Protein AF-A0A3C1EUP3-F1 (afdb_monomer_lite)

pLDDT: mean 70.16, std 22.58, range [30.39, 98.0]

Foldseek 3Di:
DDDDDDDDDDDDDDDDDDDPDPPPPPPPDQFDFDQCVVVPDDPVLVVLLVVQVFDQDPRRFTADPPPRDTQTPVCSLVVSVVSLVVLVVVLVVVLVVLQVVAPHPVGRDPVSLVVNVVSCLVNVLSDDPLVCVLCVVSDDPVSVVVSVVDDRDPSPPDDPPPPPPDDDDDDDDDDDDDDDDDDDDDDDDDDDDDDDDDDDDDDDDDDDDDDDDDDDDDDDDDDDDDDDDDDDDDDDDDDDDDDDDDDDDDDDDDDDDDDDDDDDDDPDDDDDDDDDDDDDDDDDDDDDDDDDDDDDDDDDDDDDDDDDDDDPPDPDDPDPPPPPDDPQDQQDLVNLLVLLVPAPADPLVSVLLNLLCVQWDPLLNSLLSVCCSPQVAAEEADQQVQFQPDQWDWDDDDVDGIYIYGYQWWKWDQDQDSPDGTDTDTDTPPPDDRDFAFPDWDQDLQGIWGAGPVRIITRGQDSLRRSLVVSLVSLCVSCVVNVLCPFVLLSNLLSVLRSLSSVLSVVDCSRHGPVVSVLSVCCLPPVPVSSVVSLVVVVVVPPPDPDGQPDDVVSSVVSVVSSVVSVVSVVVSSVVVVVVVVVD

Radius of gyration: 40.97 Å; chains: 1; bounding box: 112×108×130 Å

Secondary structure (DSSP, 8-state):
-----------------------------TTSBP-TTTS---HHHHHHHHHTT-EE-TTSPEEPTTT-PBPBTTHHHHHHHHHHHHHHHHHHHHHHHHHHHTT-GGG--HHHHHHHHHHHHHHGGGS-HHHHHHHGGGS-HHHHHHHHSSPPPGGG--------------------------------------------------------PPPP-PPPP-PPPPP-----PPPPPPPPPP----PPPP-----PPPPPPPPP--------------PPP-------------------------PPPPPPPPPPPP------PPP-----HHHHHHHHHHS---HHHHHHHHHHHHHS-HHHHHHHHHHHHHH--EEEE-TTTTTSS-SEEEEE-TTSPEEEEE-SEEEEEEEE-SSSSEEEEEE-GGGS-TTPPPSEEEEETTEEEEE-TTS-EEEEPPHHHHHHHHHHHHHHHHHHHTT-TT-HHHHHHHHHHHHHHHHHHHT--TTS-HHHHHHHHHHHH-HHHHHHHHHHHHHHTT-S---TT-S-HHHHHHHHHHHHHHHHHHHHHHHHHHHHHTT-

Sequence (584 aa):
MISQRIVIGAFGLIVFLAAPALRADNTPPANVPINAKIESLPDGDSLLLSQARYQVRTDGTVLDPSTGKPVSREELPFLIQRLQSNQRLKALLQLNLILNQSRGEKHLTPAERESIRKIVSENWRLFSHQTRKDFRGYFSLQELEAMNRIPLPQAAMTEPELQDHSSSSPEKADIESRPAESASRIVPAQAPAAAQLMPAVLVPAPLQQSAAPPAEISRPAAEPPPLESLNARPEKPAAPQLGVMLPWSPGRTITLPKPETPTPIESSVSTAAASAQTSPDISSAPVARASAEPAALSESTAAAVSAPPPTPPAPAAPSPAARLEPPSRNVKPEEFENFLLAAPYGREAKSMLRLISAKAPDFARARVLNDVMSSLPQISVDSGRVNGRRHSRLIWEAGGPASVILNEGLILQERRGLFLGSATQLLPISSVEPDSPPIKQERGPWGQTAFYKNGSRRAVFTLETQAGYLLADLVRLDARLRGWDESAYAVETAARAAQWLFYGALRQDDFLDPETRLSYQQWLDQPAQYADHLILSLAASRSGTLDPLRKEPSAASKARAFLAEAAAAEKKFRQERQADAWKE

Structure (mmCIF, N/CA/C/O backbone):
data_AF-A0A3C1EUP3-F1
#
_entry.id   AF-A0A3C1EUP3-F1
#
loop_
_atom_site.group_PDB
_atom_site.id
_atom_site.type_symbol
_atom_site.label_atom_id
_atom_site.label_alt_id
_atom_site.label_comp_id
_atom_site.label_asym_id
_atom_site.label_entity_id
_atom_site.label_seq_id
_atom_site.pdbx_PDB_ins_code
_atom_site.Cartn_x
_atom_site.Cartn_y
_atom_site.Cartn_z
_atom_site.occupancy
_atom_site.B_iso_or_equiv
_atom_site.auth_seq_id
_atom_site.auth_comp_id
_atom_site.auth_asym_id
_atom_site.auth_atom_id
_atom_site.pdbx_PDB_model_num
ATOM 1 N N . MET A 1 1 ? 43.183 5.345 86.208 1.00 36.62 1 MET A N 1
ATOM 2 C CA . MET A 1 1 ? 42.766 6.146 87.375 1.00 36.62 1 MET A CA 1
ATOM 3 C C . MET A 1 1 ? 41.594 7.012 86.953 1.00 36.62 1 MET A C 1
ATOM 5 O O . MET A 1 1 ? 41.785 7.785 86.032 1.00 36.62 1 MET A O 1
ATOM 9 N N . ILE A 1 2 ? 40.450 6.814 87.630 1.00 36.41 2 ILE A N 1
ATOM 10 C CA . ILE A 1 2 ? 39.438 7.819 88.031 1.00 36.41 2 ILE A CA 1
ATOM 11 C C . ILE A 1 2 ? 38.772 8.570 86.850 1.00 36.41 2 ILE A C 1
ATOM 13 O O . ILE A 1 2 ? 39.433 9.301 86.138 1.00 36.41 2 ILE A O 1
ATOM 17 N N . SER A 1 3 ? 37.473 8.473 86.556 1.00 34.06 3 SER A N 1
ATOM 18 C CA . SER A 1 3 ? 36.311 8.526 87.451 1.00 34.06 3 SER A CA 1
ATOM 19 C C . SER A 1 3 ? 35.048 8.152 86.652 1.00 34.06 3 SER A C 1
ATOM 21 O O . SER A 1 3 ? 34.897 8.585 85.519 1.00 34.06 3 SER A O 1
ATOM 23 N N . GLN A 1 4 ? 34.210 7.256 87.178 1.00 38.88 4 GLN A N 1
ATOM 24 C CA . GLN A 1 4 ? 32.873 7.557 87.734 1.00 38.88 4 GLN A CA 1
ATOM 25 C C . GLN A 1 4 ? 31.727 7.425 86.709 1.00 38.88 4 GLN A C 1
ATOM 27 O O . GLN A 1 4 ? 31.686 8.138 85.722 1.00 38.88 4 GLN A O 1
ATOM 32 N N . ARG A 1 5 ? 30.889 6.378 86.812 1.00 39.03 5 ARG A N 1
ATOM 33 C CA . ARG A 1 5 ? 29.807 6.132 87.805 1.00 39.03 5 ARG A CA 1
ATOM 34 C C . ARG A 1 5 ? 28.513 6.832 87.367 1.00 39.03 5 ARG A C 1
ATOM 36 O O . ARG A 1 5 ? 28.511 8.040 87.209 1.00 39.03 5 ARG A O 1
ATOM 43 N N . ILE A 1 6 ? 27.428 6.084 87.142 1.00 40.00 6 ILE A N 1
ATOM 44 C CA . ILE A 1 6 ? 26.257 5.891 88.046 1.00 40.00 6 ILE A CA 1
ATOM 45 C C . ILE A 1 6 ? 25.020 6.302 87.210 1.00 40.00 6 ILE A C 1
ATOM 47 O O . ILE A 1 6 ? 25.147 7.223 86.420 1.00 40.00 6 ILE A O 1
ATOM 51 N N . VAL A 1 7 ? 23.799 5.764 87.288 1.00 37.69 7 VAL A N 1
ATOM 52 C CA . VAL A 1 7 ? 23.138 4.607 87.926 1.00 37.69 7 VAL A CA 1
ATOM 53 C C . VAL A 1 7 ? 21.626 4.835 87.658 1.00 37.69 7 VAL A C 1
ATOM 55 O O . VAL A 1 7 ? 21.237 5.993 87.627 1.00 37.69 7 VAL A O 1
ATOM 58 N N . ILE A 1 8 ? 20.817 3.767 87.516 1.00 37.59 8 ILE A N 1
ATOM 59 C CA . ILE A 1 8 ? 19.370 3.637 87.888 1.00 37.59 8 ILE A CA 1
ATOM 60 C C . ILE A 1 8 ? 18.377 4.664 87.271 1.00 37.59 8 ILE A C 1
ATOM 62 O O . ILE A 1 8 ? 18.585 5.860 87.304 1.00 37.59 8 ILE A O 1
ATOM 66 N N . GLY A 1 9 ? 17.195 4.325 86.762 1.00 31.52 9 GLY A N 1
ATOM 67 C CA . GLY A 1 9 ? 16.413 3.101 86.782 1.00 31.52 9 GLY A CA 1
ATOM 68 C C . GLY A 1 9 ? 14.974 3.385 86.323 1.00 31.52 9 GLY A C 1
ATOM 69 O O . GLY A 1 9 ? 14.631 4.505 85.960 1.00 31.52 9 GLY A O 1
ATOM 70 N N . ALA A 1 10 ? 14.188 2.309 86.331 1.00 39.31 10 ALA A N 1
ATOM 71 C CA . ALA A 1 10 ? 12.730 2.190 86.295 1.00 39.31 10 ALA A CA 1
ATOM 72 C C . ALA A 1 10 ? 11.875 3.419 85.917 1.00 39.31 10 ALA A C 1
ATOM 74 O O . ALA A 1 10 ? 11.708 4.337 86.711 1.00 39.31 10 ALA A O 1
ATOM 75 N N . PHE A 1 11 ? 11.140 3.296 84.808 1.00 37.00 11 PHE A N 1
ATOM 76 C CA . PHE A 1 11 ? 9.766 3.793 84.739 1.00 37.00 11 PHE A CA 1
ATOM 77 C C . PHE A 1 11 ? 8.881 2.748 84.062 1.00 37.00 11 PHE A C 1
ATOM 79 O O . PHE A 1 11 ? 9.112 2.354 82.920 1.00 37.00 11 PHE A O 1
ATOM 86 N N . GLY A 1 12 ? 7.898 2.262 84.821 1.00 34.72 12 GLY A N 1
ATOM 87 C CA . GLY A 1 12 ? 6.859 1.368 84.338 1.00 34.72 12 GLY A CA 1
ATOM 88 C C . GLY A 1 12 ? 6.005 2.067 83.287 1.00 34.72 12 GLY A C 1
ATOM 89 O O . GLY A 1 12 ? 5.473 3.150 83.530 1.00 34.72 12 GLY A O 1
ATOM 90 N N . LEU A 1 13 ? 5.872 1.430 82.126 1.00 37.28 13 LEU A N 1
ATOM 91 C CA . LEU A 1 13 ? 4.930 1.841 81.100 1.00 37.28 13 LEU A CA 1
ATOM 92 C C . LEU A 1 13 ? 3.613 1.092 81.325 1.00 37.28 13 LEU A C 1
ATOM 94 O O . LEU A 1 13 ? 3.524 -0.127 81.185 1.00 37.28 13 LEU A O 1
ATOM 98 N N . ILE A 1 14 ? 2.608 1.865 81.715 1.00 38.72 14 ILE A N 1
ATOM 99 C CA . ILE A 1 14 ? 1.211 1.475 81.862 1.00 38.72 14 ILE A CA 1
ATOM 100 C C . ILE A 1 14 ? 0.681 1.031 80.491 1.00 38.72 14 ILE A C 1
ATOM 102 O O . ILE A 1 14 ? 0.654 1.815 79.544 1.00 38.72 14 ILE A O 1
ATOM 106 N N . VAL A 1 15 ? 0.244 -0.224 80.392 1.00 37.59 15 VAL A N 1
ATOM 107 C CA . VAL A 1 15 ? -0.495 -0.755 79.241 1.00 37.59 15 VAL A CA 1
ATOM 108 C C . VAL A 1 15 ? -1.935 -0.250 79.335 1.00 37.59 15 VAL A C 1
ATOM 110 O O . VAL A 1 15 ? -2.731 -0.762 80.120 1.00 37.59 15 VAL A O 1
ATOM 113 N N . PHE A 1 16 ? -2.261 0.780 78.552 1.00 35.44 16 PHE A N 1
ATOM 114 C CA . PHE A 1 16 ? -3.641 1.180 78.293 1.00 35.44 16 PHE A CA 1
ATOM 115 C C . PHE A 1 16 ? -4.204 0.359 77.130 1.00 35.44 16 PHE A C 1
ATOM 117 O O . PHE A 1 16 ? -3.604 0.266 76.060 1.00 35.44 16 PHE A O 1
ATOM 124 N N . LEU A 1 17 ? -5.375 -0.228 77.371 1.00 43.44 17 LEU A N 1
ATOM 125 C CA . LEU A 1 17 ? -6.222 -0.874 76.380 1.00 43.44 17 LEU A CA 1
ATOM 126 C C . LEU A 1 17 ? -6.542 0.062 75.204 1.00 43.44 17 LEU A C 1
ATOM 128 O O . LEU A 1 17 ? -6.983 1.191 75.411 1.00 43.44 17 LEU A O 1
ATOM 132 N N . ALA A 1 18 ? -6.491 -0.477 73.988 1.00 35.56 18 ALA A N 1
ATOM 133 C CA . ALA A 1 18 ? -7.385 -0.074 72.910 1.00 35.56 18 ALA A CA 1
ATOM 134 C C . ALA A 1 18 ? -7.771 -1.328 72.117 1.00 35.56 18 ALA A C 1
ATOM 136 O O . ALA A 1 18 ? -7.008 -1.826 71.291 1.00 35.56 18 ALA A O 1
ATOM 137 N N . ALA A 1 19 ? -8.951 -1.873 72.414 1.00 37.38 19 ALA A N 1
ATOM 138 C CA . ALA A 1 19 ? -9.596 -2.832 71.531 1.00 37.38 19 ALA A CA 1
ATOM 139 C C . ALA A 1 19 ? -9.835 -2.144 70.174 1.00 37.38 19 ALA A C 1
ATOM 141 O O . ALA A 1 19 ? -10.344 -1.018 70.166 1.00 37.38 19 ALA A O 1
ATOM 142 N N . PRO A 1 20 ? -9.489 -2.763 69.032 1.00 44.31 20 PRO A N 1
ATOM 143 C CA . PRO A 1 20 ? -9.863 -2.218 67.741 1.00 44.31 20 PRO A CA 1
ATOM 144 C C . PRO A 1 20 ? -11.388 -2.250 67.652 1.00 44.31 20 PRO A C 1
ATOM 146 O O . PRO A 1 20 ? -12.003 -3.311 67.542 1.00 44.31 20 PRO A O 1
ATOM 149 N N . ALA A 1 21 ? -12.008 -1.075 67.741 1.00 42.59 21 ALA A N 1
ATOM 150 C CA . ALA A 1 21 ? -13.387 -0.904 67.339 1.00 42.59 21 ALA A CA 1
ATOM 151 C C . ALA A 1 21 ? -13.469 -1.307 65.863 1.00 42.59 21 ALA A C 1
ATOM 153 O O . ALA A 1 21 ? -12.969 -0.600 64.988 1.00 42.59 21 ALA A O 1
ATOM 154 N N . LEU A 1 22 ? -14.069 -2.470 65.609 1.00 38.53 22 LEU A N 1
ATOM 155 C CA . LEU A 1 22 ? -14.577 -2.876 64.308 1.00 38.53 22 LEU A CA 1
ATOM 156 C C . LEU A 1 22 ? -15.552 -1.787 63.842 1.00 38.53 22 LEU A C 1
ATOM 158 O O . LEU A 1 22 ? -16.748 -1.835 64.126 1.00 38.53 22 LEU A O 1
ATOM 162 N N . ARG A 1 23 ? -15.039 -0.766 63.148 1.00 40.91 23 ARG A N 1
ATOM 163 C CA . ARG A 1 23 ? -15.850 0.016 62.220 1.00 40.91 23 ARG A CA 1
ATOM 164 C C . ARG A 1 23 ? -16.264 -0.974 61.144 1.00 40.91 23 ARG A C 1
ATOM 166 O O . ARG A 1 23 ? -15.464 -1.315 60.281 1.00 40.91 23 ARG A O 1
ATOM 173 N N . ALA A 1 24 ? -17.489 -1.479 61.260 1.00 39.09 24 ALA A N 1
ATOM 174 C CA . ALA A 1 24 ? -18.194 -2.044 60.129 1.00 39.09 24 ALA A CA 1
ATOM 175 C C . ALA A 1 24 ? -18.184 -0.960 59.050 1.00 39.09 24 ALA A C 1
ATOM 177 O O . ALA A 1 24 ? -18.824 0.085 59.194 1.00 39.09 24 ALA A O 1
ATOM 178 N N . ASP A 1 25 ? -17.341 -1.168 58.048 1.00 44.34 25 ASP A N 1
ATOM 179 C CA . ASP A 1 25 ? -17.256 -0.318 56.882 1.00 44.34 25 ASP A CA 1
ATOM 180 C C . ASP A 1 25 ? -18.599 -0.486 56.165 1.00 44.34 25 ASP A C 1
ATOM 182 O O . ASP A 1 25 ? -18.860 -1.490 55.510 1.00 44.34 25 ASP A O 1
ATOM 186 N N . ASN A 1 26 ? -19.520 0.452 56.398 1.00 50.75 26 ASN A N 1
ATOM 187 C CA . ASN A 1 26 ? -20.824 0.514 55.736 1.00 50.75 26 ASN A CA 1
ATOM 188 C C . ASN A 1 26 ? -20.649 1.009 54.289 1.00 50.75 26 ASN A C 1
ATOM 190 O O . ASN A 1 26 ? -21.393 1.866 53.812 1.00 50.75 26 ASN A O 1
ATOM 194 N N . THR A 1 27 ? -19.631 0.512 53.591 1.00 55.84 27 THR A N 1
ATOM 195 C CA . THR A 1 27 ? -19.483 0.670 52.155 1.00 55.84 27 THR A CA 1
ATOM 196 C C . THR A 1 27 ? -20.426 -0.344 51.503 1.00 55.84 27 THR A C 1
ATOM 198 O O . THR A 1 27 ? -20.250 -1.553 51.666 1.00 55.84 27 THR A O 1
ATOM 201 N N . PRO A 1 28 ? -21.500 0.108 50.824 1.00 58.50 28 PRO A N 1
ATOM 202 C CA . PRO A 1 28 ? -22.390 -0.811 50.131 1.00 58.50 28 PRO A CA 1
ATOM 203 C C . PRO A 1 28 ? -21.584 -1.605 49.090 1.00 58.50 28 PRO A C 1
ATOM 205 O O . PRO A 1 28 ? -20.660 -1.045 48.493 1.00 58.50 28 PRO A O 1
ATOM 208 N N . PRO A 1 29 ? -21.905 -2.892 48.870 1.00 64.75 29 PRO A N 1
ATOM 209 C CA . PRO A 1 29 ? -21.114 -3.751 48.001 1.00 64.75 29 PRO A CA 1
ATOM 210 C C . PRO A 1 29 ? -20.997 -3.171 46.583 1.00 64.75 29 PRO A C 1
ATOM 212 O O . PRO A 1 29 ? -21.967 -2.667 46.022 1.00 64.75 29 PRO A O 1
ATOM 215 N N . ALA A 1 30 ? -19.802 -3.292 46.005 1.00 57.47 30 ALA A N 1
ATOM 216 C CA . ALA A 1 30 ? -19.386 -2.827 44.676 1.00 57.47 30 ALA A CA 1
ATOM 217 C C . ALA A 1 30 ? -20.403 -3.036 43.533 1.00 57.47 30 ALA A C 1
ATOM 219 O O . ALA A 1 30 ? -20.566 -2.188 42.656 1.00 57.47 30 ALA A O 1
ATOM 220 N N . ASN A 1 31 ? -21.133 -4.154 43.574 1.00 62.16 31 ASN A N 1
ATOM 221 C CA . ASN A 1 31 ? -22.077 -4.572 42.536 1.00 62.16 31 ASN A CA 1
ATOM 222 C C . ASN A 1 31 ? -23.493 -3.990 42.683 1.00 62.16 31 ASN A C 1
ATOM 224 O O . ASN A 1 31 ? -24.399 -4.392 41.951 1.00 62.16 31 ASN A O 1
ATOM 228 N N . VAL A 1 32 ? -23.726 -3.077 43.630 1.00 71.38 32 VAL A N 1
ATOM 229 C CA . VAL A 1 32 ? -25.041 -2.442 43.778 1.00 71.38 32 VAL A CA 1
ATOM 230 C C . VAL A 1 32 ? -25.217 -1.382 42.682 1.00 71.38 32 VAL A C 1
ATOM 232 O O . VAL A 1 32 ? -24.339 -0.531 42.506 1.00 71.38 32 VAL A O 1
ATOM 235 N N . PRO A 1 33 ? -26.335 -1.407 41.932 1.00 69.25 33 PRO A N 1
ATOM 236 C CA . PRO A 1 33 ? -26.622 -0.387 40.933 1.00 69.25 33 PRO A CA 1
ATOM 237 C C . PRO A 1 33 ? -26.719 0.991 41.593 1.00 69.25 33 PRO A C 1
ATOM 239 O O . PRO A 1 33 ? -27.309 1.136 42.666 1.00 69.25 33 PRO A O 1
ATOM 242 N N . ILE A 1 34 ? -26.140 2.008 40.951 1.00 68.69 34 ILE A N 1
ATOM 243 C CA . ILE A 1 34 ? -26.197 3.377 41.473 1.00 68.69 34 ILE A CA 1
ATOM 244 C C . ILE A 1 34 ? -27.637 3.847 41.571 1.00 68.69 34 ILE A C 1
ATOM 246 O O . ILE A 1 34 ? -28.444 3.637 40.666 1.00 68.69 34 ILE A O 1
ATOM 250 N N . ASN A 1 35 ? -27.917 4.560 42.657 1.00 71.75 35 ASN A N 1
ATOM 251 C CA . ASN A 1 35 ? -29.130 5.333 42.803 1.00 71.75 35 ASN A CA 1
ATOM 252 C C . ASN A 1 35 ? -28.797 6.831 42.742 1.00 71.75 35 ASN A C 1
ATOM 254 O O . ASN A 1 35 ? -28.399 7.432 43.741 1.00 71.75 35 ASN A O 1
ATOM 258 N N . ALA A 1 36 ? -29.012 7.437 41.575 1.00 64.88 36 ALA A N 1
ATOM 259 C CA . ALA A 1 36 ? -28.800 8.859 41.305 1.00 64.88 36 ALA A CA 1
ATOM 260 C C . ALA A 1 36 ? -29.658 9.803 42.175 1.00 64.88 36 ALA A C 1
ATOM 262 O O . ALA A 1 36 ? -29.431 11.010 42.171 1.00 64.88 36 ALA A O 1
ATOM 263 N N . LYS A 1 37 ? -30.654 9.285 42.917 1.00 68.19 37 LYS A N 1
ATOM 264 C CA . LYS A 1 37 ? -31.413 10.068 43.910 1.00 68.19 37 LYS A CA 1
ATOM 265 C C . LYS A 1 37 ? -30.712 10.160 45.262 1.00 68.19 37 LYS A C 1
ATOM 267 O O . LYS A 1 37 ? -30.965 11.103 46.001 1.00 68.19 37 LYS A O 1
ATOM 272 N N . ILE A 1 38 ? -29.896 9.164 45.601 1.00 65.81 38 ILE A N 1
ATOM 273 C CA . ILE A 1 38 ? -29.162 9.103 46.872 1.00 65.81 38 ILE A CA 1
ATOM 274 C C . ILE A 1 38 ? -27.806 9.793 46.709 1.00 65.81 38 ILE A C 1
ATOM 276 O O . ILE A 1 38 ? -27.376 10.535 47.588 1.00 65.81 38 ILE A O 1
ATOM 280 N N . GLU A 1 39 ? -27.162 9.591 45.561 1.00 70.25 39 GLU A N 1
ATOM 281 C CA . GLU A 1 39 ? -25.887 10.203 45.204 1.00 70.25 39 GLU A CA 1
ATOM 282 C C . GLU A 1 39 ? -26.130 11.156 44.026 1.00 70.25 39 GLU A C 1
ATOM 284 O O . GLU A 1 39 ? -26.235 10.729 42.876 1.00 70.25 39 GLU A O 1
ATOM 289 N N . SER A 1 40 ? -26.319 12.448 44.328 1.00 69.94 40 SER A N 1
ATOM 290 C CA . SER A 1 40 ? -26.603 13.465 43.308 1.00 69.94 40 SER A CA 1
ATOM 291 C C . SER A 1 40 ? -25.431 13.555 42.337 1.00 69.94 40 SER A C 1
ATOM 293 O O . SER A 1 40 ? -24.349 14.012 42.709 1.00 69.94 40 SER A O 1
ATOM 295 N N . LEU A 1 41 ? -25.649 13.155 41.083 1.00 74.25 41 LEU A N 1
ATOM 296 C CA . LEU A 1 41 ? -24.669 13.405 40.034 1.00 74.25 41 LEU A CA 1
ATOM 297 C C . LEU A 1 41 ? -24.539 14.919 39.798 1.00 74.25 41 LEU A C 1
ATOM 299 O O . LEU A 1 41 ? -25.540 15.636 39.887 1.00 74.25 41 LEU A O 1
ATOM 303 N N . PRO A 1 42 ? -23.341 15.417 39.454 1.00 78.38 42 PRO A N 1
ATOM 304 C CA . PRO A 1 42 ? -23.183 16.776 38.956 1.00 78.38 42 PRO A CA 1
ATOM 305 C C . PRO A 1 42 ? -24.085 17.013 37.735 1.00 78.38 42 PRO A C 1
ATOM 307 O O . PRO A 1 42 ? -24.176 16.154 36.856 1.00 78.38 42 PRO A O 1
ATOM 310 N N . ASP A 1 43 ? -24.689 18.200 37.622 1.00 76.25 43 ASP A N 1
ATOM 311 C CA . ASP A 1 43 ? -25.600 18.550 36.513 1.00 76.25 43 ASP A CA 1
ATOM 312 C C . ASP A 1 43 ? -24.979 18.347 35.115 1.00 76.25 43 ASP A C 1
ATOM 314 O O . ASP A 1 43 ? -25.678 18.099 34.134 1.00 76.25 43 ASP A O 1
ATOM 318 N N . GLY A 1 44 ? -23.649 18.444 35.007 1.00 74.56 44 GLY A N 1
ATOM 319 C CA . GLY A 1 44 ? -22.929 18.187 33.757 1.00 74.56 44 GLY A CA 1
ATOM 320 C C . GLY A 1 44 ? -22.922 16.712 33.344 1.00 74.56 44 GLY A C 1
ATOM 321 O O . GLY A 1 44 ? -23.008 16.408 32.154 1.00 74.56 44 GLY A O 1
ATOM 322 N N . ASP A 1 45 ? -22.871 15.798 34.310 1.00 82.69 45 ASP A N 1
ATOM 323 C CA . ASP A 1 45 ? -22.766 14.361 34.052 1.00 82.69 45 ASP A CA 1
ATOM 324 C C . ASP A 1 45 ? -24.135 13.749 33.731 1.00 82.69 45 ASP A C 1
ATOM 326 O O . ASP A 1 45 ? -24.242 12.866 32.879 1.00 82.69 45 ASP A O 1
ATOM 330 N N . SER A 1 46 ? -25.212 14.274 34.323 1.00 81.75 46 SER A N 1
ATOM 331 C CA . SER A 1 46 ? -26.581 13.884 33.963 1.00 81.75 46 SER A CA 1
ATOM 332 C C . SER A 1 46 ? -26.930 14.292 32.525 1.00 81.75 46 SER A C 1
ATOM 334 O O . SER A 1 46 ? -27.502 13.496 31.772 1.00 81.75 46 SER A O 1
ATOM 336 N N . LEU A 1 47 ? -26.510 15.490 32.099 1.00 83.69 47 LEU A N 1
ATOM 337 C CA . LEU A 1 47 ? -26.650 15.944 30.716 1.00 83.69 47 LEU A CA 1
ATOM 338 C C . LEU A 1 47 ? -25.888 15.019 29.755 1.00 83.69 47 LEU A C 1
ATOM 340 O O . LEU A 1 47 ? -26.454 14.591 28.750 1.00 83.69 47 LEU A O 1
ATOM 344 N N . LEU A 1 48 ? -24.643 14.663 30.082 1.00 85.38 48 LEU A N 1
ATOM 345 C CA . LEU A 1 48 ? -23.814 13.741 29.300 1.00 85.38 48 LEU A CA 1
ATOM 346 C C . LEU A 1 48 ? -24.467 12.371 29.108 1.00 85.38 48 LEU A C 1
ATOM 348 O O . LEU A 1 48 ? -24.549 11.870 27.983 1.00 85.38 48 LEU A O 1
ATOM 352 N N . LEU A 1 49 ? -24.968 11.785 30.197 1.00 87.88 49 LEU A N 1
ATOM 353 C CA . LEU A 1 49 ? -25.678 10.509 30.169 1.00 87.88 49 LEU A CA 1
ATOM 354 C C . LEU A 1 49 ? -26.921 10.596 29.275 1.00 87.88 49 LEU A C 1
ATOM 356 O O . LEU A 1 49 ? -27.118 9.739 28.411 1.00 87.88 49 LEU A O 1
ATOM 360 N N . SER A 1 50 ? -27.705 11.672 29.400 1.00 86.94 50 SER A N 1
ATOM 361 C CA . SER A 1 50 ? -28.902 11.881 28.576 1.00 86.94 50 SER A CA 1
ATOM 362 C C . SER A 1 50 ? -28.577 12.024 27.081 1.00 86.94 50 SER A C 1
ATOM 364 O O . SER A 1 50 ? -29.236 11.409 26.240 1.00 86.94 50 SER A O 1
ATOM 366 N N . GLN A 1 51 ? -27.514 12.759 26.730 1.00 86.56 51 GLN A N 1
ATOM 367 C CA . GLN A 1 51 ? -27.069 12.939 25.345 1.00 86.56 51 GLN A CA 1
ATOM 368 C C . GLN A 1 51 ? -26.579 11.626 24.726 1.00 86.56 51 GLN A C 1
ATOM 370 O O . GLN A 1 51 ? -26.817 11.366 23.545 1.00 86.56 51 GLN A O 1
ATOM 375 N N . ALA A 1 52 ? -25.939 10.777 25.531 1.00 87.31 52 ALA A N 1
ATOM 376 C CA . ALA A 1 52 ? -25.510 9.439 25.142 1.00 87.31 52 ALA A CA 1
ATOM 377 C C . ALA A 1 52 ? -26.635 8.387 25.210 1.00 87.31 52 ALA A C 1
ATOM 379 O O . ALA A 1 52 ? -26.377 7.207 24.987 1.00 87.31 52 ALA A O 1
ATOM 380 N N . ARG A 1 53 ? -27.885 8.816 25.452 1.00 90.50 53 ARG A N 1
ATOM 381 C CA . ARG A 1 53 ? -29.099 7.985 25.529 1.00 90.50 53 ARG A CA 1
ATOM 382 C C . ARG A 1 53 ? -29.128 6.985 26.691 1.00 90.50 53 ARG A C 1
ATOM 384 O O . ARG A 1 53 ? -29.904 6.033 26.639 1.00 90.50 53 ARG A O 1
ATOM 391 N N . TYR A 1 54 ? -28.344 7.205 27.743 1.00 88.88 54 TYR A N 1
ATOM 392 C CA . TYR A 1 54 ? -28.499 6.454 28.989 1.00 88.88 54 TYR A CA 1
ATOM 393 C C . TYR A 1 54 ? -29.811 6.862 29.655 1.00 88.88 54 TYR A C 1
ATOM 395 O O . TYR A 1 54 ? -30.115 8.050 29.792 1.00 88.88 54 TYR A O 1
ATOM 403 N N . GLN A 1 55 ? -30.611 5.873 30.045 1.00 87.75 55 GLN A N 1
ATOM 404 C CA . GLN A 1 55 ? -31.904 6.127 30.673 1.00 87.75 55 GLN A CA 1
ATOM 405 C C . GLN A 1 55 ? -31.723 6.168 32.184 1.00 87.75 55 GLN A C 1
ATOM 407 O O . GLN A 1 55 ? -31.390 5.155 32.795 1.00 87.75 55 GLN A O 1
ATOM 412 N N . VAL A 1 56 ? -31.962 7.333 32.785 1.00 85.50 56 VAL A N 1
ATOM 413 C CA . VAL A 1 56 ? -32.064 7.463 34.241 1.00 85.50 56 VAL A CA 1
ATOM 414 C C . VAL A 1 56 ? -33.510 7.168 34.622 1.00 85.50 56 VAL A C 1
ATOM 416 O O . VAL A 1 56 ? -34.417 7.940 34.307 1.00 85.50 56 VAL A O 1
ATOM 419 N N . ARG A 1 57 ? -33.750 6.012 35.239 1.00 85.12 57 ARG A N 1
ATOM 420 C CA . ARG A 1 57 ? -35.087 5.602 35.677 1.00 85.12 57 ARG A CA 1
ATOM 421 C C . ARG A 1 57 ? -35.562 6.429 36.872 1.00 85.12 57 ARG A C 1
ATOM 423 O O . ARG A 1 57 ? -34.789 7.070 37.582 1.00 85.12 57 ARG A O 1
ATOM 430 N N . THR A 1 58 ? -36.866 6.369 37.138 1.00 78.50 58 THR A N 1
ATOM 431 C CA . THR A 1 58 ? -37.507 7.045 38.278 1.00 78.50 58 THR A CA 1
ATOM 432 C C . THR A 1 58 ? -37.017 6.548 39.635 1.00 78.50 58 THR A C 1
ATOM 434 O O . THR A 1 58 ? -37.237 7.219 40.637 1.00 78.50 58 THR A O 1
ATOM 437 N N . ASP A 1 59 ? -36.376 5.386 39.700 1.00 76.88 59 ASP A N 1
ATOM 438 C CA . ASP A 1 59 ? -35.731 4.838 40.896 1.00 76.88 59 ASP A CA 1
ATOM 439 C C . ASP A 1 59 ? -34.291 5.352 41.094 1.00 76.88 59 ASP A C 1
ATOM 441 O O . ASP A 1 59 ? -33.705 5.080 42.136 1.00 76.88 59 ASP A O 1
ATOM 445 N N . GLY A 1 60 ? -33.755 6.133 40.147 1.00 75.38 60 GLY A N 1
ATOM 446 C CA . GLY A 1 60 ? -32.386 6.648 40.147 1.00 75.38 60 GLY A CA 1
ATOM 447 C C . GLY A 1 60 ? -31.368 5.727 39.469 1.00 75.38 60 GLY A C 1
ATOM 448 O O . GLY A 1 60 ? -30.195 6.086 39.413 1.00 75.38 60 GLY A O 1
ATOM 449 N N . THR A 1 61 ? -31.779 4.570 38.941 1.00 84.69 61 THR A N 1
ATOM 450 C CA . THR A 1 61 ? -30.861 3.655 38.248 1.00 84.69 61 THR A CA 1
ATOM 451 C C . THR A 1 61 ? -30.530 4.149 36.843 1.00 84.69 61 THR A C 1
ATOM 453 O O . THR A 1 61 ? -31.406 4.594 36.098 1.00 84.69 61 THR A O 1
ATOM 456 N N . VAL A 1 62 ? -29.249 4.080 36.475 1.00 86.44 62 VAL A N 1
ATOM 457 C CA . VAL A 1 62 ? -28.765 4.430 35.134 1.00 86.44 62 VAL A CA 1
ATOM 458 C C . VAL A 1 62 ? -28.688 3.156 34.302 1.00 86.44 62 VAL A C 1
ATOM 460 O O . VAL A 1 62 ? -27.983 2.222 34.677 1.00 86.44 62 VAL A O 1
ATOM 463 N N . LEU A 1 63 ? -29.405 3.109 33.181 1.00 89.25 63 LEU A N 1
ATOM 464 C CA . LEU A 1 63 ? -29.374 1.984 32.249 1.00 89.25 63 LEU A CA 1
ATOM 465 C C . LEU A 1 63 ? -28.531 2.294 31.018 1.00 89.25 63 LEU A C 1
ATOM 467 O O . LEU A 1 63 ? -28.683 3.350 30.396 1.00 89.25 63 LEU A O 1
ATOM 471 N N . ASP A 1 64 ? -27.705 1.326 30.635 1.00 88.31 64 ASP A N 1
ATOM 472 C CA . ASP A 1 64 ? -26.957 1.348 29.383 1.00 88.31 64 ASP A CA 1
ATOM 473 C C . ASP A 1 64 ? -27.903 1.158 28.179 1.00 88.31 64 ASP A C 1
ATOM 475 O O . ASP A 1 64 ? -28.678 0.195 28.156 1.00 88.31 64 ASP A O 1
ATOM 479 N N . PRO A 1 65 ? -27.860 2.042 27.160 1.00 88.75 65 PRO A N 1
ATOM 480 C CA . PRO A 1 65 ? -28.718 1.941 25.979 1.00 88.75 65 PRO A CA 1
ATOM 481 C C . PRO A 1 65 ? -28.480 0.683 25.139 1.00 88.75 65 PRO A C 1
ATOM 483 O O . PRO A 1 65 ? -29.368 0.278 24.392 1.00 88.75 65 PRO A O 1
ATOM 486 N N . SER A 1 66 ? -27.285 0.097 25.206 1.00 87.25 66 SER A N 1
ATOM 487 C CA . SER A 1 66 ? -26.897 -1.030 24.359 1.00 87.25 66 SER A CA 1
ATOM 488 C C . SER A 1 66 ? -27.257 -2.378 24.976 1.00 87.25 66 SER A C 1
ATOM 490 O O . SER A 1 66 ? -27.773 -3.258 24.289 1.00 87.25 66 SER A O 1
ATOM 492 N N . THR A 1 67 ? -27.031 -2.529 26.280 1.00 88.00 67 THR A N 1
ATOM 493 C CA . THR A 1 67 ? -27.274 -3.784 27.001 1.00 88.00 67 THR A CA 1
ATOM 494 C C . THR A 1 67 ? -28.589 -3.793 27.776 1.00 88.00 67 THR A C 1
ATOM 496 O O . THR A 1 67 ? -29.059 -4.863 28.161 1.00 88.00 67 THR A O 1
ATOM 499 N N . GLY A 1 68 ? -29.182 -2.623 28.039 1.00 87.19 68 GLY A N 1
ATOM 500 C CA . GLY A 1 68 ? -30.357 -2.471 28.901 1.00 87.19 68 GLY A CA 1
ATOM 501 C C . GLY A 1 68 ? -30.094 -2.802 30.374 1.00 87.19 68 GLY A C 1
ATOM 502 O O . GLY A 1 68 ? -31.038 -2.858 31.164 1.00 87.19 68 GLY A O 1
ATOM 503 N N . LYS A 1 69 ? -28.833 -3.051 30.752 1.00 90.25 69 LYS A N 1
ATOM 504 C CA . LYS A 1 69 ? -28.429 -3.417 32.111 1.00 90.25 69 LYS A CA 1
ATOM 505 C C . LYS A 1 69 ? -28.171 -2.167 32.959 1.00 90.25 69 LYS A C 1
ATOM 507 O O . LYS A 1 69 ? -27.784 -1.131 32.410 1.00 90.25 69 LYS A O 1
ATOM 512 N N . PRO A 1 70 ? -28.387 -2.244 34.285 1.00 88.31 70 PRO A N 1
ATOM 513 C CA . PRO A 1 70 ? -28.032 -1.156 35.179 1.00 88.31 70 PRO A CA 1
ATOM 514 C C . PRO A 1 70 ? -26.513 -1.035 35.292 1.00 88.31 70 PRO A C 1
ATOM 516 O O . PRO A 1 70 ? -25.823 -2.033 35.487 1.00 88.31 70 PRO A O 1
ATOM 519 N N . VAL A 1 71 ? -26.017 0.194 35.172 1.00 86.88 71 VAL A N 1
ATOM 520 C CA . VAL A 1 71 ? -24.598 0.525 35.321 1.00 86.88 71 VAL A CA 1
ATOM 521 C C . VAL A 1 71 ? -24.220 0.409 36.797 1.00 86.88 71 VAL A C 1
ATOM 523 O O . VAL A 1 71 ? -24.914 0.944 37.673 1.00 86.88 71 VAL A O 1
ATOM 526 N N . SER A 1 72 ? -23.140 -0.319 37.077 1.00 85.50 72 SER A N 1
ATOM 527 C CA . SER A 1 72 ? -22.657 -0.509 38.446 1.00 85.50 72 SER A CA 1
ATOM 528 C C . SER A 1 72 ? -22.016 0.767 38.998 1.00 85.50 72 SER A C 1
ATOM 530 O O . SER A 1 72 ? -21.646 1.685 38.257 1.00 85.50 72 SER A O 1
ATOM 532 N N . ARG A 1 73 ? -21.871 0.841 40.327 1.00 80.25 73 ARG A N 1
ATOM 533 C CA . ARG A 1 73 ? -21.253 2.007 40.971 1.00 80.25 73 ARG A CA 1
ATOM 534 C C . ARG A 1 73 ? -19.793 2.205 40.601 1.00 80.25 73 ARG A C 1
ATOM 536 O O . ARG A 1 73 ? -19.347 3.341 40.477 1.00 80.25 73 ARG A O 1
ATOM 543 N N . GLU A 1 74 ? -19.087 1.108 40.376 1.00 82.06 74 GLU A N 1
ATOM 544 C CA . GLU A 1 74 ? -17.690 1.125 39.957 1.00 82.06 74 GLU A CA 1
ATOM 545 C C . GLU A 1 74 ? -17.527 1.525 38.491 1.00 82.06 74 GLU A C 1
ATOM 547 O O . GLU A 1 74 ? -16.553 2.184 38.146 1.00 82.06 74 GLU A O 1
ATOM 552 N N . GLU A 1 75 ? -18.485 1.179 37.628 1.00 84.94 75 GLU A N 1
ATOM 553 C CA . GLU A 1 75 ? -18.428 1.488 36.197 1.00 84.94 75 GLU A CA 1
ATOM 554 C C . GLU A 1 75 ? -18.752 2.950 35.883 1.00 84.94 75 GLU A C 1
ATOM 556 O O . GLU A 1 75 ? -18.245 3.491 34.897 1.00 84.94 75 GLU A O 1
ATOM 561 N N . LEU A 1 76 ? -19.584 3.608 36.698 1.00 84.00 76 LEU A N 1
ATOM 562 C CA . LEU A 1 76 ? -20.074 4.955 36.399 1.00 84.00 76 LEU A CA 1
ATOM 563 C C . LEU A 1 76 ? -18.947 5.998 36.224 1.00 84.00 76 LEU A C 1
ATOM 565 O O . LEU A 1 76 ? -19.004 6.729 35.233 1.00 84.00 76 LEU A O 1
ATOM 569 N N . PRO A 1 77 ? -17.912 6.088 37.085 1.00 83.31 77 PRO A N 1
ATOM 570 C CA . PRO A 1 77 ? -16.815 7.037 36.882 1.00 83.31 77 PRO A CA 1
ATOM 571 C C . PRO A 1 77 ? -16.077 6.820 35.554 1.00 83.31 77 PRO A C 1
ATOM 573 O O . PRO A 1 77 ? -15.841 7.781 34.819 1.00 83.31 77 PRO A O 1
ATOM 576 N N . PHE A 1 78 ? -15.780 5.564 35.196 1.00 84.75 78 PHE A N 1
ATOM 577 C CA . PHE A 1 78 ? -15.132 5.229 33.921 1.00 84.75 78 PHE A CA 1
ATOM 578 C C . PHE A 1 78 ? -16.032 5.550 32.730 1.00 84.75 78 PHE A C 1
ATOM 580 O O . PHE A 1 78 ? -15.564 6.044 31.701 1.00 84.75 78 PHE A O 1
ATOM 587 N N . LEU A 1 79 ? -17.336 5.301 32.868 1.00 87.62 79 LEU A N 1
ATOM 588 C CA . LEU A 1 79 ? -18.321 5.635 31.854 1.00 87.62 79 LEU A CA 1
ATOM 589 C C . LEU A 1 79 ? -18.389 7.149 31.629 1.00 87.62 79 LEU A C 1
ATOM 591 O O . LEU A 1 79 ? -18.299 7.594 30.486 1.00 87.62 79 LEU A O 1
ATOM 595 N N . ILE A 1 80 ? -18.504 7.943 32.696 1.00 87.44 80 ILE A N 1
ATOM 596 C CA . ILE A 1 80 ? -18.536 9.409 32.617 1.00 87.44 80 ILE A CA 1
ATOM 597 C C . ILE A 1 80 ? -17.245 9.925 31.981 1.00 87.44 80 ILE A C 1
ATOM 599 O O . ILE A 1 80 ? -17.307 10.708 31.034 1.00 87.44 80 ILE A O 1
ATOM 603 N N . GLN A 1 81 ? -16.082 9.434 32.417 1.00 85.88 81 GLN A N 1
ATOM 604 C CA . GLN A 1 81 ? -14.793 9.809 31.836 1.00 85.88 81 GLN A CA 1
ATOM 605 C C . GLN A 1 81 ? -14.729 9.485 30.335 1.00 85.88 81 GLN A C 1
ATOM 607 O O . GLN A 1 81 ? -14.269 10.305 29.537 1.00 85.88 81 GLN A O 1
ATOM 612 N N . ARG A 1 82 ? -15.240 8.319 29.923 1.00 85.69 82 ARG A N 1
ATOM 613 C CA . ARG A 1 82 ? -15.326 7.920 28.512 1.00 85.69 82 ARG A CA 1
ATOM 614 C C . ARG A 1 82 ? -16.286 8.805 27.713 1.00 85.69 82 ARG A C 1
ATOM 616 O O . ARG A 1 82 ? -16.008 9.128 26.560 1.00 85.69 82 ARG A O 1
ATOM 623 N N . LEU A 1 83 ? -17.418 9.205 28.287 1.00 89.19 83 LEU A N 1
ATOM 624 C CA . LEU A 1 83 ? -18.359 10.119 27.632 1.00 89.19 83 LEU A CA 1
ATOM 625 C C . LEU A 1 83 ? -17.759 11.521 27.477 1.00 89.19 83 LEU A C 1
ATOM 627 O O . LEU A 1 83 ? -17.838 12.101 26.393 1.00 89.19 83 LEU A O 1
ATOM 631 N N . GLN A 1 84 ? -17.089 12.024 28.514 1.00 89.00 84 GLN A N 1
ATOM 632 C CA . GLN A 1 84 ? -16.370 13.297 28.490 1.00 89.00 84 GLN A CA 1
ATOM 633 C C . GLN A 1 84 ? -15.247 13.293 27.444 1.00 89.00 84 GLN A C 1
ATOM 635 O O . GLN A 1 84 ? -15.129 14.244 26.667 1.00 89.00 84 GLN A O 1
ATOM 640 N N . SER A 1 85 ? -14.449 12.221 27.365 1.00 82.31 85 SER A N 1
ATOM 641 C CA . SER A 1 85 ? -13.369 12.103 26.377 1.00 82.31 85 SER A CA 1
ATOM 642 C C . SER A 1 85 ? -13.904 12.018 24.945 1.00 82.31 85 SER A C 1
ATOM 644 O O . SER A 1 85 ? -13.387 12.700 24.059 1.00 82.31 85 SER A O 1
ATOM 646 N N . ASN A 1 86 ? -14.994 11.279 24.723 1.00 86.56 86 ASN A N 1
ATOM 647 C CA . ASN A 1 86 ? -15.668 11.214 23.427 1.00 86.56 86 ASN A CA 1
ATOM 648 C C . ASN A 1 86 ? -16.266 12.565 23.013 1.00 86.56 86 ASN A C 1
ATOM 650 O O . ASN A 1 86 ? -16.132 12.962 21.854 1.00 86.56 86 ASN A O 1
ATOM 654 N N . GLN A 1 87 ? -16.900 13.295 23.937 1.00 90.81 87 GLN A N 1
ATOM 655 C CA . GLN A 1 87 ? -17.429 14.630 23.654 1.00 90.81 87 GLN A CA 1
ATOM 656 C C . GLN A 1 87 ? -16.295 15.615 23.339 1.00 90.81 87 GLN A C 1
ATOM 658 O O . GLN A 1 87 ? -16.374 16.337 22.343 1.00 90.81 87 GLN A O 1
ATOM 663 N N . ARG A 1 88 ? -15.206 15.590 24.120 1.00 89.62 88 ARG A N 1
ATOM 664 C CA . ARG A 1 88 ? -13.995 16.378 23.852 1.00 89.62 88 ARG A CA 1
ATOM 665 C C . ARG A 1 88 ? -13.439 16.073 22.463 1.00 89.62 88 ARG A C 1
ATOM 667 O O . ARG A 1 88 ? -13.183 17.000 21.699 1.00 89.62 88 ARG A O 1
ATOM 674 N N . LEU A 1 89 ? -13.281 14.795 22.116 1.00 86.88 89 LEU A N 1
ATOM 675 C CA . LEU A 1 89 ? -12.778 14.370 20.809 1.00 86.88 89 LEU A CA 1
ATOM 676 C C . LEU A 1 89 ? -13.694 14.844 19.676 1.00 86.88 89 LEU A C 1
ATOM 678 O O . LEU A 1 89 ? -13.212 15.403 18.694 1.00 86.88 89 LEU A O 1
ATOM 682 N N . LYS A 1 90 ? -15.013 14.686 19.826 1.00 90.50 90 LYS A N 1
ATOM 683 C CA . LYS A 1 90 ? -16.002 15.167 18.853 1.00 90.50 90 LYS A CA 1
ATOM 684 C C . LYS A 1 90 ? -15.890 16.678 18.639 1.00 90.50 90 LYS A C 1
ATOM 686 O O . LYS A 1 90 ? -15.861 17.119 17.493 1.00 90.50 90 LYS A O 1
ATOM 691 N N . ALA A 1 91 ? -15.784 17.455 19.716 1.00 90.94 91 ALA A N 1
ATOM 692 C CA . ALA A 1 91 ? -15.627 18.903 19.639 1.00 90.94 91 ALA A CA 1
ATOM 693 C C . ALA A 1 91 ? -14.311 19.295 18.945 1.00 90.94 91 ALA A C 1
ATOM 695 O O . ALA A 1 91 ? -14.318 20.133 18.045 1.00 90.94 91 ALA A O 1
ATOM 696 N N . LEU A 1 92 ? -13.194 18.643 19.289 1.00 88.75 92 LEU A N 1
ATOM 697 C CA . LEU A 1 92 ? -11.900 18.874 18.636 1.00 88.75 92 LEU A CA 1
ATOM 698 C C . LEU A 1 92 ? -11.937 18.532 17.143 1.00 88.75 92 LEU A C 1
ATOM 700 O O . LEU A 1 92 ? -11.398 19.286 16.337 1.00 88.75 92 LEU A O 1
ATOM 704 N N . LEU A 1 93 ? -12.601 17.441 16.753 1.00 85.69 93 LEU A N 1
ATOM 705 C CA . LEU A 1 93 ? -12.777 17.070 15.348 1.00 85.69 93 LEU A CA 1
ATOM 706 C C . LEU A 1 93 ? -13.632 18.089 14.588 1.00 85.69 93 LEU A C 1
ATOM 708 O O . LEU A 1 93 ? -13.279 18.457 13.471 1.00 85.69 93 LEU A O 1
ATOM 712 N N . GLN A 1 94 ? -14.721 18.582 15.187 1.00 90.81 94 GLN A N 1
ATOM 713 C CA . GLN A 1 94 ? -15.553 19.628 14.583 1.00 90.81 94 GLN A CA 1
ATOM 714 C C . GLN A 1 94 ? -14.772 20.933 14.389 1.00 90.81 94 GLN A C 1
ATOM 716 O O . GLN A 1 94 ? -14.824 21.522 13.311 1.00 90.81 94 GLN A O 1
ATOM 721 N N . LEU A 1 95 ? -13.999 21.350 15.395 1.00 89.50 95 LEU A N 1
ATOM 722 C CA . LEU A 1 95 ? -13.128 22.525 15.303 1.00 89.50 95 LEU A CA 1
ATOM 723 C C . LEU A 1 95 ? -12.067 22.344 14.216 1.00 89.50 95 LEU A C 1
ATOM 725 O O . LEU A 1 95 ? -11.867 23.234 13.396 1.00 89.50 95 LEU A O 1
ATOM 729 N N . ASN A 1 96 ? -11.433 21.172 14.160 1.00 84.44 96 ASN A N 1
ATOM 730 C CA . ASN A 1 96 ? -10.438 20.840 13.145 1.00 84.44 96 ASN A CA 1
ATOM 731 C C . ASN A 1 96 ? -11.043 20.867 11.730 1.00 84.44 96 ASN A C 1
ATOM 733 O O . ASN A 1 96 ? -10.433 21.395 10.804 1.00 84.44 96 ASN A O 1
ATOM 737 N N . LEU A 1 97 ? -12.272 20.373 11.566 1.00 84.94 97 LEU A N 1
ATOM 738 C CA . LEU A 1 97 ? -12.984 20.383 10.291 1.00 84.94 97 LEU A CA 1
ATOM 739 C C . LEU A 1 97 ? -13.294 21.812 9.819 1.00 84.94 97 LEU A C 1
ATOM 741 O O . LEU A 1 97 ? -13.008 22.125 8.665 1.00 84.94 97 LEU A O 1
ATOM 745 N N . ILE A 1 98 ? -13.782 22.688 10.705 1.00 87.31 98 ILE A N 1
ATOM 746 C CA . ILE A 1 98 ? -14.016 24.109 10.387 1.00 87.31 98 ILE A CA 1
ATOM 747 C C . ILE A 1 98 ? -12.695 24.800 10.025 1.00 87.31 98 ILE A C 1
ATOM 749 O O . ILE A 1 98 ? -12.582 25.438 8.979 1.00 87.31 98 ILE A O 1
ATOM 753 N N . LEU A 1 99 ? -11.661 24.620 10.849 1.00 83.38 99 LEU A N 1
ATOM 754 C CA . LEU A 1 99 ? -10.355 25.241 10.627 1.00 83.38 99 LEU A CA 1
ATOM 755 C C . LEU A 1 99 ? -9.684 24.751 9.336 1.00 83.38 99 LEU A C 1
ATOM 757 O O . LEU A 1 99 ? -9.028 25.541 8.663 1.00 83.38 99 LEU A O 1
ATOM 761 N N . ASN A 1 100 ? -9.877 23.488 8.949 1.00 75.81 100 ASN A N 1
ATOM 762 C CA . ASN A 1 100 ? -9.341 22.941 7.701 1.00 75.81 100 ASN A CA 1
ATOM 763 C C . A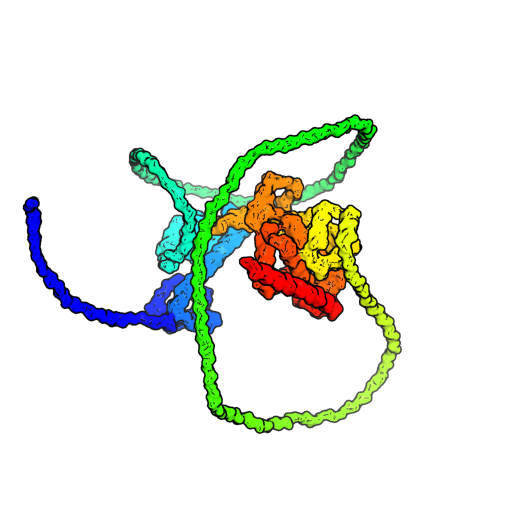SN A 1 100 ? -10.110 23.370 6.452 1.00 75.81 100 ASN A C 1
ATOM 765 O O . ASN A 1 100 ? -9.501 23.444 5.384 1.00 75.81 100 ASN A O 1
ATOM 769 N N . GLN A 1 101 ? -11.425 23.578 6.561 1.00 80.12 101 GLN A N 1
ATOM 770 C CA . GLN A 1 101 ? -12.245 24.106 5.467 1.00 80.12 101 GLN A CA 1
ATOM 771 C C . GLN A 1 101 ? -11.935 25.582 5.217 1.00 80.12 101 GLN A C 1
ATOM 773 O O . GLN A 1 101 ? -11.849 26.015 4.066 1.00 80.12 101 GLN A O 1
ATOM 778 N N . SER A 1 102 ? -11.688 26.333 6.289 1.00 74.25 102 SER A N 1
ATOM 779 C CA . SER A 1 102 ? -11.199 27.701 6.197 1.00 74.25 102 SER A CA 1
ATOM 780 C C . SER A 1 102 ? -9.752 27.738 5.674 1.00 74.25 102 SER A C 1
ATOM 782 O O . SER A 1 102 ? -8.967 26.811 5.881 1.00 74.25 102 SER A O 1
ATOM 784 N N . ARG A 1 103 ? -9.335 28.833 5.021 1.00 72.62 103 ARG A N 1
ATOM 785 C CA . ARG A 1 103 ? -7.938 29.038 4.566 1.00 72.62 103 ARG A CA 1
ATOM 786 C C . ARG A 1 103 ? -6.965 29.333 5.734 1.00 72.62 103 ARG A C 1
ATOM 788 O O . ARG A 1 103 ? -5.985 30.054 5.555 1.00 72.62 103 ARG A O 1
ATOM 795 N N . GLY A 1 104 ? -7.236 28.790 6.924 1.00 68.69 104 GLY A N 1
ATOM 796 C CA . GLY A 1 104 ? -6.545 29.049 8.190 1.00 68.69 104 GLY A CA 1
ATOM 797 C C . GLY A 1 104 ? -7.232 30.112 9.059 1.00 68.69 104 GLY A C 1
ATOM 798 O O . GLY A 1 104 ? -8.088 30.860 8.589 1.00 68.69 104 GLY A O 1
ATOM 799 N N . GLU A 1 105 ? -6.811 30.224 10.326 1.00 72.06 105 GLU A N 1
ATOM 800 C CA . GLU A 1 105 ? -7.430 31.110 11.339 1.00 72.06 105 GLU A CA 1
ATOM 801 C C . GLU A 1 105 ? -7.551 32.574 10.913 1.00 72.06 105 GLU A C 1
ATOM 803 O O . GLU A 1 105 ? -8.525 33.254 11.236 1.00 72.06 105 GLU A O 1
ATOM 808 N N . LYS A 1 106 ? -6.574 33.067 10.146 1.00 78.50 106 LYS A N 1
ATOM 809 C CA . LYS A 1 106 ? -6.550 34.459 9.677 1.00 78.50 106 LYS A CA 1
ATOM 810 C C . LYS A 1 106 ? -7.686 34.781 8.699 1.00 78.50 106 LYS A C 1
ATOM 812 O O . LYS A 1 106 ? -7.997 35.953 8.509 1.00 78.50 106 LYS A O 1
ATOM 817 N N . HIS A 1 107 ? -8.310 33.766 8.100 1.00 82.56 107 HIS A N 1
ATOM 818 C CA . HIS A 1 107 ? -9.308 33.910 7.040 1.00 82.56 107 HIS A CA 1
ATOM 819 C C . HIS A 1 107 ? -10.667 33.285 7.388 1.00 82.56 107 HIS A C 1
ATOM 821 O O . HIS A 1 107 ? -11.431 32.954 6.486 1.00 82.56 107 HIS A O 1
ATOM 827 N N . LEU A 1 108 ? -10.981 33.142 8.680 1.00 87.50 108 LEU A N 1
ATOM 828 C CA . LEU A 1 108 ? -12.285 32.654 9.132 1.00 87.50 108 LEU A CA 1
ATOM 829 C C . LEU A 1 108 ? -13.401 33.658 8.827 1.00 87.50 108 LEU A C 1
ATOM 831 O O . LEU A 1 108 ? -13.325 34.826 9.230 1.00 87.50 108 LEU A O 1
ATOM 835 N N . THR A 1 109 ? -14.458 33.176 8.177 1.00 91.44 109 THR A N 1
ATOM 836 C CA . THR A 1 109 ? -15.701 33.923 7.962 1.00 91.44 109 THR A CA 1
ATOM 837 C C . THR A 1 109 ? -16.426 34.178 9.294 1.00 91.44 109 THR A C 1
ATOM 839 O O . THR A 1 109 ? -16.229 33.437 10.262 1.00 91.44 109 THR A O 1
ATOM 842 N N . PRO A 1 110 ? -17.296 35.204 9.390 1.00 92.81 110 PRO A N 1
ATOM 843 C CA . PRO A 1 110 ? -18.055 35.471 10.615 1.00 92.81 110 PRO A CA 1
ATOM 844 C C . PRO A 1 110 ? -18.887 34.270 11.097 1.00 92.81 110 PRO A C 1
ATOM 846 O O . PRO A 1 110 ? -18.907 33.984 12.291 1.00 92.81 110 PRO A O 1
ATOM 849 N N . ALA A 1 111 ? -19.491 33.521 10.168 1.00 94.12 111 ALA A N 1
ATOM 850 C CA . ALA A 1 111 ? -20.282 32.327 10.474 1.00 94.12 111 ALA A CA 1
ATOM 851 C C . ALA A 1 111 ? -19.428 31.176 11.041 1.00 94.12 111 ALA A C 1
ATOM 853 O O . ALA A 1 111 ? -19.833 30.489 11.983 1.00 94.12 111 ALA A O 1
ATOM 854 N N . GLU A 1 112 ? -18.218 30.977 10.511 1.00 92.19 112 GLU A N 1
ATOM 855 C CA . GLU A 1 112 ? -17.271 29.989 11.044 1.00 92.19 112 GLU A CA 1
ATOM 856 C C . GLU A 1 112 ? -16.775 30.391 12.436 1.00 92.19 112 GLU A C 1
ATOM 858 O O . GLU A 1 112 ? -16.686 29.541 13.319 1.00 92.19 112 GLU A O 1
ATOM 863 N N . ARG A 1 113 ? -16.513 31.687 12.669 1.00 92.88 113 ARG A N 1
ATOM 864 C CA . ARG A 1 113 ? -16.134 32.195 13.999 1.00 92.88 113 ARG A CA 1
ATOM 865 C C . ARG A 1 113 ? -17.231 31.964 15.029 1.00 92.88 113 ARG A C 1
ATOM 867 O O . ARG A 1 113 ? -16.929 31.544 16.141 1.00 92.88 113 ARG A O 1
ATOM 874 N N . GLU A 1 114 ? -18.487 32.206 14.668 1.00 93.62 114 GLU A N 1
ATOM 875 C CA . GLU A 1 114 ? -19.625 31.946 15.550 1.00 93.62 114 GLU A CA 1
ATOM 876 C C . GLU A 1 114 ? -19.789 30.448 15.837 1.00 93.62 114 GLU A C 1
ATOM 878 O O . GLU A 1 114 ? -20.012 30.056 16.982 1.00 93.62 114 GLU A O 1
ATOM 883 N N . SER A 1 115 ? -19.569 29.597 14.831 1.00 94.44 115 SER A N 1
ATOM 884 C CA . SER A 1 115 ? -19.578 28.140 14.998 1.00 94.44 115 SER A CA 1
ATOM 885 C C . SER A 1 115 ? -18.467 27.663 15.941 1.00 94.44 115 SER A C 1
ATOM 887 O O . SER A 1 115 ? -18.733 26.882 16.854 1.00 94.44 115 SER A O 1
ATOM 889 N N . ILE A 1 116 ? -17.239 28.175 15.777 1.00 93.25 116 ILE A N 1
ATOM 890 C CA . ILE A 1 116 ? -16.112 27.911 16.686 1.00 93.25 116 ILE A CA 1
ATOM 891 C C . ILE A 1 116 ? -16.465 28.366 18.101 1.00 93.25 116 ILE A C 1
ATOM 893 O O . ILE A 1 116 ? -16.341 27.589 19.045 1.00 93.25 116 ILE A O 1
ATOM 897 N N . ARG A 1 117 ? -16.954 29.601 18.252 1.00 94.69 117 ARG A N 1
ATOM 898 C CA . ARG A 1 117 ? -17.340 30.176 19.543 1.00 94.69 117 ARG A CA 1
ATOM 899 C C . ARG A 1 117 ? -18.406 29.327 20.236 1.00 94.69 117 ARG A C 1
ATOM 901 O O . ARG A 1 117 ? -18.268 29.030 21.420 1.00 94.69 117 ARG A O 1
ATOM 908 N N . LYS A 1 118 ? -19.423 28.877 19.498 1.00 95.50 118 LYS A N 1
ATOM 909 C CA . LYS A 1 118 ? -20.473 27.988 20.003 1.00 95.50 118 LYS A CA 1
ATOM 910 C C . LYS A 1 118 ? -19.893 26.663 20.496 1.00 95.50 118 LYS A C 1
ATOM 912 O O . LYS A 1 118 ? -20.042 26.353 21.677 1.00 95.50 118 LYS A O 1
ATOM 917 N N . ILE A 1 119 ? -19.162 25.940 19.643 1.00 93.69 119 ILE A N 1
ATOM 918 C CA . ILE A 1 119 ? -18.558 24.643 19.996 1.00 93.69 119 ILE A CA 1
ATOM 919 C C . ILE A 1 119 ? -17.640 24.792 21.211 1.00 93.69 119 ILE A C 1
ATOM 921 O O . ILE A 1 119 ? -17.690 23.975 22.131 1.00 93.69 119 ILE A O 1
ATOM 925 N N . VAL A 1 120 ? -16.816 25.841 21.244 1.00 93.88 120 VAL A N 1
ATOM 926 C CA . VAL A 1 120 ? -15.877 26.050 22.344 1.00 93.88 120 VAL A CA 1
ATOM 927 C C . VAL A 1 120 ? -16.592 26.399 23.645 1.00 93.88 120 VAL A C 1
ATOM 929 O O . VAL A 1 120 ? -16.224 25.861 24.686 1.00 93.88 120 VAL A O 1
ATOM 932 N N . SER A 1 121 ? -17.642 27.220 23.594 1.00 92.69 121 SER A N 1
ATOM 933 C CA . SER A 1 121 ? -18.425 27.570 24.783 1.00 92.69 121 SER A CA 1
ATOM 934 C C . SER A 1 121 ? -19.158 26.371 25.389 1.00 92.69 121 SER A C 1
ATOM 936 O O . SER A 1 121 ? -19.136 26.187 26.605 1.00 92.69 121 SER A O 1
ATOM 938 N N . GLU A 1 122 ? -19.728 25.500 24.551 1.00 90.94 122 GLU A N 1
ATOM 939 C CA . GLU A 1 122 ? -20.446 24.296 24.987 1.00 90.94 122 GLU A CA 1
ATOM 940 C C . GLU A 1 122 ? -19.506 23.263 25.630 1.00 90.94 122 GLU A C 1
ATOM 942 O O . GLU A 1 122 ? -19.915 22.512 26.513 1.00 90.94 122 GLU A O 1
ATOM 947 N N . ASN A 1 123 ? -18.234 23.238 25.217 1.00 93.38 123 ASN A N 1
ATOM 948 C CA . ASN A 1 123 ? -17.260 22.223 25.625 1.00 93.38 123 ASN A CA 1
ATOM 949 C C . ASN A 1 123 ? -16.113 22.781 26.489 1.00 93.38 123 ASN A C 1
ATOM 951 O O . ASN A 1 123 ? -15.145 22.067 26.753 1.00 93.38 123 ASN A O 1
ATOM 955 N N . TRP A 1 124 ? -16.214 24.027 26.973 1.00 92.19 124 TRP A N 1
ATOM 956 C CA . TRP A 1 124 ? -15.122 24.731 27.664 1.00 92.19 124 TRP A CA 1
ATOM 957 C C . TRP A 1 124 ? -14.537 23.931 28.836 1.00 92.19 124 TRP A C 1
ATOM 959 O O . TRP A 1 124 ? -13.318 23.813 28.970 1.00 92.19 124 TRP A O 1
ATOM 969 N N . ARG A 1 125 ? -15.405 23.305 29.646 1.00 86.44 125 ARG A N 1
ATOM 970 C CA . ARG A 1 125 ? -15.010 22.492 30.812 1.00 86.44 125 ARG A CA 1
ATOM 971 C C . ARG A 1 125 ? -14.170 21.269 30.438 1.00 86.44 125 ARG A C 1
ATOM 973 O O . ARG A 1 125 ? -13.329 20.859 31.229 1.00 86.44 125 ARG A O 1
ATOM 980 N N . LEU A 1 126 ? -14.397 20.703 29.253 1.00 86.75 126 LEU A N 1
ATOM 981 C CA . LEU A 1 126 ? -13.762 19.466 28.791 1.00 86.75 126 LEU A CA 1
ATOM 982 C C . LEU A 1 126 ? -12.386 19.709 28.166 1.00 86.75 126 LEU A C 1
ATOM 984 O O . LEU A 1 126 ? -11.600 18.778 28.003 1.00 86.75 126 LEU A O 1
ATOM 988 N N . PHE A 1 127 ? -12.084 20.951 27.792 1.00 88.19 127 PHE A N 1
ATOM 989 C CA . PHE A 1 127 ? -10.804 21.302 27.197 1.00 88.19 127 PHE A CA 1
ATOM 990 C C . PHE A 1 127 ? -9.704 21.481 28.237 1.00 88.19 127 PHE A C 1
ATOM 992 O O . PHE A 1 127 ? -9.946 21.998 29.331 1.00 88.19 127 PHE A O 1
ATOM 999 N N . SER A 1 128 ? -8.483 21.087 27.858 1.00 84.62 128 SER A N 1
ATOM 1000 C CA . SER A 1 128 ? -7.281 21.316 28.656 1.00 84.62 128 SER A CA 1
ATOM 1001 C C . SER A 1 128 ? -6.944 22.805 28.714 1.00 84.62 128 SER A C 1
ATOM 1003 O O . SER A 1 128 ? -7.404 23.606 27.893 1.00 84.62 128 SER A O 1
ATOM 1005 N N . HIS A 1 129 ? -6.101 23.184 29.674 1.00 84.19 129 HIS A N 1
ATOM 1006 C CA . HIS A 1 129 ? -5.647 24.565 29.823 1.00 84.19 129 HIS A CA 1
ATOM 1007 C C . HIS A 1 129 ? -5.026 25.122 28.528 1.00 84.19 129 HIS A C 1
ATOM 1009 O O . HIS A 1 129 ? -5.311 26.258 28.151 1.00 84.19 129 HIS A O 1
ATOM 1015 N N . GLN A 1 130 ? -4.241 24.307 27.813 1.00 78.94 130 GLN A N 1
ATOM 1016 C CA . GLN A 1 130 ? -3.617 24.710 26.553 1.00 78.94 130 GLN A CA 1
ATOM 1017 C C . GLN A 1 130 ? -4.664 25.006 25.472 1.00 78.94 130 GLN A C 1
ATOM 1019 O O . GLN A 1 130 ? -4.677 26.100 24.920 1.00 78.94 130 GLN A O 1
ATOM 1024 N N . THR A 1 131 ? -5.619 24.098 25.254 1.00 84.25 131 THR A N 1
ATOM 1025 C CA . THR A 1 131 ? -6.695 24.311 24.275 1.00 84.25 131 THR A CA 1
ATOM 1026 C C . THR A 1 131 ? -7.533 25.550 24.611 1.00 84.25 131 THR A C 1
ATOM 1028 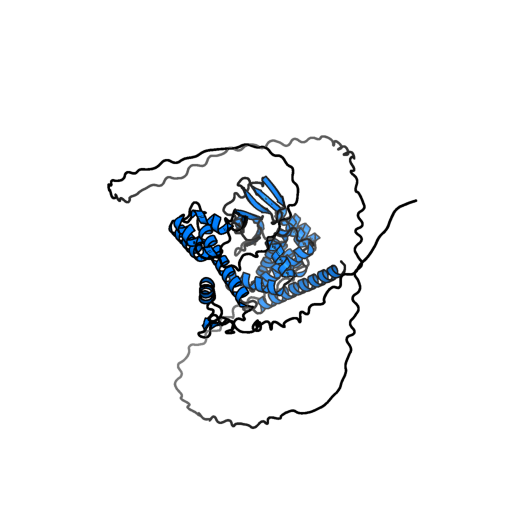O O . THR A 1 131 ? -7.881 26.325 23.724 1.00 84.25 131 THR A O 1
ATOM 1031 N N . ARG A 1 132 ? -7.823 25.798 25.896 1.00 90.88 132 ARG A N 1
ATOM 1032 C CA . ARG A 1 132 ? -8.530 27.018 26.330 1.00 90.88 132 ARG A CA 1
ATOM 1033 C C . ARG A 1 132 ? -7.736 28.290 26.026 1.00 90.88 132 ARG A C 1
ATOM 1035 O O . ARG A 1 132 ? -8.325 29.295 25.634 1.00 90.88 132 ARG A O 1
ATOM 1042 N N . LYS A 1 133 ? -6.412 28.262 26.203 1.00 88.75 133 LYS A N 1
ATOM 1043 C CA . LYS A 1 133 ? -5.522 29.394 25.904 1.00 88.75 133 LYS A CA 1
ATOM 1044 C C . LYS A 1 133 ? -5.573 29.762 24.422 1.00 88.75 133 LYS A C 1
ATOM 1046 O O . LYS A 1 133 ? -5.723 30.939 24.104 1.00 88.75 133 LYS A O 1
ATOM 1051 N N . ASP A 1 134 ? -5.511 28.763 23.553 1.00 85.00 134 ASP A N 1
ATOM 1052 C CA . ASP A 1 134 ? -5.506 28.932 22.099 1.00 85.00 134 ASP A CA 1
ATOM 1053 C C . ASP A 1 134 ? -6.826 29.550 21.587 1.00 85.00 134 ASP A C 1
ATOM 1055 O O . ASP A 1 134 ? -6.816 30.424 20.723 1.00 85.00 134 ASP A O 1
ATOM 1059 N N . PHE A 1 135 ? -7.971 29.191 22.185 1.00 90.12 135 PHE A N 1
ATOM 1060 C CA . PHE A 1 135 ? -9.277 29.749 21.803 1.00 90.12 135 PHE A CA 1
ATOM 1061 C C . PHE A 1 135 ? -9.678 31.031 22.540 1.00 90.12 135 PHE A C 1
ATOM 1063 O O . PHE A 1 135 ? -10.724 31.613 22.244 1.00 90.12 135 PHE A O 1
ATOM 1070 N N . ARG A 1 136 ? -8.862 31.519 23.477 1.00 91.19 136 ARG A N 1
ATOM 1071 C CA . ARG A 1 136 ? -9.197 32.698 24.288 1.00 91.19 136 ARG A CA 1
ATOM 1072 C C . ARG A 1 136 ? -9.456 33.946 23.437 1.00 91.19 136 ARG A C 1
ATOM 1074 O O . ARG A 1 136 ? -10.288 34.765 23.807 1.00 91.19 136 ARG A O 1
ATOM 1081 N N . GLY A 1 137 ? -8.788 34.061 22.286 1.00 88.44 137 GLY A N 1
ATOM 1082 C CA . GLY A 1 137 ? -8.935 35.187 21.357 1.00 88.44 137 GLY A CA 1
ATOM 1083 C C . GLY A 1 137 ? -10.301 35.296 20.665 1.00 88.44 137 GLY A C 1
ATOM 1084 O O . GLY A 1 137 ? -10.586 36.336 20.079 1.00 88.44 137 GLY A O 1
ATOM 1085 N N . TYR A 1 138 ? -11.151 34.264 20.734 1.00 88.56 138 TYR A N 1
ATOM 1086 C CA . TYR A 1 138 ? -12.483 34.257 20.109 1.00 88.56 138 TYR A CA 1
ATOM 1087 C C . TYR A 1 138 ? -13.602 34.782 21.026 1.00 88.56 138 TYR A C 1
ATOM 1089 O O . TYR A 1 138 ? -14.737 34.943 20.572 1.00 88.56 138 TYR A O 1
ATOM 1097 N N . PHE A 1 139 ? -13.299 35.047 22.300 1.00 92.25 139 PHE A N 1
ATOM 1098 C CA . PHE A 1 139 ? -14.274 35.423 23.322 1.00 92.25 139 PHE A CA 1
ATOM 1099 C C . PHE A 1 139 ? -13.963 36.789 23.924 1.00 92.25 139 PHE A C 1
ATOM 1101 O O . PHE A 1 139 ? -12.805 37.199 24.026 1.00 92.25 139 PHE A O 1
ATOM 1108 N N . SER A 1 140 ? -15.004 37.483 24.378 1.00 91.75 140 SER A N 1
ATOM 1109 C CA . SER A 1 140 ? -14.825 38.677 25.203 1.00 91.75 140 SER A CA 1
ATOM 1110 C C . SER A 1 140 ? -14.376 38.300 26.623 1.00 91.75 140 SER A C 1
ATOM 1112 O O . SER A 1 140 ? -14.587 37.178 27.090 1.00 91.75 140 SER A O 1
ATOM 1114 N N . LEU A 1 141 ? -13.770 39.244 27.352 1.00 90.00 141 LEU A N 1
ATOM 1115 C CA . LEU A 1 141 ? -13.370 39.014 28.748 1.00 90.00 141 LEU A CA 1
ATOM 1116 C C . LEU A 1 141 ? -14.564 38.625 29.638 1.00 90.00 141 LEU A C 1
ATOM 1118 O O . LEU A 1 141 ? -14.433 37.727 30.465 1.00 90.00 141 LEU A O 1
ATOM 1122 N N . GLN A 1 142 ? -15.734 39.232 29.412 1.00 90.19 142 GLN A N 1
ATOM 1123 C CA . GLN A 1 142 ? -16.962 38.926 30.156 1.00 90.19 142 GLN A CA 1
ATOM 1124 C C . GLN A 1 142 ? -17.443 37.487 29.913 1.00 90.19 142 GLN A C 1
ATOM 1126 O O . GLN A 1 142 ? -17.842 36.795 30.848 1.00 90.19 142 GLN A O 1
ATOM 1131 N N . GLU A 1 143 ? -17.364 37.008 28.670 1.00 89.31 143 GLU A N 1
ATOM 1132 C CA . GLU A 1 143 ? -17.713 35.625 28.324 1.00 89.31 143 GLU A CA 1
ATOM 1133 C C . GLU A 1 143 ? -16.747 34.625 28.959 1.00 89.31 143 GLU A C 1
ATOM 1135 O O . GLU A 1 143 ? -17.176 33.604 29.489 1.00 89.31 143 GLU A O 1
ATOM 1140 N N . LEU A 1 144 ? -15.446 34.928 28.956 1.00 89.56 144 LEU A N 1
ATOM 1141 C CA . LEU A 1 144 ? -14.435 34.079 29.588 1.00 89.56 144 LEU A CA 1
ATOM 1142 C C . LEU A 1 144 ? -14.639 33.979 31.102 1.00 89.56 144 LEU A C 1
ATOM 1144 O O . LEU A 1 144 ? -14.506 32.894 31.665 1.00 89.56 144 LEU A O 1
ATOM 1148 N N . GLU A 1 145 ? -14.987 35.081 31.767 1.00 86.25 145 GLU A N 1
ATOM 1149 C CA . GLU A 1 145 ? -15.339 35.062 33.188 1.00 86.25 145 GLU A CA 1
ATOM 1150 C C . GLU A 1 145 ? -16.584 34.211 33.452 1.00 86.25 145 GLU A C 1
ATOM 1152 O O . GLU A 1 145 ? -16.574 33.386 34.367 1.00 86.25 145 GLU A O 1
ATOM 1157 N N . ALA A 1 146 ? -17.626 34.344 32.625 1.00 87.44 146 ALA A N 1
ATOM 1158 C CA . ALA A 1 146 ? -18.830 33.524 32.736 1.00 87.44 146 ALA A CA 1
ATOM 1159 C C . ALA A 1 146 ? -18.525 32.025 32.557 1.00 87.44 146 ALA A C 1
ATOM 1161 O O . ALA A 1 146 ? -19.001 31.200 33.337 1.00 87.44 146 ALA A O 1
ATOM 1162 N N . MET A 1 147 ? -17.675 31.668 31.590 1.00 85.06 147 MET A N 1
ATOM 1163 C CA . MET A 1 147 ? -17.275 30.279 31.338 1.00 85.06 147 MET A CA 1
ATOM 1164 C C . MET A 1 147 ? -16.329 29.702 32.403 1.00 85.06 147 MET A C 1
ATOM 1166 O O . MET A 1 147 ? -16.279 28.485 32.568 1.00 85.06 147 MET A O 1
ATOM 1170 N N . ASN A 1 148 ? -15.589 30.540 33.136 1.00 82.38 148 ASN A N 1
ATOM 1171 C CA . ASN A 1 148 ? -14.684 30.103 34.208 1.00 82.38 148 ASN A CA 1
ATOM 1172 C C . ASN A 1 148 ? -15.356 30.014 35.589 1.00 82.38 148 ASN A C 1
ATOM 1174 O O . ASN A 1 148 ? -14.853 29.307 36.455 1.00 82.38 148 ASN A O 1
ATOM 1178 N N . ARG A 1 149 ? -16.492 30.695 35.808 1.00 80.06 149 ARG A N 1
ATOM 1179 C CA . ARG A 1 149 ? -17.303 30.578 37.048 1.00 80.06 149 ARG A CA 1
ATOM 1180 C C . ARG A 1 149 ? -18.018 29.236 37.194 1.00 80.06 149 ARG A C 1
ATOM 1182 O O . ARG A 1 149 ? -18.540 28.890 38.247 1.00 80.06 149 ARG A O 1
ATOM 1189 N N . ILE A 1 150 ? -18.060 28.505 36.102 1.00 69.81 150 ILE A N 1
ATOM 1190 C CA . ILE A 1 150 ? -18.618 27.182 35.964 1.00 69.81 150 ILE A CA 1
ATOM 1191 C C . ILE A 1 150 ? -17.685 26.169 36.692 1.00 69.81 150 ILE A C 1
ATOM 1193 O O . ILE A 1 150 ? -16.500 26.101 36.361 1.00 69.81 150 ILE A O 1
ATOM 1197 N N . PRO A 1 151 ? -18.174 25.363 37.660 1.00 58.00 151 PRO A N 1
ATOM 1198 C CA . PRO A 1 151 ? -17.326 24.425 38.404 1.00 58.00 151 PRO A CA 1
ATOM 1199 C C . PRO A 1 151 ? -16.651 23.392 37.486 1.00 58.00 151 PRO A C 1
ATOM 1201 O O . PRO A 1 151 ? -17.315 22.793 36.629 1.00 58.00 151 PRO A O 1
ATOM 1204 N N . LEU A 1 152 ? -15.342 23.172 37.669 1.00 58.84 152 LEU A N 1
ATOM 1205 C CA . LEU A 1 152 ? -14.607 22.111 36.976 1.00 58.84 152 LEU A CA 1
ATOM 1206 C C . LEU A 1 152 ? -14.970 20.741 37.580 1.00 58.84 152 LEU A C 1
ATOM 1208 O O . LEU A 1 152 ? -15.014 20.621 38.805 1.00 58.84 152 LEU A O 1
ATOM 1212 N N . PRO A 1 153 ? -15.189 19.697 36.760 1.00 54.38 153 PRO A N 1
ATOM 1213 C CA . PRO A 1 153 ? -15.321 18.336 37.270 1.00 54.38 153 PRO A CA 1
ATOM 1214 C C . PRO A 1 153 ? -14.003 17.901 37.934 1.00 54.38 153 PRO A C 1
ATOM 1216 O O . PRO A 1 153 ? -12.943 17.925 37.308 1.00 54.38 153 PRO A O 1
ATOM 1219 N N . GLN A 1 154 ? -14.064 17.515 39.212 1.00 46.88 154 GLN A N 1
ATOM 1220 C CA . GLN A 1 154 ? -12.894 17.162 40.036 1.00 46.88 154 GLN A CA 1
ATOM 1221 C C . GLN A 1 154 ? -12.157 15.888 39.571 1.00 46.88 154 GLN A C 1
ATOM 1223 O O . GLN A 1 154 ? -11.030 15.655 39.993 1.00 46.88 154 GLN A O 1
ATOM 1228 N N . ALA A 1 155 ? -12.736 15.090 38.667 1.00 44.69 155 ALA A N 1
ATOM 1229 C CA . ALA A 1 155 ? -12.176 13.808 38.224 1.00 44.69 155 ALA A CA 1
ATOM 1230 C C . ALA A 1 155 ? -11.090 13.904 37.124 1.00 44.69 155 ALA A C 1
ATOM 1232 O O . ALA A 1 155 ? -10.596 12.878 36.666 1.00 44.69 155 ALA A O 1
ATOM 1233 N N . ALA A 1 156 ? -10.708 15.107 36.677 1.00 45.88 156 ALA A N 1
ATOM 1234 C CA . ALA A 1 156 ? -9.852 15.299 35.496 1.00 45.88 156 ALA A CA 1
ATOM 1235 C C . ALA A 1 156 ? -8.383 15.695 35.779 1.00 45.88 156 ALA A C 1
ATOM 1237 O O . ALA A 1 156 ? -7.697 16.126 34.856 1.00 45.88 156 ALA A O 1
ATOM 1238 N N . MET A 1 157 ? -7.871 15.576 37.012 1.00 40.16 157 MET A N 1
ATOM 1239 C CA . MET A 1 157 ? -6.475 15.947 37.343 1.00 40.16 157 MET A CA 1
ATOM 1240 C C . MET A 1 157 ? -5.566 14.755 37.666 1.00 40.16 157 MET A C 1
ATOM 1242 O O . MET A 1 157 ? -4.753 14.803 38.585 1.00 40.16 157 MET A O 1
ATOM 1246 N N . THR A 1 158 ? -5.666 13.676 36.894 1.00 40.69 158 THR A N 1
ATOM 1247 C CA . THR A 1 158 ? -4.604 12.659 36.857 1.00 40.69 158 THR A CA 1
ATOM 1248 C C . THR A 1 158 ? -4.422 12.184 35.421 1.00 40.69 158 THR A C 1
ATOM 1250 O O . THR A 1 158 ? -4.799 11.082 35.040 1.00 40.69 158 THR A O 1
ATOM 1253 N N . GLU A 1 159 ? -3.910 13.081 34.582 1.00 42.53 159 GLU A N 1
ATOM 1254 C CA . GLU A 1 159 ? -3.302 12.707 33.306 1.00 42.53 159 GLU A CA 1
ATOM 1255 C C . GLU A 1 159 ? -1.871 12.235 33.627 1.00 42.53 159 GLU A C 1
ATOM 1257 O O . GLU A 1 159 ? -1.192 12.911 34.406 1.00 42.53 159 GLU A O 1
ATOM 1262 N N . PRO A 1 160 ? -1.406 11.075 33.124 1.00 41.84 160 PRO A N 1
ATOM 1263 C CA . PRO A 1 160 ? -0.020 10.675 33.289 1.00 41.84 160 PRO A CA 1
ATOM 1264 C C . PRO A 1 160 ? 0.821 11.645 32.466 1.00 41.84 160 PRO A C 1
ATOM 1266 O O . PRO A 1 160 ? 0.891 11.560 31.241 1.00 41.84 160 PRO A O 1
ATOM 1269 N N . GLU A 1 161 ? 1.410 12.612 33.155 1.00 36.97 161 GLU A N 1
ATOM 1270 C CA . GLU A 1 161 ? 2.468 13.454 32.631 1.00 36.97 161 GLU A CA 1
ATOM 1271 C C . GLU A 1 161 ? 3.568 12.510 32.127 1.00 36.97 161 GLU A C 1
ATOM 1273 O O . GLU A 1 161 ? 4.240 11.837 32.911 1.00 36.97 161 GLU A O 1
ATOM 1278 N N . LEU A 1 162 ? 3.687 12.383 30.801 1.00 40.28 162 LEU A N 1
ATOM 1279 C CA . LEU A 1 162 ? 4.876 11.844 30.155 1.00 40.28 162 LEU A CA 1
ATOM 1280 C C . LEU A 1 162 ? 6.023 12.747 30.604 1.00 40.28 162 LEU A C 1
ATOM 1282 O O . LEU A 1 162 ? 6.228 13.827 30.058 1.00 40.28 162 LEU A O 1
ATOM 1286 N N . GLN A 1 163 ? 6.694 12.330 31.676 1.00 33.09 163 GLN A N 1
ATOM 1287 C CA . GLN A 1 163 ? 7.900 12.958 32.175 1.00 33.09 163 GLN A CA 1
ATOM 1288 C C . GLN A 1 163 ? 8.951 12.846 31.077 1.00 33.09 163 GLN A C 1
ATOM 1290 O O . GLN A 1 163 ? 9.601 11.814 30.912 1.00 33.09 163 GLN A O 1
ATOM 1295 N N . ASP A 1 164 ? 9.103 13.924 30.315 1.00 32.81 164 ASP A N 1
ATOM 1296 C CA . ASP A 1 164 ? 10.300 14.168 29.536 1.00 32.81 164 ASP A CA 1
ATOM 1297 C C . ASP A 1 164 ? 11.483 14.146 30.506 1.00 32.81 164 ASP A C 1
ATOM 1299 O O . ASP A 1 164 ? 11.685 15.045 31.328 1.00 32.81 164 ASP A O 1
ATOM 1303 N N . HIS A 1 165 ? 12.276 13.082 30.424 1.00 35.81 165 HIS A N 1
ATOM 1304 C CA . HIS A 1 165 ? 13.586 13.017 31.043 1.00 35.81 165 HIS A CA 1
ATOM 1305 C C . HIS A 1 165 ? 14.491 14.076 30.400 1.00 35.81 165 HIS A C 1
ATOM 1307 O O . HIS A 1 165 ? 15.221 13.819 29.449 1.00 35.81 165 HIS A O 1
ATOM 1313 N N . SER A 1 166 ? 14.452 15.287 30.948 1.00 35.06 166 SER A N 1
ATOM 1314 C CA . SER A 1 166 ? 15.504 16.294 30.823 1.00 35.06 166 SER A CA 1
ATOM 1315 C C . SER A 1 166 ? 15.964 16.706 32.221 1.00 35.06 166 SER A C 1
ATOM 1317 O O . SER A 1 166 ? 15.636 17.766 32.739 1.00 35.06 166 SER A O 1
ATOM 1319 N N . SER A 1 167 ? 16.729 15.815 32.852 1.00 35.56 167 SER A N 1
ATOM 1320 C CA . SER A 1 167 ? 17.772 16.173 33.827 1.00 35.56 167 SER A CA 1
ATOM 1321 C C . SER A 1 167 ? 19.073 16.248 33.020 1.00 35.56 167 SER A C 1
ATOM 1323 O O . SER A 1 167 ? 19.347 15.331 32.257 1.00 35.56 167 SER A O 1
ATOM 1325 N N . SER A 1 168 ? 19.909 17.281 33.028 1.00 35.81 168 SER A N 1
ATOM 1326 C CA . SER A 1 168 ? 20.499 18.122 34.083 1.00 35.81 168 SER A CA 1
ATOM 1327 C C . SER A 1 168 ? 21.265 19.252 33.338 1.00 35.81 168 SER A C 1
ATOM 1329 O O . SER A 1 168 ? 21.490 19.120 32.139 1.00 35.81 168 SER A O 1
ATOM 1331 N N . SER A 1 169 ? 21.701 20.390 33.880 1.00 30.39 169 SER A N 1
ATOM 1332 C CA . SER A 1 169 ? 22.223 20.707 35.210 1.00 30.39 169 SER A CA 1
ATOM 1333 C C . SER A 1 169 ? 22.293 22.247 35.392 1.00 30.39 169 SER A C 1
ATOM 1335 O O . SER A 1 169 ? 22.192 22.969 34.397 1.00 30.39 169 SER A O 1
ATOM 1337 N N . PRO A 1 170 ? 22.475 22.762 36.623 1.00 53.00 170 PRO A N 1
ATOM 1338 C CA . PRO A 1 170 ? 22.371 24.181 36.965 1.00 53.00 170 PRO A CA 1
ATOM 1339 C C . PRO A 1 170 ? 23.738 24.874 37.091 1.00 53.00 170 PRO A C 1
ATOM 1341 O O . PRO A 1 170 ? 24.703 24.246 37.515 1.00 53.00 170 PRO A O 1
ATOM 1344 N N . GLU A 1 171 ? 23.797 26.193 36.878 1.00 33.22 171 GLU A N 1
ATOM 1345 C CA . GLU A 1 171 ? 24.804 27.029 37.545 1.00 33.22 171 GLU A CA 1
ATOM 1346 C C . GLU A 1 171 ? 24.305 28.466 37.786 1.00 33.22 171 GLU A C 1
ATOM 1348 O O . GLU A 1 171 ? 23.593 29.057 36.978 1.00 33.22 171 GLU A O 1
ATOM 1353 N N . LYS A 1 172 ? 24.635 28.954 38.983 1.00 38.38 172 LYS A N 1
ATOM 1354 C CA . LYS A 1 172 ? 24.233 30.194 39.661 1.00 38.38 172 LYS A CA 1
ATOM 1355 C C . LYS A 1 172 ? 24.825 31.467 39.043 1.00 38.38 172 LYS A C 1
ATOM 1357 O O . LYS A 1 172 ? 25.978 31.451 38.633 1.00 38.38 172 LYS A O 1
ATOM 1362 N N . ALA A 1 173 ? 24.101 32.580 39.189 1.00 36.50 173 ALA A N 1
ATOM 1363 C CA . ALA A 1 173 ? 24.457 33.776 39.990 1.00 36.50 173 ALA A CA 1
ATOM 1364 C C . ALA A 1 173 ? 23.587 34.956 39.497 1.00 36.50 173 ALA A C 1
ATOM 1366 O O . ALA A 1 173 ? 23.585 35.257 38.311 1.00 36.50 173 ALA A O 1
ATOM 1367 N N . ASP A 1 174 ? 22.609 35.434 40.267 1.00 39.19 174 ASP A N 1
ATOM 1368 C CA . ASP A 1 174 ? 22.690 36.440 41.343 1.00 39.19 174 ASP A CA 1
ATOM 1369 C C . ASP A 1 174 ? 22.893 37.896 40.875 1.00 39.19 174 ASP A C 1
ATOM 1371 O O . ASP A 1 174 ? 23.697 38.180 39.991 1.00 39.19 174 ASP A O 1
ATOM 1375 N N . ILE A 1 175 ? 22.211 38.787 41.613 1.00 38.84 175 ILE A N 1
ATOM 1376 C CA . ILE A 1 175 ? 22.293 40.262 41.686 1.00 38.84 175 ILE A CA 1
ATOM 1377 C C . ILE A 1 175 ? 21.381 41.038 40.705 1.00 38.84 175 ILE A C 1
ATOM 1379 O O . ILE A 1 175 ? 21.391 40.781 39.511 1.00 38.84 175 ILE A O 1
ATOM 1383 N N . GLU A 1 176 ? 20.643 42.104 41.042 1.00 33.84 176 GLU A N 1
ATOM 1384 C CA . GLU A 1 176 ? 20.036 42.699 42.251 1.00 33.84 176 GLU A CA 1
ATOM 1385 C C . GLU A 1 176 ? 19.388 44.029 41.783 1.00 33.84 176 GLU A C 1
ATOM 1387 O O . GLU A 1 176 ? 19.850 44.626 40.814 1.00 33.84 176 GLU A O 1
ATOM 1392 N N . SER A 1 177 ? 18.406 44.541 42.538 1.00 34.97 177 SER A N 1
ATOM 1393 C CA . SER A 1 177 ? 17.927 45.950 42.572 1.00 34.97 177 SER A CA 1
ATOM 1394 C C . SER A 1 177 ? 16.929 46.410 41.471 1.00 34.97 177 SER A C 1
ATOM 1396 O O . SER A 1 177 ? 17.332 46.619 40.337 1.00 34.97 177 SER A O 1
ATOM 1398 N N . ARG A 1 178 ? 15.591 46.502 41.671 1.00 36.88 178 ARG A N 1
ATOM 1399 C CA . ARG A 1 178 ? 14.758 47.393 42.550 1.00 36.88 178 ARG A CA 1
ATOM 1400 C C . ARG A 1 178 ? 14.590 48.835 41.957 1.00 36.88 178 ARG A C 1
ATOM 1402 O O . ARG A 1 178 ? 15.554 49.314 41.379 1.00 36.88 178 ARG A O 1
ATOM 1409 N N . PRO A 1 179 ? 13.517 49.628 42.229 1.00 52.53 179 PRO A N 1
ATOM 1410 C CA . PRO A 1 179 ? 12.057 49.439 42.025 1.00 52.53 179 PRO A CA 1
ATOM 1411 C C . PRO A 1 179 ? 11.308 50.709 41.479 1.00 52.53 179 PRO A C 1
ATOM 1413 O O . PRO A 1 179 ? 11.940 51.718 41.187 1.00 52.53 179 PRO A O 1
ATOM 1416 N N . ALA A 1 180 ? 9.957 50.669 41.557 1.00 36.75 180 ALA A N 1
ATOM 1417 C CA . ALA A 1 180 ? 8.991 51.787 41.728 1.00 36.75 180 ALA A CA 1
ATOM 1418 C C . ALA A 1 180 ? 8.649 52.595 40.450 1.00 36.75 180 ALA A C 1
ATOM 1420 O O . ALA A 1 180 ? 9.467 52.699 39.554 1.00 36.75 180 ALA A O 1
ATOM 1421 N N . GLU A 1 181 ? 7.470 53.182 40.215 1.00 36.91 181 GLU A N 1
ATOM 1422 C CA . GLU A 1 181 ? 6.252 53.473 40.985 1.00 36.91 181 GLU A CA 1
ATOM 1423 C C . GLU A 1 181 ? 5.177 53.927 39.958 1.00 36.91 181 GLU A C 1
ATOM 1425 O O . GLU A 1 181 ? 5.492 54.620 38.999 1.00 36.91 181 GLU A O 1
ATOM 1430 N N . SER A 1 182 ? 3.934 53.453 40.076 1.00 42.19 182 SER A N 1
ATOM 1431 C CA . SER A 1 182 ? 2.714 54.233 40.374 1.00 42.19 182 SER A CA 1
ATOM 1432 C C . SER A 1 182 ? 2.047 55.115 39.294 1.00 42.19 182 SER A C 1
ATOM 1434 O O . SER A 1 182 ? 2.626 56.023 38.714 1.00 42.19 182 SER A O 1
ATOM 1436 N N . ALA A 1 183 ? 0.720 54.916 39.249 1.00 37.88 183 ALA A N 1
ATOM 1437 C CA . ALA A 1 183 ? -0.353 55.918 39.164 1.00 37.88 183 ALA A CA 1
ATOM 1438 C C . ALA A 1 183 ? -0.911 56.374 37.793 1.00 37.88 183 ALA A C 1
ATOM 1440 O O . ALA A 1 183 ? -0.396 57.252 37.113 1.00 37.88 183 ALA A O 1
ATOM 1441 N N . SER A 1 184 ? -2.096 55.821 37.499 1.00 41.84 184 SER A N 1
ATOM 1442 C CA . SER A 1 184 ? -3.387 56.511 37.303 1.00 41.84 184 SER A CA 1
ATOM 1443 C C . SER A 1 184 ? -3.448 57.871 36.587 1.00 41.84 184 SER A C 1
ATOM 1445 O O . SER A 1 184 ? -3.021 58.877 37.147 1.00 41.84 184 SER A O 1
ATOM 1447 N N . ARG A 1 185 ? -4.263 57.964 35.517 1.00 33.19 185 ARG A N 1
ATOM 1448 C CA . ARG A 1 185 ? -5.227 59.078 35.373 1.00 33.19 185 ARG A CA 1
ATOM 1449 C C . ARG A 1 185 ? -6.428 58.772 34.459 1.00 33.19 185 ARG A C 1
ATOM 1451 O O . ARG A 1 185 ? -6.344 58.028 33.494 1.00 33.19 185 ARG A O 1
ATOM 1458 N N . ILE A 1 186 ? -7.535 59.380 34.865 1.00 35.84 186 ILE A N 1
ATOM 1459 C CA . ILE A 1 186 ? -8.959 59.293 34.505 1.00 35.84 186 ILE A CA 1
ATOM 1460 C C . ILE A 1 186 ? -9.303 60.091 33.211 1.00 35.84 186 ILE A C 1
ATOM 1462 O O . ILE A 1 186 ? -8.751 61.176 33.064 1.00 35.84 186 ILE A O 1
ATOM 1466 N N . VAL A 1 187 ? -10.160 59.520 32.321 1.00 40.94 187 VAL A N 1
ATOM 1467 C CA . VAL A 1 187 ? -11.460 59.971 31.671 1.00 40.94 187 VAL A CA 1
ATOM 1468 C C . VAL A 1 187 ? -11.661 61.496 31.388 1.00 40.94 187 VAL A C 1
ATOM 1470 O O . VAL A 1 187 ? -11.071 62.252 32.152 1.00 40.94 187 VAL A O 1
ATOM 1473 N N . PRO A 1 188 ? -12.517 62.041 30.451 1.00 53.56 188 PRO A N 1
ATOM 1474 C CA . PRO A 1 188 ? -13.658 61.519 29.626 1.00 53.56 188 PRO A CA 1
ATOM 1475 C C . PRO A 1 188 ? -13.632 61.862 28.104 1.00 53.56 188 PRO A C 1
ATOM 1477 O O . PRO A 1 188 ? -12.851 62.694 27.669 1.00 53.56 188 PRO A O 1
ATOM 1480 N N . ALA A 1 189 ? -14.328 61.134 27.214 1.00 37.88 189 ALA A N 1
ATOM 1481 C CA . ALA A 1 189 ? -15.747 61.179 26.768 1.00 37.88 189 ALA A CA 1
ATOM 1482 C C . ALA A 1 189 ? -16.157 62.350 25.841 1.00 37.88 189 ALA A C 1
ATOM 1484 O O . ALA A 1 189 ? -16.233 63.489 26.285 1.00 37.88 189 ALA A O 1
ATOM 1485 N N . GLN A 1 190 ? -16.549 62.029 24.596 1.00 32.75 190 GLN A N 1
ATOM 1486 C CA . GLN A 1 190 ? -17.603 62.722 23.832 1.00 32.75 190 GLN A CA 1
ATOM 1487 C C . GLN A 1 190 ? -18.025 61.905 22.590 1.00 32.75 190 GLN A C 1
ATOM 1489 O O . GLN A 1 190 ? -17.194 61.460 21.804 1.00 32.75 190 GLN A O 1
ATOM 1494 N N . ALA A 1 191 ? -19.335 61.720 22.438 1.00 38.03 191 ALA A N 1
ATOM 1495 C CA . ALA A 1 191 ? -20.054 61.383 21.201 1.00 38.03 191 ALA A CA 1
ATOM 1496 C C . ALA A 1 191 ? -20.887 62.632 20.803 1.00 38.03 191 ALA A C 1
ATOM 1498 O O . ALA A 1 191 ? -20.840 63.601 21.568 1.00 38.03 191 ALA A O 1
ATOM 1499 N N . PRO A 1 192 ? -21.758 62.651 19.767 1.00 57.25 192 PRO A N 1
ATOM 1500 C CA . PRO A 1 192 ? -21.955 61.791 18.583 1.00 57.25 192 PRO A CA 1
ATOM 1501 C C . PRO A 1 192 ? -22.050 62.628 17.267 1.00 57.25 192 PRO A C 1
ATOM 1503 O O . PRO A 1 192 ? -21.930 63.846 17.318 1.00 57.25 192 PRO A O 1
ATOM 1506 N N . ALA A 1 193 ? -22.313 62.009 16.102 1.00 32.66 193 ALA A N 1
ATOM 1507 C CA . ALA A 1 193 ? -23.327 62.445 15.107 1.00 32.66 193 ALA A CA 1
ATOM 1508 C C . ALA A 1 193 ? -23.192 61.722 13.747 1.00 32.66 193 ALA A C 1
ATOM 1510 O O . ALA A 1 193 ? -22.126 61.256 13.362 1.00 32.66 193 ALA A O 1
ATOM 1511 N N . ALA A 1 194 ? -24.327 61.622 13.055 1.00 37.56 194 ALA A N 1
ATOM 1512 C CA . ALA A 1 194 ? -24.656 60.748 11.931 1.00 37.56 194 ALA A CA 1
ATOM 1513 C C . ALA A 1 194 ? -24.571 61.411 10.537 1.00 37.56 194 ALA A C 1
ATOM 1515 O O . ALA A 1 194 ? -24.665 62.629 10.450 1.00 37.56 194 ALA A O 1
ATOM 1516 N N . ALA A 1 195 ? -24.517 60.594 9.469 1.00 37.81 195 ALA A N 1
ATOM 1517 C CA . ALA A 1 195 ? -25.178 60.759 8.147 1.00 37.81 195 ALA A CA 1
ATOM 1518 C C . ALA A 1 195 ? -24.745 59.588 7.222 1.00 37.81 195 ALA A C 1
ATOM 1520 O O . ALA A 1 195 ? -23.555 59.321 7.108 1.00 37.81 195 ALA A O 1
ATOM 1521 N N . GLN A 1 196 ? -25.644 58.692 6.775 1.00 38.19 196 GLN A N 1
ATOM 1522 C CA . GLN A 1 196 ? -26.327 58.673 5.454 1.00 38.19 196 GLN A CA 1
ATOM 1523 C C . GLN A 1 196 ? -25.353 58.841 4.258 1.00 38.19 196 GLN A C 1
ATOM 1525 O O . GLN A 1 196 ? -24.629 59.822 4.201 1.00 38.19 196 GLN A O 1
ATOM 1530 N N . LEU A 1 197 ? -25.258 57.933 3.277 1.00 38.78 197 LEU A N 1
ATOM 1531 C CA . LEU A 1 197 ? -26.261 57.679 2.233 1.00 38.78 197 LEU A CA 1
ATOM 1532 C C . LEU A 1 197 ? -26.007 56.365 1.455 1.00 38.78 197 LEU A C 1
ATOM 1534 O O . LEU A 1 197 ? -24.919 55.798 1.445 1.00 38.78 197 LEU A O 1
ATOM 1538 N N . MET A 1 198 ? -27.087 55.933 0.810 1.00 41.94 198 MET A N 1
ATOM 1539 C CA . MET A 1 198 ? -27.356 54.713 0.043 1.00 41.94 198 MET A CA 1
ATOM 1540 C C . MET A 1 198 ? -26.858 54.766 -1.438 1.00 41.94 198 MET A C 1
ATOM 1542 O O . MET A 1 198 ? -26.213 55.742 -1.813 1.00 41.94 198 MET A O 1
ATOM 1546 N N . PRO A 1 199 ? -27.085 53.711 -2.263 1.00 60.84 199 PRO A N 1
ATOM 1547 C CA . PRO A 1 199 ? -26.156 53.201 -3.281 1.00 60.84 199 PRO A CA 1
ATOM 1548 C C . PRO A 1 199 ? -26.526 53.566 -4.733 1.00 60.84 199 PRO A C 1
ATOM 1550 O O . PRO A 1 199 ? -27.615 54.069 -4.999 1.00 60.84 199 PRO A O 1
ATOM 1553 N N . ALA A 1 200 ? -25.666 53.199 -5.693 1.00 41.12 200 ALA A N 1
ATOM 1554 C CA . ALA A 1 200 ? -26.024 53.156 -7.111 1.00 41.12 200 ALA A CA 1
ATOM 1555 C C . ALA A 1 200 ? -25.537 51.870 -7.803 1.00 41.12 200 ALA A C 1
ATOM 1557 O O . ALA A 1 200 ? -24.365 51.503 -7.770 1.00 41.12 200 ALA A O 1
ATOM 1558 N N . VAL A 1 201 ? -26.516 51.214 -8.417 1.00 45.03 201 VAL A N 1
ATOM 1559 C CA . VAL A 1 201 ? -26.487 50.101 -9.370 1.00 45.03 201 VAL A CA 1
ATOM 1560 C C . VAL A 1 201 ? -25.985 50.597 -10.730 1.00 45.03 201 VAL A C 1
ATOM 1562 O O . VAL A 1 201 ? -26.407 51.673 -11.130 1.00 45.03 201 VAL A O 1
ATOM 1565 N N . LEU A 1 202 ? -25.208 49.803 -11.483 1.00 38.66 202 LEU A N 1
ATOM 1566 C CA . LEU A 1 202 ? -25.409 49.628 -12.935 1.00 38.66 202 LEU A CA 1
ATOM 1567 C C . LEU A 1 202 ? -24.584 48.452 -13.497 1.00 38.66 202 LEU A C 1
ATOM 1569 O O . LEU A 1 202 ? -23.396 48.301 -13.232 1.00 38.66 202 LEU A O 1
ATOM 1573 N N . VAL A 1 203 ? -25.275 47.621 -14.275 1.00 47.44 203 VAL A N 1
ATOM 1574 C CA . VAL A 1 203 ? -24.819 46.471 -15.081 1.00 47.44 203 VAL A CA 1
ATOM 1575 C C . VAL A 1 203 ? -24.985 46.884 -16.572 1.00 47.44 203 VAL A C 1
ATOM 1577 O O . VAL A 1 203 ? -25.547 47.947 -16.827 1.00 47.44 203 VAL A O 1
ATOM 1580 N N . PRO A 1 204 ? -24.722 46.012 -17.562 1.00 64.81 204 PRO A N 1
ATOM 1581 C CA . PRO A 1 204 ? -23.498 45.760 -18.344 1.00 64.81 204 PRO A CA 1
ATOM 1582 C C . PRO A 1 204 ? -23.567 46.353 -19.782 1.00 64.81 204 PRO A C 1
ATOM 1584 O O . PRO A 1 204 ? -24.527 47.049 -20.091 1.00 64.81 204 PRO A O 1
ATOM 1587 N N . ALA A 1 205 ? -22.597 46.032 -20.666 1.00 38.41 205 ALA A N 1
ATOM 1588 C CA . ALA A 1 205 ? -22.748 45.548 -22.073 1.00 38.41 205 ALA A CA 1
ATOM 1589 C C . ALA A 1 205 ? -21.406 45.713 -22.888 1.00 38.41 205 ALA A C 1
ATOM 1591 O O . ALA A 1 205 ? -20.421 46.129 -22.282 1.00 38.41 205 ALA A O 1
ATOM 1592 N N . PRO A 1 206 ? -21.277 45.300 -24.180 1.00 57.66 206 PRO A N 1
ATOM 1593 C CA . PRO A 1 206 ? -20.444 44.156 -24.611 1.00 57.66 206 PRO A CA 1
ATOM 1594 C C . PRO A 1 206 ? -19.553 44.438 -25.867 1.00 57.66 206 PRO A C 1
ATOM 1596 O O . PRO A 1 206 ? -19.437 45.584 -26.288 1.00 57.66 206 PRO A O 1
ATOM 1599 N N . LEU A 1 207 ? -19.043 43.364 -26.518 1.00 37.84 207 LEU A N 1
ATOM 1600 C CA . LEU A 1 207 ? -18.402 43.281 -27.865 1.00 37.84 207 LEU A CA 1
ATOM 1601 C C . LEU A 1 207 ? -16.911 43.715 -27.903 1.00 37.84 207 LEU A C 1
ATOM 1603 O O . LEU A 1 207 ? -16.516 44.591 -27.155 1.00 37.84 207 LEU A O 1
ATOM 1607 N N . GLN A 1 208 ? -15.982 43.189 -28.715 1.00 39.47 208 GLN A N 1
ATOM 1608 C CA . GLN A 1 208 ? -15.946 42.208 -29.809 1.00 39.47 208 GLN A CA 1
ATOM 1609 C C . GLN A 1 208 ? -14.458 41.954 -30.191 1.00 39.47 208 GLN A C 1
ATOM 1611 O O . GLN A 1 208 ? -13.587 42.730 -29.816 1.00 39.47 208 GLN A O 1
ATOM 1616 N N . GLN A 1 209 ? -14.242 40.956 -31.061 1.00 40.56 209 GLN A N 1
ATOM 1617 C CA . GLN A 1 209 ? -13.185 40.850 -32.095 1.00 40.56 209 GLN A CA 1
ATOM 1618 C C . GLN A 1 209 ? -11.821 40.177 -31.807 1.00 40.56 209 GLN A C 1
ATOM 1620 O O . GLN A 1 209 ? -10.865 40.750 -31.304 1.00 40.56 209 GLN A O 1
ATOM 1625 N N . SER A 1 210 ? -11.782 38.927 -32.284 1.00 40.97 210 SER A N 1
ATOM 1626 C CA . SER A 1 210 ? -10.767 38.239 -33.103 1.00 40.97 210 SER A CA 1
ATOM 1627 C C . SER A 1 210 ? -9.538 39.032 -33.592 1.00 40.97 210 SER A C 1
ATOM 1629 O O . SER A 1 210 ? -9.685 40.007 -34.326 1.00 40.97 210 SER A O 1
ATOM 1631 N N . ALA A 1 211 ? -8.338 38.492 -33.344 1.00 41.72 211 ALA A N 1
ATOM 1632 C CA . ALA A 1 211 ? -7.162 38.659 -34.204 1.00 41.72 211 ALA A CA 1
ATOM 1633 C C . ALA A 1 211 ? -6.247 37.416 -34.138 1.00 41.72 211 ALA A C 1
ATOM 1635 O O . ALA A 1 211 ? -6.144 36.751 -33.110 1.00 41.72 211 ALA A O 1
ATOM 1636 N N . ALA A 1 212 ? -5.655 37.105 -35.289 1.00 50.03 212 ALA A N 1
ATOM 1637 C CA . ALA A 1 212 ? -4.993 35.868 -35.706 1.00 50.03 212 ALA A CA 1
ATOM 1638 C C . ALA A 1 212 ? -3.544 35.688 -35.156 1.00 50.03 212 ALA A C 1
ATOM 1640 O O . ALA A 1 212 ? -3.051 36.569 -34.451 1.00 50.03 212 ALA A O 1
ATOM 1641 N N . PRO A 1 213 ? -2.855 34.558 -35.446 1.00 50.78 213 PRO A N 1
ATOM 1642 C CA . PRO A 1 213 ? -1.628 34.142 -34.762 1.00 50.78 213 PRO A CA 1
ATOM 1643 C C . PRO A 1 213 ? -0.360 34.793 -35.350 1.00 50.78 213 PRO A C 1
ATOM 1645 O O . PRO A 1 213 ? -0.329 35.092 -36.546 1.00 50.78 213 PRO A O 1
ATOM 1648 N N . PRO A 1 214 ? 0.713 34.981 -34.556 1.00 55.25 214 PRO A N 1
ATOM 1649 C CA . PRO A 1 214 ? 1.995 35.427 -35.081 1.00 55.25 214 PRO A CA 1
ATOM 1650 C C . PRO A 1 214 ? 2.822 34.280 -35.682 1.00 55.25 214 PRO A C 1
ATOM 1652 O O . PRO A 1 214 ? 2.751 33.125 -35.263 1.00 55.25 214 PRO A O 1
ATOM 1655 N N . ALA A 1 215 ? 3.594 34.676 -36.690 1.00 45.00 215 ALA A N 1
ATOM 1656 C CA . ALA A 1 215 ? 4.295 33.878 -37.678 1.00 45.00 215 ALA A CA 1
ATOM 1657 C C . ALA A 1 215 ? 5.519 33.096 -37.170 1.00 45.00 215 ALA A C 1
ATOM 1659 O O . ALA A 1 215 ? 6.198 33.483 -36.217 1.00 45.00 215 ALA A O 1
ATOM 1660 N N . GLU A 1 216 ? 5.808 32.027 -37.915 1.00 39.78 216 GLU A N 1
ATOM 1661 C CA . GLU A 1 216 ? 7.053 31.264 -37.951 1.00 39.78 216 GLU A CA 1
ATOM 1662 C C . GLU A 1 216 ? 8.282 32.171 -38.099 1.00 39.78 216 GLU A C 1
ATOM 1664 O O . GLU A 1 216 ? 8.385 32.972 -39.029 1.00 39.78 216 GLU A O 1
ATOM 1669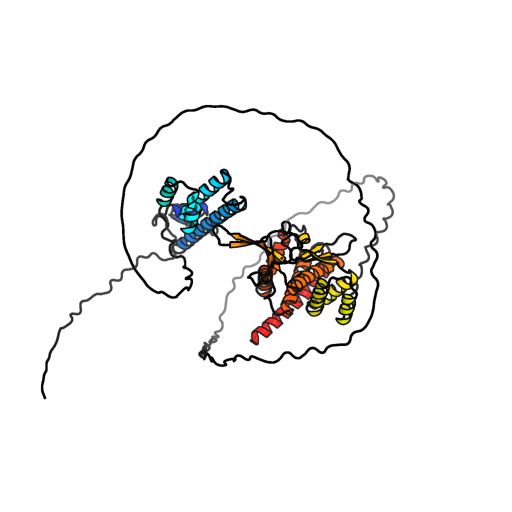 N N . ILE A 1 217 ? 9.256 31.990 -37.206 1.00 50.19 217 ILE A N 1
ATOM 1670 C CA . ILE A 1 217 ? 10.616 32.499 -37.375 1.00 50.19 217 ILE A CA 1
ATOM 1671 C C . ILE A 1 217 ? 11.496 31.320 -37.780 1.00 50.19 217 ILE A C 1
ATOM 1673 O O . ILE A 1 217 ? 11.822 30.448 -36.972 1.00 50.19 217 ILE A O 1
ATOM 1677 N N . SER A 1 218 ? 11.883 31.323 -39.053 1.00 45.84 218 SER A N 1
ATOM 1678 C CA . SER A 1 218 ? 12.917 30.477 -39.638 1.00 45.84 218 SER A CA 1
ATOM 1679 C C . SER A 1 218 ? 14.238 30.634 -38.881 1.00 45.84 218 SER A C 1
ATOM 1681 O O . SER A 1 218 ? 14.780 31.734 -38.773 1.00 45.84 218 SER A O 1
ATOM 1683 N N . ARG A 1 219 ? 14.784 29.522 -38.379 1.00 45.38 219 ARG A N 1
ATOM 1684 C CA . ARG A 1 219 ? 16.129 29.450 -37.793 1.00 45.38 219 ARG A CA 1
ATOM 1685 C C . ARG A 1 219 ? 17.082 28.844 -38.834 1.00 45.38 219 ARG A C 1
ATOM 1687 O O . ARG A 1 219 ? 16.773 27.766 -39.342 1.00 45.38 219 ARG A O 1
ATOM 1694 N N . PRO A 1 220 ? 18.203 29.498 -39.180 1.00 53.53 220 PRO A N 1
ATOM 1695 C CA . PRO A 1 220 ? 19.150 28.956 -40.147 1.00 53.53 220 PRO A CA 1
ATOM 1696 C C . PRO A 1 220 ? 19.979 27.812 -39.551 1.00 53.53 220 PRO A C 1
ATOM 1698 O O . PRO A 1 220 ? 20.310 27.805 -38.363 1.00 53.53 220 PRO A O 1
ATOM 1701 N N . ALA A 1 221 ? 20.288 26.851 -40.421 1.00 44.22 221 ALA A N 1
ATOM 1702 C CA . ALA A 1 221 ? 21.118 25.683 -40.176 1.00 44.22 221 ALA A CA 1
ATOM 1703 C C . ALA A 1 221 ? 22.541 26.081 -39.753 1.00 44.22 221 ALA A C 1
ATOM 1705 O O . ALA A 1 221 ? 23.192 26.876 -40.429 1.00 44.22 221 ALA A O 1
ATOM 1706 N N . ALA A 1 222 ? 23.013 25.495 -38.652 1.00 47.81 222 ALA A N 1
ATOM 1707 C CA . ALA A 1 222 ? 24.407 25.537 -38.238 1.00 47.81 222 ALA A CA 1
ATOM 1708 C C . ALA A 1 222 ? 25.049 24.166 -38.485 1.00 47.81 222 ALA A C 1
ATOM 1710 O O . ALA A 1 222 ? 24.514 23.121 -38.115 1.00 47.81 222 ALA A O 1
ATOM 1711 N N . GLU A 1 223 ? 26.179 24.241 -39.168 1.00 47.97 223 GLU A N 1
ATOM 1712 C CA . GLU A 1 223 ? 27.074 23.205 -39.671 1.00 47.97 223 GLU A CA 1
ATOM 1713 C C . GLU A 1 223 ? 27.764 22.417 -38.530 1.00 47.97 223 GLU A C 1
ATOM 1715 O O . GLU A 1 223 ? 28.046 22.997 -37.476 1.00 47.97 223 GLU A O 1
ATOM 1720 N N . PRO A 1 224 ? 28.039 21.107 -38.687 1.00 59.22 224 PRO A N 1
ATOM 1721 C CA . PRO A 1 224 ? 28.734 20.320 -37.667 1.00 59.22 224 PRO A CA 1
ATOM 1722 C C . PRO A 1 224 ? 30.263 20.517 -37.730 1.00 59.22 224 PRO A C 1
ATOM 1724 O O . PRO A 1 224 ? 30.828 20.495 -38.824 1.00 59.22 224 PRO A O 1
ATOM 1727 N N . PRO A 1 225 ? 30.975 20.643 -36.591 1.00 64.31 225 PRO A N 1
ATOM 1728 C CA . PRO A 1 225 ? 32.435 20.638 -36.594 1.00 64.31 225 PRO A CA 1
ATOM 1729 C C . PRO A 1 225 ? 33.011 19.216 -36.776 1.00 64.31 225 PRO A C 1
ATOM 1731 O O . PRO A 1 225 ? 32.361 18.229 -36.414 1.00 64.31 225 PRO A O 1
ATOM 1734 N N . PRO A 1 226 ? 34.229 19.102 -37.340 1.00 56.53 226 PRO A N 1
ATOM 1735 C CA . PRO A 1 226 ? 34.791 17.848 -37.824 1.00 56.53 226 PRO A CA 1
ATOM 1736 C C . PRO A 1 226 ? 35.451 17.001 -36.728 1.00 56.53 226 PRO A C 1
ATOM 1738 O O . PRO A 1 226 ? 35.903 17.491 -35.694 1.00 56.53 226 PRO A O 1
ATOM 1741 N N . LEU A 1 227 ? 35.535 15.703 -37.020 1.00 46.81 227 LEU A N 1
ATOM 1742 C CA . LEU A 1 227 ? 36.330 14.703 -36.314 1.00 46.81 227 LEU A CA 1
ATOM 1743 C C . LEU A 1 227 ? 37.826 14.953 -36.545 1.00 46.81 227 LEU A C 1
ATOM 1745 O O . LEU A 1 227 ? 38.302 14.806 -37.668 1.00 46.81 227 LEU A O 1
ATOM 1749 N N . GLU A 1 228 ? 38.575 15.203 -35.473 1.00 42.22 228 GLU A N 1
ATOM 1750 C CA . GLU A 1 228 ? 40.024 15.010 -35.450 1.00 42.22 228 GLU A CA 1
ATOM 1751 C C . GLU A 1 228 ? 40.399 14.009 -34.357 1.00 42.22 228 GLU A C 1
ATOM 1753 O O . GLU A 1 228 ? 40.068 14.141 -33.179 1.00 42.22 228 GLU A O 1
ATOM 1758 N N . SER A 1 229 ? 41.064 12.951 -34.808 1.00 40.12 229 SER A N 1
ATOM 1759 C CA . SER A 1 229 ? 41.669 11.899 -34.002 1.00 40.12 229 SER A CA 1
ATOM 1760 C C . SER A 1 229 ? 43.132 12.260 -33.776 1.00 40.12 229 SER A C 1
ATOM 1762 O O . SER A 1 229 ? 43.773 12.628 -34.753 1.00 40.12 229 SER A O 1
ATOM 1764 N N . LEU A 1 230 ? 43.676 12.076 -32.565 1.00 35.72 230 LEU A N 1
ATOM 1765 C CA . LEU A 1 230 ? 45.024 11.516 -32.334 1.00 35.72 230 LEU A CA 1
ATOM 1766 C C . LEU A 1 230 ? 45.385 11.440 -30.836 1.00 35.72 230 LEU A C 1
ATOM 1768 O O . LEU A 1 230 ? 45.549 12.441 -30.152 1.00 35.72 230 LEU A O 1
ATOM 1772 N N . ASN A 1 231 ? 45.546 10.196 -30.378 1.00 40.78 231 ASN A N 1
ATOM 1773 C CA . ASN A 1 231 ? 46.618 9.675 -29.522 1.00 40.78 231 ASN A CA 1
ATOM 1774 C C . ASN A 1 231 ? 47.292 10.599 -28.486 1.00 40.78 231 ASN A C 1
ATOM 1776 O O . ASN A 1 231 ? 48.195 11.362 -28.818 1.00 40.78 231 ASN A O 1
ATOM 1780 N N . ALA A 1 232 ? 47.050 10.308 -27.201 1.00 37.44 232 ALA A N 1
ATOM 1781 C CA . ALA A 1 232 ? 48.074 10.403 -26.160 1.00 37.44 232 ALA A CA 1
ATOM 1782 C C . ALA A 1 232 ? 47.898 9.305 -25.089 1.00 37.44 232 ALA A C 1
ATOM 1784 O O . ALA A 1 232 ? 46.805 8.831 -24.799 1.00 37.44 232 ALA A O 1
ATOM 1785 N N . ARG A 1 233 ? 49.052 8.874 -24.587 1.00 37.25 233 ARG A N 1
ATOM 1786 C CA . ARG A 1 233 ? 49.434 7.670 -23.830 1.00 37.25 233 ARG A CA 1
ATOM 1787 C C . ARG A 1 233 ? 48.928 7.667 -22.367 1.00 37.25 233 ARG A C 1
ATOM 1789 O O . ARG A 1 233 ? 48.673 8.743 -21.837 1.00 37.25 233 ARG A O 1
ATOM 1796 N N . PRO A 1 234 ? 48.820 6.503 -21.686 1.00 44.88 234 PRO A N 1
ATOM 1797 C CA . PRO A 1 234 ? 48.226 6.432 -20.350 1.00 44.88 234 PRO A CA 1
ATOM 1798 C C . PRO A 1 234 ? 49.207 6.876 -19.257 1.00 44.88 234 PRO A C 1
ATOM 1800 O O . PRO A 1 234 ? 50.295 6.310 -19.125 1.00 44.88 234 PRO A O 1
ATOM 1803 N N . GLU A 1 235 ? 48.792 7.838 -18.432 1.00 39.19 235 GLU A N 1
ATOM 1804 C CA . GLU A 1 235 ? 49.415 8.099 -17.137 1.00 39.19 235 GLU A CA 1
ATOM 1805 C C . GLU A 1 235 ? 48.755 7.256 -16.039 1.00 39.19 235 GLU A C 1
ATOM 1807 O O . GLU A 1 235 ? 47.539 7.185 -15.871 1.00 39.19 235 GLU A O 1
ATOM 1812 N N . LYS A 1 236 ? 49.632 6.572 -15.315 1.00 41.06 236 LYS A N 1
ATOM 1813 C CA . LYS A 1 236 ? 49.414 5.693 -14.171 1.00 41.06 236 LYS A CA 1
ATOM 1814 C C . LYS A 1 236 ? 48.883 6.497 -12.974 1.00 41.06 236 LYS A C 1
ATOM 1816 O O . LYS A 1 236 ? 49.596 7.394 -12.527 1.00 41.06 236 LYS A O 1
ATOM 1821 N N . PRO A 1 237 ? 47.724 6.170 -12.375 1.00 45.00 237 PRO A N 1
ATOM 1822 C CA . PRO A 1 237 ? 47.356 6.785 -11.110 1.00 45.00 237 PRO A CA 1
ATOM 1823 C C . PRO A 1 237 ? 48.168 6.170 -9.964 1.00 45.00 237 PRO A C 1
ATOM 1825 O O . PRO A 1 237 ? 48.269 4.950 -9.809 1.00 45.00 237 PRO A O 1
ATOM 1828 N N . ALA A 1 238 ? 48.784 7.058 -9.188 1.00 36.97 238 ALA A N 1
ATOM 1829 C CA . ALA A 1 238 ? 49.504 6.767 -7.962 1.00 36.97 238 ALA A CA 1
ATOM 1830 C C . ALA A 1 238 ? 48.565 6.217 -6.874 1.00 36.97 238 ALA A C 1
ATOM 1832 O O . ALA A 1 238 ? 47.401 6.601 -6.770 1.00 36.97 238 ALA A O 1
ATOM 1833 N N . ALA A 1 239 ? 49.107 5.313 -6.060 1.00 42.19 239 ALA A N 1
ATOM 1834 C CA . ALA A 1 239 ? 48.444 4.711 -4.913 1.00 42.19 239 ALA A CA 1
ATOM 1835 C C . ALA A 1 239 ? 48.051 5.768 -3.859 1.00 42.19 239 ALA A C 1
ATOM 1837 O O . ALA A 1 239 ? 48.895 6.598 -3.508 1.00 42.19 239 ALA A O 1
ATOM 1838 N N . PRO A 1 240 ? 46.833 5.720 -3.288 1.00 46.22 240 PRO A N 1
ATOM 1839 C CA . PRO A 1 240 ? 46.543 6.455 -2.068 1.00 46.22 240 PRO A CA 1
ATOM 1840 C C . PRO A 1 240 ? 47.234 5.773 -0.880 1.00 46.22 240 PRO A C 1
ATOM 1842 O O . PRO A 1 240 ? 47.096 4.571 -0.646 1.00 46.22 240 PRO A O 1
ATOM 1845 N N . GLN A 1 241 ? 48.023 6.569 -0.164 1.00 36.97 241 GLN A N 1
ATOM 1846 C CA . GLN A 1 241 ? 48.756 6.181 1.031 1.00 36.97 241 GLN A CA 1
ATOM 1847 C C . GLN A 1 241 ? 47.822 5.959 2.227 1.00 36.97 241 GLN A C 1
ATOM 1849 O O . GLN A 1 241 ? 46.809 6.632 2.402 1.00 36.97 241 GLN A O 1
ATOM 1854 N N . LEU A 1 242 ? 48.235 4.991 3.041 1.00 38.66 242 LEU A N 1
ATOM 1855 C CA . LEU A 1 242 ? 47.749 4.621 4.365 1.00 38.66 242 LEU A CA 1
ATOM 1856 C C . LEU A 1 242 ? 47.896 5.749 5.404 1.00 38.66 242 LEU A C 1
ATOM 1858 O O . LEU A 1 242 ? 48.886 6.476 5.401 1.00 38.66 242 LEU A O 1
ATOM 1862 N N . GLY A 1 243 ? 46.968 5.772 6.366 1.00 32.38 243 GLY A N 1
ATOM 1863 C CA . GLY A 1 243 ? 47.010 6.542 7.621 1.00 32.38 243 GLY A CA 1
ATOM 1864 C C . GLY A 1 243 ? 45.675 7.264 7.833 1.00 32.38 243 GLY A C 1
ATOM 1865 O O . GLY A 1 243 ? 45.285 8.066 7.002 1.00 32.38 243 GLY A O 1
ATOM 1866 N N . VAL A 1 244 ? 44.871 7.021 8.869 1.00 34.19 244 VAL A N 1
ATOM 1867 C CA . VAL A 1 244 ? 45.208 6.849 10.286 1.00 34.19 244 VAL A CA 1
ATOM 1868 C C . VAL A 1 244 ? 44.191 5.902 10.940 1.00 34.19 244 VAL A C 1
ATOM 1870 O O . VAL A 1 244 ? 42.983 6.121 10.869 1.00 34.19 244 VAL A O 1
ATOM 1873 N N . MET A 1 245 ? 44.704 4.855 11.592 1.00 32.59 245 MET A N 1
ATOM 1874 C CA . MET A 1 245 ? 43.980 4.039 12.568 1.00 32.59 245 MET A CA 1
ATOM 1875 C C . MET A 1 245 ? 43.675 4.878 13.813 1.00 32.59 245 MET A C 1
ATOM 1877 O O . MET A 1 245 ? 44.585 5.468 14.392 1.00 32.59 245 MET A O 1
ATOM 1881 N N . LEU A 1 246 ? 42.426 4.846 14.275 1.00 37.16 246 LEU A N 1
ATOM 1882 C CA . LEU A 1 246 ? 42.062 5.157 15.657 1.00 37.16 246 LEU A CA 1
ATOM 1883 C C . LEU A 1 246 ? 41.401 3.917 16.285 1.00 37.16 246 LEU A C 1
ATOM 1885 O O . LEU A 1 246 ? 40.728 3.161 15.582 1.00 37.16 246 LEU A O 1
ATOM 1889 N N . PRO A 1 247 ? 41.676 3.652 17.572 1.00 39.66 247 PRO A N 1
ATOM 1890 C CA . PRO A 1 247 ? 41.605 2.318 18.152 1.00 39.66 247 PRO A CA 1
ATOM 1891 C C . PRO A 1 247 ? 40.177 1.883 18.478 1.00 39.66 247 PRO A C 1
ATOM 1893 O O . PRO A 1 247 ? 39.423 2.587 19.148 1.00 39.66 247 PRO A O 1
ATOM 1896 N N . TRP A 1 248 ? 39.849 0.657 18.077 1.00 34.06 248 TRP A N 1
ATOM 1897 C CA . TRP A 1 248 ? 38.730 -0.096 18.629 1.00 34.06 248 TRP A CA 1
ATOM 1898 C C . TRP A 1 248 ? 39.081 -0.514 20.063 1.00 34.06 248 TRP A C 1
ATOM 1900 O O . TRP A 1 248 ? 40.080 -1.198 20.285 1.00 34.06 248 TRP A O 1
ATOM 1910 N N . SER A 1 249 ? 38.267 -0.116 21.039 1.00 33.53 249 SER A N 1
ATOM 1911 C CA . SER A 1 249 ? 38.310 -0.670 22.395 1.00 33.53 249 SER A CA 1
ATOM 1912 C C . SER A 1 249 ? 37.415 -1.912 22.471 1.00 33.53 249 SER A C 1
ATOM 1914 O O . SER A 1 249 ? 36.215 -1.790 22.223 1.00 33.53 249 SER A O 1
ATOM 1916 N N . PRO A 1 250 ? 37.934 -3.093 22.845 1.00 41.75 250 PRO A N 1
ATOM 1917 C CA . PRO A 1 250 ? 37.104 -4.208 23.264 1.00 41.75 250 PRO A CA 1
ATOM 1918 C C . PRO A 1 250 ? 36.931 -4.166 24.789 1.00 41.75 250 PRO A C 1
ATOM 1920 O O . PRO A 1 250 ? 37.902 -4.004 25.526 1.00 41.75 250 PRO A O 1
ATOM 1923 N N . GLY A 1 251 ? 35.703 -4.353 25.272 1.00 32.84 251 GLY A N 1
ATOM 1924 C CA . GLY A 1 251 ? 35.470 -4.744 26.664 1.00 32.84 251 GLY A CA 1
ATOM 1925 C C . GLY A 1 251 ? 34.414 -3.937 27.408 1.00 32.84 251 GLY A C 1
ATOM 1926 O O . GLY A 1 251 ? 34.727 -3.014 28.154 1.00 32.84 251 GLY A O 1
ATOM 1927 N N . ARG A 1 252 ? 33.160 -4.386 27.323 1.00 30.80 252 ARG A N 1
ATOM 1928 C CA . ARG A 1 252 ? 32.264 -4.349 28.482 1.00 30.80 252 ARG A CA 1
ATOM 1929 C C . ARG A 1 252 ? 31.394 -5.598 28.478 1.00 30.80 252 ARG A C 1
ATOM 1931 O O . ARG A 1 252 ? 30.349 -5.660 27.844 1.00 30.80 252 ARG A O 1
ATOM 1938 N N . THR A 1 253 ? 31.888 -6.612 29.176 1.00 33.69 253 THR A N 1
ATOM 1939 C CA . THR A 1 253 ? 31.121 -7.781 29.595 1.00 33.69 253 THR A CA 1
ATOM 1940 C C . THR A 1 253 ? 30.021 -7.294 30.535 1.00 33.69 253 THR A C 1
ATOM 1942 O O . THR A 1 253 ? 30.310 -6.858 31.648 1.00 33.69 253 THR A O 1
ATOM 1945 N N . ILE A 1 254 ? 28.769 -7.315 30.082 1.00 36.69 254 ILE A N 1
ATOM 1946 C CA . ILE A 1 254 ? 27.612 -7.218 30.972 1.00 36.69 254 ILE A CA 1
ATOM 1947 C C . ILE A 1 254 ? 27.275 -8.650 31.371 1.00 36.69 254 ILE A C 1
ATOM 1949 O O . ILE A 1 254 ? 26.821 -9.447 30.554 1.00 36.69 254 ILE A O 1
ATOM 1953 N N . THR A 1 255 ? 27.556 -8.988 32.624 1.00 34.25 255 THR A N 1
ATOM 1954 C CA . THR A 1 255 ? 27.134 -10.242 33.242 1.00 34.25 255 THR A CA 1
ATOM 1955 C C . THR A 1 255 ? 25.618 -10.188 33.425 1.00 34.25 255 THR A C 1
ATOM 1957 O O . THR A 1 255 ? 25.118 -9.450 34.273 1.00 34.25 255 THR A O 1
ATOM 1960 N N . LEU A 1 256 ? 24.883 -10.931 32.599 1.00 40.97 256 LEU A N 1
ATOM 1961 C CA . LEU A 1 256 ? 23.439 -11.104 32.730 1.00 40.97 256 LEU A CA 1
ATOM 1962 C C . LEU A 1 256 ? 23.157 -12.087 33.887 1.00 40.97 256 LEU A C 1
ATOM 1964 O O . LEU A 1 256 ? 23.785 -13.151 33.928 1.00 40.97 256 LEU A O 1
ATOM 1968 N N . PRO A 1 257 ? 22.260 -11.773 34.839 1.00 43.97 257 PRO A N 1
ATOM 1969 C CA . PRO A 1 257 ? 21.878 -12.721 35.874 1.00 43.97 257 PRO A CA 1
ATOM 1970 C C . PRO A 1 257 ? 21.136 -13.914 35.260 1.00 43.97 257 PRO A C 1
ATOM 1972 O O . PRO A 1 257 ? 20.248 -13.775 34.421 1.00 43.97 257 PRO A O 1
ATOM 1975 N N . LYS A 1 258 ? 21.558 -15.097 35.697 1.00 45.00 258 LYS A N 1
ATOM 1976 C CA . LYS A 1 258 ? 21.026 -16.420 35.373 1.00 45.00 258 LYS A CA 1
ATOM 1977 C C . LYS A 1 258 ? 19.506 -16.474 35.627 1.00 45.00 258 LYS A C 1
ATOM 1979 O O . LYS A 1 258 ? 19.105 -16.167 36.747 1.00 45.00 258 LYS A O 1
ATOM 1984 N N . PRO A 1 259 ? 18.669 -16.882 34.655 1.00 47.72 259 PRO A N 1
ATOM 1985 C CA . PRO A 1 259 ? 17.257 -17.124 34.919 1.00 47.72 259 PRO A CA 1
ATOM 1986 C C . PRO A 1 259 ? 17.105 -18.371 35.797 1.00 47.72 259 PRO A C 1
ATOM 1988 O O . PRO A 1 259 ? 17.636 -19.441 35.487 1.00 47.72 259 PRO A O 1
ATOM 1991 N N . GLU A 1 260 ? 16.411 -18.206 36.919 1.00 43.62 260 GLU A N 1
ATOM 1992 C CA . GLU A 1 260 ? 15.984 -19.300 37.781 1.00 43.62 260 GLU A CA 1
ATOM 1993 C C . GLU A 1 260 ? 14.921 -20.138 37.065 1.00 43.62 260 GLU A C 1
ATOM 1995 O O . GLU A 1 260 ? 13.958 -19.631 36.491 1.00 43.62 260 GLU A O 1
ATOM 2000 N N . THR A 1 261 ? 15.146 -21.445 37.083 1.00 46.22 261 THR A N 1
ATOM 2001 C CA . THR A 1 261 ? 14.281 -22.489 36.548 1.00 46.22 261 THR A CA 1
ATOM 2002 C C . THR A 1 261 ? 12.927 -22.485 37.271 1.00 46.22 261 THR A C 1
ATOM 2004 O O . THR A 1 261 ? 12.915 -22.693 38.486 1.00 46.22 261 THR A O 1
ATOM 2007 N N . PRO A 1 262 ? 11.778 -22.334 36.587 1.00 51.31 262 PRO A N 1
ATOM 2008 C CA . PRO A 1 262 ? 10.503 -22.666 37.201 1.00 51.31 262 PRO A CA 1
ATOM 2009 C C . PRO A 1 262 ? 10.362 -24.190 37.299 1.00 51.31 262 PRO A C 1
ATOM 2011 O O . PRO A 1 262 ? 10.468 -24.926 36.316 1.00 51.31 262 PRO A O 1
ATOM 2014 N N . THR A 1 263 ? 10.145 -24.650 38.525 1.00 46.12 263 THR A N 1
ATOM 2015 C CA . THR A 1 263 ? 9.748 -26.005 38.902 1.00 46.12 263 THR A CA 1
ATOM 2016 C C . THR A 1 263 ? 8.454 -26.422 38.188 1.00 46.12 263 THR A C 1
ATOM 2018 O O . THR A 1 263 ? 7.513 -25.630 38.118 1.00 46.12 263 THR A O 1
ATOM 2021 N N . PRO A 1 264 ? 8.354 -27.664 37.680 1.00 48.25 264 PRO A N 1
ATOM 2022 C CA . PRO A 1 264 ? 7.110 -28.167 37.115 1.00 48.25 264 PRO A CA 1
ATOM 2023 C C . PRO A 1 264 ? 6.112 -28.471 38.240 1.00 48.25 264 PRO A C 1
ATOM 2025 O O . PRO A 1 264 ? 6.400 -29.254 39.143 1.00 48.25 264 PRO A O 1
ATOM 2028 N N . ILE A 1 265 ? 4.930 -27.856 38.177 1.00 46.28 265 ILE A N 1
ATOM 2029 C CA . ILE A 1 265 ? 3.780 -28.259 38.990 1.00 46.28 265 ILE A CA 1
ATOM 2030 C C . ILE A 1 265 ? 3.235 -29.552 38.381 1.00 46.28 265 ILE A C 1
ATOM 2032 O O . ILE A 1 265 ? 2.731 -29.568 37.255 1.00 46.28 265 ILE A O 1
ATOM 2036 N N . GLU A 1 266 ? 3.380 -30.638 39.134 1.00 33.66 266 GLU A N 1
ATOM 2037 C CA . GLU A 1 266 ? 2.794 -31.944 38.859 1.00 33.66 266 GLU A CA 1
ATOM 2038 C C . GLU A 1 266 ? 1.276 -31.811 38.683 1.00 33.66 266 GLU A C 1
ATOM 2040 O O . GLU A 1 266 ? 0.540 -31.450 39.601 1.00 33.66 266 GLU A O 1
ATOM 2045 N N . SER A 1 267 ? 0.796 -32.102 37.475 1.00 39.06 267 SER A N 1
ATOM 2046 C CA . SER A 1 267 ? -0.625 -32.323 37.225 1.00 39.06 267 SER A CA 1
ATOM 2047 C C . SER A 1 267 ? -0.952 -33.761 37.608 1.00 39.06 267 SER A C 1
ATOM 2049 O O . SER A 1 267 ? -0.750 -34.691 36.828 1.00 39.06 267 SER A O 1
ATOM 2051 N N . SER A 1 268 ? -1.428 -33.938 38.837 1.00 42.41 268 SER A N 1
ATOM 2052 C CA . SER A 1 268 ? -1.953 -35.207 39.325 1.00 42.41 268 SER A CA 1
ATOM 2053 C C . SER A 1 268 ? -3.189 -35.613 38.527 1.00 42.41 268 SER A C 1
ATOM 2055 O O . SER A 1 268 ? -4.236 -34.967 38.565 1.00 42.41 268 SER A O 1
ATOM 2057 N N . VAL A 1 269 ? -3.043 -36.727 37.820 1.00 37.09 269 VAL A N 1
ATOM 2058 C CA . VAL A 1 269 ? -4.122 -37.545 37.273 1.00 37.09 269 VAL A CA 1
ATOM 2059 C C . VAL A 1 269 ? -4.986 -38.037 38.435 1.00 37.09 269 VAL A C 1
ATOM 2061 O O . VAL A 1 269 ? -4.475 -38.684 39.347 1.00 37.09 269 VAL A O 1
ATOM 2064 N N . SER A 1 270 ? -6.291 -37.764 38.397 1.00 35.44 270 SER A N 1
ATOM 2065 C CA . SER A 1 270 ? -7.266 -38.446 39.251 1.00 35.44 270 SER A CA 1
ATOM 2066 C C . SER A 1 270 ? -8.320 -39.113 38.379 1.00 35.44 270 SER A C 1
ATOM 2068 O O . SER A 1 270 ? -9.247 -38.489 37.864 1.00 35.44 270 SER A O 1
ATOM 2070 N N . THR A 1 271 ? -8.103 -40.406 38.180 1.00 34.28 271 THR A N 1
ATOM 2071 C CA . THR A 1 271 ? -9.033 -41.369 37.604 1.00 34.28 271 THR A CA 1
ATOM 2072 C C . THR A 1 271 ? -10.008 -41.784 38.705 1.00 34.28 271 THR A C 1
ATOM 2074 O O . THR A 1 271 ? -9.587 -42.372 39.699 1.00 34.28 271 THR A O 1
ATOM 2077 N N . ALA A 1 272 ? -11.306 -41.538 38.536 1.00 34.84 272 ALA A N 1
ATOM 2078 C CA . ALA A 1 272 ? -12.338 -42.211 39.322 1.00 34.84 272 ALA A CA 1
ATOM 2079 C C . ALA A 1 272 ? -13.568 -42.485 38.453 1.00 34.84 272 ALA A C 1
ATOM 2081 O O . ALA A 1 272 ? -14.060 -41.627 37.724 1.00 34.84 272 ALA A O 1
ATOM 2082 N N . ALA A 1 273 ? -13.987 -43.743 38.501 1.00 34.81 273 ALA A N 1
ATOM 2083 C CA . ALA A 1 273 ? -14.934 -44.381 37.614 1.00 34.81 273 ALA A CA 1
ATOM 2084 C C . ALA A 1 273 ? -16.403 -44.193 38.034 1.00 34.81 273 ALA A C 1
ATOM 2086 O O . ALA A 1 273 ? -16.719 -44.082 39.212 1.00 34.81 273 ALA A O 1
ATOM 2087 N N . ALA A 1 274 ? -17.262 -44.257 37.014 1.00 35.09 274 ALA A N 1
ATOM 2088 C CA . ALA A 1 274 ? -18.543 -44.968 36.936 1.00 35.09 274 ALA A CA 1
ATOM 2089 C C . ALA A 1 274 ? -19.564 -44.886 38.093 1.00 35.09 274 ALA A C 1
ATOM 2091 O O . ALA A 1 274 ? -19.405 -45.518 39.133 1.00 35.09 274 ALA A O 1
ATOM 2092 N N . SER A 1 275 ? -20.720 -44.278 37.791 1.00 33.84 275 SER A N 1
ATOM 2093 C CA . SER A 1 275 ? -22.095 -44.790 38.019 1.00 33.84 275 SER A CA 1
ATOM 2094 C C . SER A 1 275 ? -23.068 -43.831 37.299 1.00 33.84 275 SER A C 1
ATOM 2096 O O . SER A 1 275 ? -23.001 -42.631 37.524 1.00 33.84 275 SER A O 1
ATOM 2098 N N . ALA A 1 276 ? -23.713 -44.225 36.195 1.00 34.03 276 ALA A N 1
ATOM 2099 C CA . ALA A 1 276 ? -24.983 -44.962 36.074 1.00 34.03 276 ALA A CA 1
ATOM 2100 C C . ALA A 1 276 ? -26.239 -44.058 36.098 1.00 34.03 276 ALA A C 1
ATOM 2102 O O . ALA A 1 276 ? -26.456 -43.359 37.077 1.00 34.03 276 ALA A O 1
ATOM 2103 N N . GLN A 1 277 ? -27.068 -44.197 35.041 1.00 32.44 277 GLN A N 1
ATOM 2104 C CA . GLN A 1 277 ? -28.528 -43.938 34.962 1.00 32.44 277 GLN A CA 1
ATOM 2105 C C . GLN A 1 277 ? -28.989 -42.472 35.168 1.00 32.44 277 GLN A C 1
ATOM 2107 O O . GLN A 1 277 ? -28.587 -41.801 36.098 1.00 32.44 277 GLN A O 1
ATOM 2112 N N . THR A 1 278 ? -29.810 -41.838 34.325 1.00 30.66 278 THR A N 1
ATOM 2113 C CA . THR A 1 278 ? -31.043 -42.277 33.649 1.00 30.66 278 THR A CA 1
ATOM 2114 C C . THR A 1 278 ? -31.391 -41.262 32.550 1.00 30.66 278 THR A C 1
ATOM 2116 O O . THR A 1 278 ? -31.288 -40.056 32.768 1.00 30.66 278 THR A O 1
ATOM 2119 N N . SER A 1 279 ? -31.852 -41.740 31.396 1.00 37.06 279 SER A N 1
ATOM 2120 C CA . SER A 1 279 ? -32.538 -40.947 30.366 1.00 37.06 279 SER A CA 1
ATOM 2121 C C . SER A 1 279 ? -34.025 -40.801 30.714 1.00 37.06 279 SER A C 1
ATOM 2123 O O . SER A 1 279 ? -34.601 -41.781 31.191 1.00 37.06 279 SER A O 1
ATOM 2125 N N . PRO A 1 280 ? -34.695 -39.678 30.399 1.00 49.00 280 PRO A N 1
ATOM 2126 C CA . PRO A 1 280 ? -36.124 -39.697 30.162 1.00 49.00 280 PRO A CA 1
ATOM 2127 C C . PRO A 1 280 ? -36.411 -39.759 28.660 1.00 49.00 280 PRO A C 1
ATOM 2129 O O . PRO A 1 280 ? -36.041 -38.895 27.866 1.00 49.00 280 PRO A O 1
ATOM 2132 N N . ASP A 1 281 ? -37.073 -40.858 28.343 1.00 32.59 281 ASP A N 1
ATOM 2133 C CA . ASP A 1 281 ? -37.844 -41.197 27.162 1.00 32.59 281 ASP A CA 1
ATOM 2134 C C . ASP A 1 281 ? -39.002 -40.201 26.946 1.00 32.59 281 ASP A C 1
ATOM 2136 O O . ASP A 1 281 ? -39.768 -39.935 27.874 1.00 32.59 281 ASP A O 1
ATOM 2140 N N . ILE A 1 282 ? -39.142 -39.658 25.731 1.00 38.09 282 ILE A N 1
ATOM 2141 C CA . ILE A 1 282 ? -40.398 -39.063 25.247 1.00 38.09 282 ILE A CA 1
ATOM 2142 C C . ILE A 1 282 ? -40.627 -39.542 23.808 1.00 38.09 282 ILE A C 1
ATOM 2144 O O . ILE A 1 282 ? -40.296 -38.882 22.827 1.00 38.09 282 ILE A O 1
ATOM 2148 N N . SER A 1 283 ? -41.143 -40.766 23.720 1.00 35.25 283 SER A N 1
ATOM 2149 C CA . SER A 1 283 ? -42.391 -41.142 23.045 1.00 35.25 283 SER A CA 1
ATOM 2150 C C . SER A 1 283 ? -42.827 -40.308 21.831 1.00 35.25 283 SER A C 1
ATOM 2152 O O . SER A 1 283 ? -43.250 -39.155 21.923 1.00 35.25 283 SER A O 1
ATOM 2154 N N . SER A 1 284 ? -42.812 -40.984 20.683 1.00 37.03 284 SER A N 1
ATOM 2155 C CA . SER A 1 284 ? -43.467 -40.589 19.440 1.00 37.03 284 SER A CA 1
ATOM 2156 C C . SER A 1 284 ? -44.927 -41.052 19.425 1.00 37.03 284 SER A C 1
ATOM 2158 O O . SER A 1 284 ? -45.199 -42.220 19.693 1.00 37.03 284 SER A O 1
ATOM 2160 N N . ALA A 1 285 ? -45.849 -40.189 18.992 1.00 34.47 285 ALA A N 1
ATOM 2161 C CA . ALA A 1 285 ? -47.119 -40.610 18.401 1.00 34.47 285 ALA A CA 1
ATOM 2162 C C . ALA A 1 285 ? -47.611 -39.588 17.350 1.00 34.47 285 ALA A C 1
ATOM 2164 O O . ALA A 1 285 ? -47.287 -38.404 17.451 1.00 34.47 285 ALA A O 1
ATOM 2165 N N . PRO A 1 286 ? -48.347 -40.041 16.317 1.00 45.66 286 PRO A N 1
ATOM 2166 C CA . PRO A 1 286 ? -48.463 -39.367 15.027 1.00 45.66 286 PRO A CA 1
ATOM 2167 C C . PRO A 1 286 ? -49.752 -38.545 14.905 1.00 45.66 286 PRO A C 1
ATOM 2169 O O . PRO A 1 286 ? -50.784 -38.910 15.466 1.00 45.66 286 PRO A O 1
ATOM 2172 N N . VAL A 1 287 ? -49.730 -37.480 14.097 1.00 40.53 287 VAL A N 1
ATOM 2173 C CA . VAL A 1 287 ? -50.953 -36.766 13.692 1.00 40.53 287 VAL A CA 1
ATOM 2174 C C . VAL A 1 287 ? -51.126 -36.827 12.181 1.00 40.53 287 VAL A C 1
ATOM 2176 O O . VAL A 1 287 ? -50.203 -36.608 11.397 1.00 40.53 287 VAL A O 1
ATOM 2179 N N . ALA A 1 288 ? -52.348 -37.209 11.830 1.00 37.72 288 ALA A N 1
ATOM 2180 C CA . ALA A 1 288 ? -52.826 -37.615 10.532 1.00 37.72 288 ALA A CA 1
ATOM 2181 C C . ALA A 1 288 ? -52.840 -36.493 9.488 1.00 37.72 288 ALA A C 1
ATOM 2183 O O . ALA A 1 288 ? -53.103 -35.322 9.754 1.00 37.72 288 ALA A O 1
ATOM 2184 N N . ARG A 1 289 ? -52.601 -36.942 8.259 1.00 38.44 289 ARG A N 1
ATOM 2185 C CA . ARG A 1 289 ? -52.658 -36.220 6.995 1.00 38.44 289 ARG A CA 1
ATOM 2186 C C . ARG A 1 289 ? -54.113 -36.206 6.517 1.00 38.44 289 ARG A C 1
ATOM 2188 O O . ARG A 1 289 ? -54.687 -37.269 6.306 1.00 38.44 289 ARG A O 1
ATOM 2195 N N . ALA A 1 290 ? -54.684 -35.026 6.312 1.00 40.62 290 ALA A N 1
ATOM 2196 C CA . ALA A 1 290 ? -55.924 -34.852 5.564 1.00 40.62 290 ALA A CA 1
ATOM 2197 C C . ALA A 1 290 ? -55.783 -33.623 4.659 1.00 40.62 290 ALA A C 1
ATOM 2199 O O . ALA A 1 290 ? -55.751 -32.487 5.125 1.00 40.62 290 ALA A O 1
ATOM 2200 N N . SER A 1 291 ? -55.656 -33.849 3.356 1.00 42.50 291 SER A N 1
ATOM 2201 C CA . SER A 1 291 ? -56.006 -32.864 2.333 1.00 42.50 291 SER A CA 1
ATOM 2202 C C . SER A 1 291 ? -56.325 -33.590 1.039 1.00 42.50 291 SER A C 1
ATOM 2204 O O . SER A 1 291 ? -55.667 -34.561 0.672 1.00 42.50 291 SER A O 1
ATOM 2206 N N . ALA A 1 292 ? -57.423 -33.141 0.453 1.00 37.59 292 ALA A N 1
ATOM 2207 C CA . ALA A 1 292 ? -58.274 -33.841 -0.481 1.00 37.59 292 ALA A CA 1
ATOM 2208 C C . ALA A 1 292 ? -57.802 -33.723 -1.942 1.00 37.59 292 ALA A C 1
ATOM 2210 O O . ALA A 1 292 ? -57.321 -32.677 -2.369 1.00 37.59 292 ALA A O 1
ATOM 2211 N N . GLU A 1 293 ? -58.010 -34.798 -2.700 1.00 38.25 293 GLU A N 1
ATOM 2212 C CA . GLU A 1 293 ? -58.371 -34.792 -4.131 1.00 38.25 293 GLU A CA 1
ATOM 2213 C C . GLU A 1 293 ? -59.873 -34.393 -4.248 1.00 38.25 293 GLU A C 1
ATOM 2215 O O . GLU A 1 293 ? -60.562 -34.515 -3.230 1.00 38.25 293 GLU A O 1
ATOM 2220 N N . PRO A 1 294 ? -60.462 -34.001 -5.407 1.00 49.81 294 PRO A N 1
ATOM 2221 C CA . PRO A 1 294 ? -59.951 -34.165 -6.770 1.00 49.81 294 PRO A CA 1
ATOM 2222 C C . PRO A 1 294 ? -60.239 -33.014 -7.760 1.00 49.81 294 PRO A C 1
ATOM 2224 O O . PRO A 1 294 ? -61.067 -32.140 -7.522 1.00 49.81 294 PRO A O 1
ATOM 2227 N N . ALA A 1 295 ? -59.612 -33.060 -8.939 1.00 38.16 295 ALA A N 1
ATOM 2228 C CA . ALA A 1 295 ? -60.162 -32.409 -10.130 1.00 38.16 295 ALA A CA 1
ATOM 2229 C C . ALA A 1 295 ? -59.763 -33.179 -11.394 1.00 38.16 295 ALA A C 1
ATOM 2231 O O . ALA A 1 295 ? -58.613 -33.147 -11.830 1.00 38.16 295 ALA A O 1
ATOM 2232 N N . ALA A 1 296 ? -60.745 -33.867 -11.971 1.00 45.19 296 ALA A N 1
ATOM 2233 C CA . ALA A 1 296 ? -60.678 -34.464 -13.291 1.00 45.19 296 ALA A CA 1
ATOM 2234 C C . ALA A 1 296 ? -61.410 -33.576 -14.313 1.00 45.19 296 ALA A C 1
ATOM 2236 O O . ALA A 1 296 ? -62.488 -33.064 -14.026 1.00 45.19 296 ALA A O 1
ATOM 2237 N N . LEU A 1 297 ? -60.811 -33.513 -15.507 1.00 43.56 297 LEU A N 1
ATOM 2238 C CA . LEU A 1 297 ? -61.397 -33.337 -16.843 1.00 43.56 297 LEU A CA 1
ATOM 2239 C C . LEU A 1 297 ? -62.135 -32.032 -17.187 1.00 43.56 297 LEU A C 1
ATOM 2241 O O . LEU A 1 297 ? -63.229 -31.749 -16.710 1.00 43.56 297 LEU A O 1
ATOM 2245 N N . SER A 1 298 ? -61.612 -31.350 -18.210 1.00 40.84 298 SER A N 1
ATOM 2246 C CA . SER A 1 298 ? -62.414 -30.919 -19.364 1.00 40.84 298 SER A CA 1
ATOM 2247 C C . SER A 1 298 ? -61.513 -30.743 -20.589 1.00 40.84 298 SER A C 1
ATOM 2249 O O . SER A 1 298 ? -60.672 -29.847 -20.640 1.00 40.84 298 SER A O 1
ATOM 2251 N N . GLU A 1 299 ? -61.699 -31.626 -21.569 1.00 46.72 299 GLU A N 1
ATOM 2252 C CA . GLU A 1 299 ? -61.325 -31.406 -22.965 1.00 46.72 299 GLU A CA 1
ATOM 2253 C C . GLU A 1 299 ? -62.182 -30.271 -23.538 1.00 46.72 299 GLU A C 1
ATOM 2255 O O . GLU A 1 299 ? -63.400 -30.250 -23.361 1.00 46.72 299 GLU A O 1
ATOM 2260 N N . SER A 1 300 ? -61.561 -29.341 -24.261 1.00 41.88 300 SER A N 1
ATOM 2261 C CA . SER A 1 300 ? -62.272 -28.468 -25.191 1.00 41.88 300 SER A CA 1
ATOM 2262 C C . SER A 1 300 ? -61.393 -28.203 -26.406 1.00 41.88 300 SER A C 1
ATOM 2264 O O . SER A 1 300 ? -60.406 -27.471 -26.365 1.00 41.88 300 SER A O 1
ATOM 2266 N N . THR A 1 301 ? -61.755 -28.881 -27.487 1.00 45.78 301 THR A N 1
ATOM 2267 C CA . THR A 1 301 ? -61.331 -28.653 -28.866 1.00 45.78 301 THR A CA 1
ATOM 2268 C C . THR A 1 301 ? -61.712 -27.249 -29.335 1.00 45.78 301 THR A C 1
ATOM 2270 O O . THR A 1 301 ? -62.898 -26.929 -29.396 1.00 45.78 301 THR A O 1
ATOM 2273 N N . ALA A 1 302 ? -60.734 -26.455 -29.782 1.00 41.72 302 ALA A N 1
ATOM 2274 C CA . ALA A 1 302 ? -60.980 -25.313 -30.661 1.00 41.72 302 ALA A CA 1
ATOM 2275 C C . ALA A 1 302 ? -59.778 -25.020 -31.581 1.00 41.72 302 ALA A C 1
ATOM 2277 O O . ALA A 1 302 ? -58.712 -24.613 -31.136 1.00 41.72 302 ALA A O 1
ATOM 2278 N N . ALA A 1 303 ? -60.029 -25.243 -32.873 1.00 42.66 303 ALA A N 1
ATOM 2279 C CA . ALA A 1 303 ? -59.527 -24.549 -34.062 1.00 42.66 303 ALA A CA 1
ATOM 2280 C C . ALA A 1 303 ? -58.018 -24.252 -34.207 1.00 42.66 303 ALA A C 1
ATOM 2282 O O . ALA A 1 303 ? -57.461 -23.313 -33.642 1.00 42.66 303 ALA A O 1
ATOM 2283 N N . ALA A 1 304 ? -57.413 -24.992 -35.137 1.00 46.38 304 ALA A N 1
ATOM 2284 C CA . ALA A 1 304 ? -56.135 -24.695 -35.760 1.00 46.38 304 ALA A CA 1
ATOM 2285 C C . ALA A 1 304 ? -56.165 -23.349 -36.510 1.00 46.38 304 ALA A C 1
ATOM 2287 O O . ALA A 1 304 ? -56.938 -23.166 -37.451 1.00 46.38 304 ALA A O 1
ATOM 2288 N N . VAL A 1 305 ? -55.262 -22.444 -36.132 1.00 47.81 305 VAL A N 1
ATOM 2289 C CA . VAL A 1 305 ? -54.798 -21.346 -36.985 1.00 47.81 305 VAL A CA 1
ATOM 2290 C C . VAL A 1 305 ? -53.391 -21.712 -37.436 1.00 47.81 305 VAL A C 1
ATOM 2292 O O . VAL A 1 305 ? -52.502 -21.924 -36.612 1.00 47.81 305 VAL A O 1
ATOM 2295 N N . SER A 1 306 ? -53.215 -21.842 -38.749 1.00 48.28 306 SER A N 1
ATOM 2296 C CA . SER A 1 306 ? -51.953 -22.176 -39.404 1.00 48.28 306 SER A CA 1
ATOM 2297 C C . SER A 1 306 ? -50.826 -21.241 -38.959 1.00 48.28 306 SER A C 1
ATOM 2299 O O . SER A 1 306 ? -50.845 -20.047 -39.257 1.00 48.28 306 SER A O 1
ATOM 2301 N N . ALA A 1 307 ? -49.833 -21.798 -38.266 1.00 52.47 307 ALA A N 1
ATOM 2302 C CA . ALA A 1 307 ? -48.574 -21.123 -37.989 1.00 52.47 307 ALA A CA 1
ATOM 2303 C C . ALA A 1 307 ? -47.707 -21.088 -39.268 1.00 52.47 307 ALA A C 1
ATOM 2305 O O . ALA A 1 307 ? -47.680 -22.076 -40.009 1.00 52.47 307 ALA A O 1
ATOM 2306 N N . PRO A 1 308 ? -47.003 -19.976 -39.549 1.00 66.19 308 PRO A N 1
ATOM 2307 C CA . PRO A 1 308 ? -46.060 -19.896 -40.662 1.00 66.19 308 PRO A CA 1
ATOM 2308 C C . PRO A 1 308 ? -44.897 -20.889 -40.471 1.00 66.19 308 PRO A C 1
ATOM 2310 O O . PRO A 1 308 ? -44.588 -21.258 -39.334 1.00 66.19 308 PRO A O 1
ATOM 2313 N N . PRO A 1 309 ? -44.256 -21.344 -41.565 1.00 66.00 309 PRO A N 1
ATOM 2314 C CA . PRO A 1 309 ? -43.215 -22.364 -41.503 1.00 66.00 309 PRO A CA 1
ATOM 2315 C C . PRO A 1 309 ? -42.056 -21.926 -40.592 1.00 66.00 309 PRO A C 1
ATOM 2317 O O . PRO A 1 309 ? -41.701 -20.744 -40.584 1.00 66.00 309 PRO A O 1
ATOM 2320 N N . PRO A 1 310 ? -41.452 -22.861 -39.835 1.00 60.34 310 PRO A N 1
ATOM 2321 C CA . PRO A 1 310 ? -40.343 -22.555 -38.948 1.00 60.34 310 PRO A CA 1
ATOM 2322 C C . PRO A 1 310 ? -39.164 -22.018 -39.760 1.00 60.34 310 PRO A C 1
ATOM 2324 O O . PRO A 1 310 ? -38.631 -22.695 -40.642 1.00 60.34 310 PRO A O 1
ATOM 2327 N N . THR A 1 311 ? -38.750 -20.793 -39.443 1.00 60.25 311 THR A N 1
ATOM 2328 C CA . THR A 1 311 ? -37.472 -20.240 -39.884 1.00 60.25 311 THR A CA 1
ATOM 2329 C C . THR A 1 311 ? -36.370 -21.219 -39.467 1.00 60.25 311 THR A C 1
ATOM 2331 O O . THR A 1 311 ? -36.349 -21.621 -38.298 1.00 60.25 311 THR A O 1
ATOM 2334 N N . PRO A 1 312 ? -35.473 -21.641 -40.377 1.00 69.50 312 PRO A N 1
ATOM 2335 C CA . PRO A 1 312 ? -34.381 -22.535 -40.020 1.00 69.50 312 PRO A CA 1
ATOM 2336 C C . PRO A 1 312 ? -33.578 -21.919 -38.864 1.00 69.50 312 PRO A C 1
ATOM 2338 O O . PRO A 1 312 ? -33.351 -20.703 -38.874 1.00 69.50 312 PRO A O 1
ATOM 2341 N N . PRO A 1 313 ? -33.174 -22.718 -37.857 1.00 62.25 313 PRO A N 1
ATOM 2342 C CA . PRO A 1 313 ? -32.397 -22.215 -36.738 1.00 62.25 313 PRO A CA 1
ATOM 2343 C C . PRO A 1 313 ? -31.149 -21.537 -37.294 1.00 62.25 313 PRO A C 1
ATOM 2345 O O . PRO A 1 313 ? -30.365 -22.158 -38.016 1.00 62.25 313 PRO A O 1
ATOM 2348 N N . ALA A 1 314 ? -31.002 -20.246 -36.992 1.00 60.47 314 ALA A N 1
ATOM 2349 C CA . ALA A 1 314 ? -29.786 -19.516 -37.299 1.00 60.47 314 ALA A CA 1
ATOM 2350 C C . ALA A 1 314 ? -28.604 -20.340 -36.763 1.00 60.47 314 ALA A C 1
ATOM 2352 O O . ALA A 1 314 ? -28.683 -20.805 -35.619 1.00 60.47 314 ALA A O 1
ATOM 2353 N N . PRO A 1 315 ? -27.553 -20.582 -37.568 1.00 60.50 315 PRO A N 1
ATOM 2354 C CA . PRO A 1 315 ? -26.397 -21.337 -37.115 1.00 60.50 315 PRO A CA 1
ATOM 2355 C C . PRO A 1 315 ? -25.917 -20.714 -35.810 1.00 60.50 315 PRO A C 1
ATOM 2357 O O . PRO A 1 315 ? -25.648 -19.511 -35.762 1.00 60.50 315 PRO A O 1
ATOM 2360 N N . ALA A 1 316 ? -25.898 -21.526 -34.747 1.00 55.09 316 ALA A N 1
ATOM 2361 C CA . ALA A 1 316 ? -25.389 -21.121 -33.450 1.00 55.09 316 ALA A CA 1
ATOM 2362 C C . ALA A 1 316 ? -24.045 -20.440 -33.691 1.00 55.09 316 ALA A C 1
ATOM 2364 O O . ALA A 1 316 ? -23.145 -21.045 -34.284 1.00 55.09 316 ALA A O 1
ATOM 2365 N N . ALA A 1 317 ? -23.955 -19.160 -33.317 1.00 49.66 317 ALA A N 1
ATOM 2366 C CA . ALA A 1 317 ? -22.715 -18.415 -33.418 1.00 49.66 317 ALA A CA 1
ATOM 2367 C C . ALA A 1 317 ? -21.615 -19.294 -32.807 1.00 49.66 317 ALA A C 1
ATOM 2369 O O . ALA A 1 317 ? -21.846 -19.852 -31.727 1.00 49.66 317 ALA A O 1
ATOM 2370 N N . PRO A 1 318 ? -20.484 -19.503 -33.503 1.00 47.97 318 PRO A N 1
ATOM 2371 C CA . PRO A 1 318 ? -19.440 -20.376 -33.002 1.00 47.97 318 PRO A CA 1
ATOM 2372 C C . PRO A 1 318 ? -19.095 -19.915 -31.590 1.00 47.97 318 PRO A C 1
ATOM 2374 O O . PRO A 1 318 ? -18.696 -18.764 -31.397 1.00 47.97 318 PRO A O 1
ATOM 2377 N N . SER A 1 319 ? -19.314 -20.800 -30.610 1.00 52.09 319 SER A N 1
ATOM 2378 C CA . SER A 1 319 ? -18.840 -20.607 -29.242 1.00 52.09 319 SER A CA 1
ATOM 2379 C C . SER A 1 319 ? -17.399 -20.116 -29.353 1.00 52.09 319 SER A C 1
ATOM 2381 O O . SER A 1 319 ? -16.624 -20.790 -30.043 1.00 52.09 319 SER A O 1
ATOM 2383 N N . PRO A 1 320 ? -17.035 -18.954 -28.774 1.00 50.69 320 PRO A N 1
ATOM 2384 C CA . PRO A 1 320 ? -15.676 -18.448 -28.869 1.00 50.69 320 PRO A CA 1
ATOM 2385 C C . PRO A 1 320 ? -14.765 -19.567 -28.385 1.00 50.69 320 PRO A C 1
ATOM 2387 O O . PRO A 1 320 ? -14.858 -19.991 -27.233 1.00 50.69 320 PRO A O 1
ATOM 2390 N N . ALA A 1 321 ? -13.985 -20.128 -29.313 1.00 47.78 321 ALA A N 1
ATOM 2391 C CA . ALA A 1 321 ? -13.116 -21.251 -29.030 1.00 47.78 321 ALA A CA 1
ATOM 2392 C C . ALA A 1 321 ? -12.297 -20.877 -27.798 1.00 47.78 321 ALA A C 1
ATOM 2394 O O . ALA A 1 321 ? -11.660 -19.821 -27.792 1.00 47.78 321 ALA A O 1
ATOM 2395 N N . ALA A 1 322 ? -12.384 -21.698 -26.747 1.00 48.25 322 ALA A N 1
ATOM 2396 C CA . ALA A 1 322 ? -11.633 -21.507 -25.520 1.00 48.25 322 ALA A CA 1
ATOM 2397 C C . ALA A 1 322 ? -10.169 -21.297 -25.912 1.00 48.25 322 ALA A C 1
ATOM 2399 O O . ALA A 1 322 ? -9.505 -22.220 -26.385 1.00 48.25 322 ALA A O 1
ATOM 2400 N N . ARG A 1 323 ? -9.709 -20.047 -25.823 1.00 49.06 323 ARG A N 1
ATOM 2401 C CA . ARG A 1 323 ? -8.364 -19.647 -26.215 1.00 49.06 323 ARG A CA 1
ATOM 2402 C C . ARG A 1 323 ? -7.435 -20.376 -25.252 1.00 49.06 323 ARG A C 1
ATOM 2404 O O . ARG A 1 323 ? -7.340 -19.986 -24.092 1.00 49.06 323 ARG A O 1
ATOM 2411 N N . LEU A 1 324 ? -6.868 -21.497 -25.699 1.00 51.59 324 LEU A N 1
ATOM 2412 C CA . LEU A 1 324 ? -5.931 -22.296 -24.918 1.00 51.59 324 LEU A CA 1
ATOM 2413 C C . LEU A 1 324 ? -4.787 -21.367 -24.520 1.00 51.59 324 LEU A C 1
ATOM 2415 O O . LEU A 1 324 ? -4.049 -20.883 -25.379 1.00 51.59 324 LEU A O 1
ATOM 2419 N N . GLU A 1 325 ? -4.708 -21.047 -23.232 1.00 57.75 325 GLU A N 1
ATOM 2420 C CA . GLU A 1 325 ? -3.633 -20.217 -22.715 1.00 57.75 325 GLU A CA 1
ATOM 2421 C C . GLU A 1 325 ? -2.313 -20.950 -22.934 1.00 57.75 325 GLU A C 1
ATOM 2423 O O . GLU A 1 325 ? -2.194 -22.115 -22.537 1.00 57.75 325 GLU A O 1
ATOM 2428 N N . PRO A 1 326 ? -1.319 -20.311 -23.570 1.00 60.06 326 PRO A N 1
ATOM 2429 C CA . PRO A 1 326 ? -0.002 -20.903 -23.648 1.00 60.06 326 PRO A CA 1
ATOM 2430 C C . PRO A 1 326 ? 0.511 -21.096 -22.213 1.00 60.06 326 PRO A C 1
ATOM 2432 O O . PRO A 1 326 ? 0.444 -20.156 -21.413 1.00 60.06 326 PRO A O 1
ATOM 2435 N N . PRO A 1 327 ? 1.000 -22.296 -21.855 1.00 67.19 327 PRO A N 1
ATOM 2436 C CA . PRO A 1 327 ? 1.561 -22.528 -20.534 1.00 67.19 327 PRO A CA 1
ATOM 2437 C C . PRO A 1 327 ? 2.690 -21.528 -20.285 1.00 67.19 327 PRO A C 1
ATOM 2439 O O . PRO A 1 327 ? 3.513 -21.278 -21.170 1.00 67.19 327 PRO A O 1
ATOM 2442 N N . SER A 1 328 ? 2.734 -20.951 -19.082 1.00 74.06 328 SER A N 1
ATOM 2443 C CA . SER A 1 328 ? 3.792 -20.018 -18.698 1.00 74.06 328 SER A CA 1
ATOM 2444 C C . SER A 1 328 ? 5.147 -20.707 -18.849 1.00 74.06 328 SER A C 1
ATOM 2446 O O . SER A 1 328 ? 5.468 -21.640 -18.107 1.00 74.06 328 SER A O 1
ATOM 2448 N N . ARG A 1 329 ? 5.943 -20.263 -19.824 1.00 86.31 329 ARG A N 1
ATOM 2449 C CA . ARG A 1 329 ? 7.288 -20.786 -20.052 1.00 86.31 329 ARG A CA 1
ATOM 2450 C C . ARG A 1 329 ? 8.168 -20.413 -18.864 1.00 86.31 329 ARG A C 1
ATOM 2452 O O . ARG A 1 329 ? 8.154 -19.273 -18.409 1.00 86.31 329 ARG A O 1
ATOM 2459 N N . ASN A 1 330 ? 8.960 -21.351 -18.360 1.00 87.81 330 ASN A N 1
ATOM 2460 C CA . ASN A 1 330 ? 9.953 -21.010 -17.350 1.00 87.81 330 ASN A CA 1
ATOM 2461 C C . ASN A 1 330 ? 11.070 -20.181 -18.011 1.00 87.81 330 ASN A C 1
ATOM 2463 O O . ASN A 1 330 ? 11.864 -20.719 -18.786 1.00 87.81 330 ASN A O 1
ATOM 2467 N N . VAL A 1 331 ? 11.078 -18.870 -17.766 1.00 90.81 331 VAL A N 1
ATOM 2468 C CA . VAL A 1 331 ? 12.069 -17.937 -18.319 1.00 90.81 331 VAL A CA 1
ATOM 2469 C C . VAL A 1 331 ? 13.368 -18.089 -17.537 1.00 90.81 331 VAL A C 1
ATOM 2471 O O . VAL A 1 331 ? 13.393 -17.900 -16.319 1.00 90.81 331 VAL A O 1
ATOM 2474 N N . LYS A 1 332 ? 14.461 -18.432 -18.225 1.00 93.00 332 LYS A N 1
ATOM 2475 C CA . LYS A 1 332 ? 15.779 -18.513 -17.582 1.00 93.00 332 LYS A CA 1
ATOM 2476 C C . LYS A 1 332 ? 16.272 -17.102 -17.221 1.00 93.00 332 LYS A C 1
ATOM 2478 O O . LYS A 1 332 ? 16.065 -16.189 -18.019 1.00 93.00 332 LYS A O 1
ATOM 2483 N N . PRO A 1 333 ? 16.986 -16.912 -16.095 1.00 92.50 333 PRO A N 1
ATOM 2484 C CA . PRO A 1 333 ? 17.525 -15.600 -15.721 1.00 92.50 333 PRO A CA 1
ATOM 2485 C C . PRO A 1 333 ? 18.370 -14.951 -16.828 1.00 92.50 333 PRO A C 1
ATOM 2487 O O . PRO A 1 333 ? 18.195 -13.776 -17.128 1.00 92.50 333 PRO A O 1
ATOM 2490 N N . GLU A 1 334 ? 19.216 -15.735 -17.500 1.00 94.69 334 GLU A N 1
ATOM 2491 C CA . GLU A 1 334 ? 20.067 -15.270 -18.608 1.00 94.69 334 GLU A CA 1
ATOM 2492 C C . GLU A 1 334 ? 19.260 -14.809 -19.830 1.00 94.69 334 GLU A C 1
ATOM 2494 O O . GLU A 1 334 ? 19.598 -13.818 -20.474 1.00 94.69 334 GLU A O 1
ATOM 2499 N N . GLU A 1 335 ? 18.168 -15.513 -20.143 1.00 96.19 335 GLU A N 1
ATOM 2500 C CA . GLU A 1 335 ? 17.267 -15.152 -21.241 1.00 96.19 335 GLU A CA 1
ATOM 2501 C C . GLU A 1 335 ? 16.599 -13.802 -20.962 1.00 96.19 335 GLU A C 1
ATOM 2503 O O . GLU A 1 335 ? 16.548 -12.940 -21.840 1.00 96.19 335 GLU A O 1
ATOM 2508 N N . PHE A 1 336 ? 16.152 -13.596 -19.721 1.00 96.75 336 PHE A N 1
ATOM 2509 C CA . PHE A 1 336 ? 15.550 -12.335 -19.310 1.00 96.75 336 PHE A CA 1
ATOM 2510 C C . PHE A 1 336 ? 16.562 -11.181 -19.287 1.00 96.75 336 PHE A C 1
ATOM 2512 O O . PHE A 1 336 ? 16.235 -10.083 -19.729 1.00 96.75 336 PHE A O 1
ATOM 2519 N N . GLU A 1 337 ? 17.801 -11.410 -18.843 1.00 96.69 337 GLU A N 1
ATOM 2520 C CA . GLU A 1 337 ? 18.856 -10.387 -18.890 1.00 96.69 337 GLU A CA 1
ATOM 2521 C C . GLU A 1 337 ? 19.176 -9.952 -20.324 1.00 96.69 337 GLU A C 1
ATOM 2523 O O . GLU A 1 337 ? 19.239 -8.754 -20.605 1.00 96.69 337 GLU A O 1
ATOM 2528 N N . ASN A 1 338 ? 19.303 -10.901 -21.256 1.00 97.12 338 ASN A N 1
ATOM 2529 C CA . ASN A 1 338 ? 19.522 -10.590 -22.671 1.00 97.12 338 ASN A CA 1
ATOM 2530 C C . ASN A 1 338 ? 18.364 -9.776 -23.259 1.00 97.12 338 ASN A C 1
ATOM 2532 O O . ASN A 1 338 ? 18.583 -8.799 -23.978 1.00 97.12 338 ASN A O 1
ATOM 2536 N N . PHE A 1 339 ? 17.130 -10.137 -22.903 1.00 97.19 339 PHE A N 1
ATOM 2537 C CA . PHE A 1 339 ? 15.953 -9.353 -23.248 1.00 97.19 339 PHE A CA 1
ATOM 2538 C C . PHE A 1 339 ? 16.025 -7.930 -22.672 1.00 97.19 339 PHE A C 1
ATOM 2540 O O . PHE A 1 339 ? 15.828 -6.969 -23.412 1.00 97.19 339 PHE A O 1
ATOM 2547 N N . LEU A 1 340 ? 16.368 -7.759 -21.389 1.00 97.00 340 LEU A N 1
ATOM 2548 C CA . LEU A 1 340 ? 16.473 -6.438 -20.761 1.00 97.00 340 LEU A CA 1
ATOM 2549 C C . LEU A 1 340 ? 17.555 -5.561 -21.395 1.00 97.00 340 LEU A C 1
ATOM 2551 O O . LEU A 1 340 ? 17.405 -4.338 -21.426 1.00 97.00 340 LEU A O 1
ATOM 2555 N N . LEU A 1 341 ? 18.640 -6.145 -21.907 1.00 96.62 341 LEU A N 1
ATOM 2556 C CA . LEU A 1 341 ? 19.661 -5.394 -22.638 1.00 96.62 341 LEU A CA 1
ATOM 2557 C C . LEU A 1 341 ? 19.084 -4.788 -23.923 1.00 96.62 341 LEU A C 1
ATOM 2559 O O . LEU A 1 341 ? 19.265 -3.590 -24.146 1.00 96.62 341 LEU A O 1
ATOM 2563 N N . ALA A 1 342 ? 18.332 -5.575 -24.696 1.00 96.19 342 ALA A N 1
ATOM 2564 C CA . ALA A 1 342 ? 17.723 -5.149 -25.956 1.00 96.19 342 ALA A CA 1
ATOM 2565 C C . ALA A 1 342 ? 16.451 -4.295 -25.785 1.00 96.19 342 ALA A C 1
ATOM 2567 O O . ALA A 1 342 ? 16.137 -3.479 -26.648 1.00 96.19 342 ALA A O 1
ATOM 2568 N N . ALA A 1 343 ? 15.715 -4.465 -24.685 1.00 94.69 343 ALA A N 1
ATOM 2569 C CA . ALA A 1 343 ? 14.428 -3.812 -24.477 1.00 94.69 343 ALA A CA 1
ATOM 2570 C C . ALA A 1 343 ? 14.557 -2.276 -24.340 1.00 94.69 343 ALA A C 1
ATOM 2572 O O . ALA A 1 343 ? 15.515 -1.787 -23.718 1.00 94.69 343 ALA A O 1
ATOM 2573 N N . PRO A 1 344 ? 13.569 -1.499 -24.835 1.00 95.31 344 PRO A N 1
ATOM 2574 C CA . PRO A 1 344 ? 13.574 -0.032 -24.842 1.00 95.31 344 PRO A CA 1
ATOM 2575 C C . PRO A 1 344 ? 13.197 0.578 -23.478 1.00 95.31 344 PRO A C 1
ATOM 2577 O O . PRO A 1 344 ? 12.478 1.571 -23.393 1.00 95.31 344 PRO A O 1
ATOM 2580 N N . TYR A 1 345 ? 13.661 -0.027 -22.385 1.00 95.31 345 TYR A N 1
ATOM 2581 C CA . TYR A 1 345 ? 13.407 0.451 -21.029 1.00 95.31 345 TYR A CA 1
ATOM 2582 C C . TYR A 1 345 ? 14.446 1.475 -20.570 1.00 95.31 345 TYR A C 1
ATOM 2584 O O . TYR A 1 345 ? 15.633 1.372 -20.883 1.00 95.31 345 TYR A O 1
ATOM 2592 N N . GLY A 1 346 ? 14.012 2.439 -19.757 1.00 94.38 346 GLY A N 1
ATOM 2593 C CA . GLY A 1 346 ? 14.928 3.312 -19.027 1.00 94.38 346 GLY A CA 1
ATOM 2594 C C . GLY A 1 346 ? 15.782 2.529 -18.023 1.00 94.38 346 GLY A C 1
ATOM 2595 O O . GLY A 1 346 ? 15.436 1.417 -17.616 1.00 94.38 346 GLY A O 1
ATOM 2596 N N . ARG A 1 347 ? 16.902 3.119 -17.588 1.00 95.88 347 ARG A N 1
ATOM 2597 C CA . ARG A 1 347 ? 17.838 2.491 -16.635 1.00 95.88 347 ARG A CA 1
ATOM 2598 C C . ARG A 1 347 ? 17.148 2.038 -15.344 1.00 95.88 347 ARG A C 1
ATOM 2600 O O . ARG A 1 347 ? 17.426 0.943 -14.866 1.00 95.88 347 ARG A O 1
ATOM 2607 N N . GLU A 1 348 ? 16.256 2.858 -14.799 1.00 94.25 348 GLU A N 1
ATOM 2608 C CA . GLU A 1 348 ? 15.521 2.563 -13.561 1.00 94.25 348 GLU A CA 1
ATOM 2609 C C . GLU A 1 348 ? 14.560 1.386 -13.734 1.00 94.25 348 GLU A C 1
ATOM 2611 O O . GLU A 1 348 ? 14.621 0.428 -12.965 1.00 94.25 348 GLU A O 1
ATOM 2616 N N . ALA A 1 349 ? 13.749 1.397 -14.798 1.00 95.81 349 ALA A N 1
ATOM 2617 C CA . ALA A 1 349 ? 12.851 0.293 -15.132 1.00 95.81 349 ALA A CA 1
ATOM 2618 C C . ALA A 1 349 ? 13.615 -1.025 -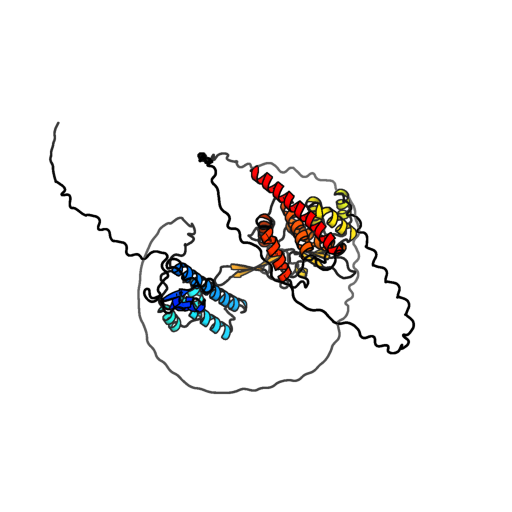15.325 1.00 95.81 349 ALA A C 1
ATOM 2620 O O . ALA A 1 349 ? 13.211 -2.049 -14.776 1.00 95.81 349 ALA A O 1
ATOM 2621 N N . LYS A 1 350 ? 14.764 -1.003 -16.022 1.00 97.38 350 LYS A N 1
ATOM 2622 C CA . LYS A 1 350 ? 15.637 -2.183 -16.149 1.00 97.38 350 LYS A CA 1
ATOM 2623 C C . LYS A 1 350 ? 16.104 -2.679 -14.781 1.00 97.38 350 LYS A C 1
ATOM 2625 O O . LYS A 1 350 ? 16.003 -3.869 -14.512 1.00 97.38 350 LYS A O 1
ATOM 2630 N N . SER A 1 351 ? 16.569 -1.792 -13.903 1.00 97.12 351 SER A N 1
ATOM 2631 C CA . SER A 1 351 ? 17.009 -2.163 -12.550 1.00 97.12 351 SER A CA 1
ATOM 2632 C C . SER A 1 351 ? 15.886 -2.779 -11.709 1.00 97.12 351 SER A C 1
ATOM 2634 O O . SER A 1 351 ? 16.111 -3.799 -11.061 1.00 97.12 351 SER A O 1
ATOM 2636 N N . MET A 1 352 ? 14.670 -2.225 -11.758 1.00 97.62 352 MET A N 1
ATOM 2637 C CA . MET A 1 352 ? 13.513 -2.801 -11.063 1.00 97.62 352 MET A CA 1
ATOM 2638 C C . MET A 1 352 ? 13.138 -4.175 -11.621 1.00 97.62 352 MET A C 1
ATOM 2640 O O . MET A 1 352 ? 12.920 -5.106 -10.852 1.00 97.62 352 MET A O 1
ATOM 2644 N N . LEU A 1 353 ? 13.121 -4.338 -12.947 1.00 97.81 353 LEU A N 1
ATOM 2645 C CA . LEU A 1 353 ? 12.829 -5.623 -13.583 1.00 97.81 353 LEU A CA 1
ATOM 2646 C C . LEU A 1 353 ? 13.879 -6.693 -13.249 1.00 97.81 353 LEU A C 1
ATOM 2648 O O . LEU A 1 353 ? 13.508 -7.844 -13.030 1.00 97.81 353 LEU A O 1
ATOM 2652 N N . ARG A 1 354 ? 15.163 -6.328 -13.141 1.00 97.62 354 ARG A N 1
ATOM 2653 C CA . ARG A 1 354 ? 16.217 -7.234 -12.643 1.00 97.62 354 ARG A CA 1
ATOM 2654 C C . ARG A 1 354 ? 15.993 -7.644 -11.194 1.00 97.62 354 ARG A C 1
ATOM 2656 O O . ARG A 1 354 ? 16.181 -8.799 -10.827 1.00 97.62 354 ARG A O 1
ATOM 2663 N N . LEU A 1 355 ? 15.584 -6.700 -10.351 1.00 97.38 355 LEU A N 1
ATOM 2664 C CA . LEU A 1 355 ? 15.294 -7.008 -8.957 1.00 97.38 355 LEU A CA 1
ATOM 2665 C C . LEU A 1 355 ? 14.088 -7.953 -8.844 1.00 97.38 355 LEU A C 1
ATOM 2667 O O . LEU A 1 355 ? 14.131 -8.926 -8.092 1.00 97.38 355 LEU A O 1
ATOM 2671 N N . ILE A 1 356 ? 13.048 -7.717 -9.647 1.00 97.44 356 ILE A N 1
ATOM 2672 C CA . ILE A 1 356 ? 11.871 -8.586 -9.762 1.00 97.44 356 ILE A CA 1
ATOM 2673 C C . ILE A 1 356 ? 12.269 -9.981 -10.256 1.00 97.44 356 ILE A C 1
ATOM 2675 O O . ILE A 1 356 ? 11.861 -10.969 -9.648 1.00 97.44 356 ILE A O 1
ATOM 2679 N N . SER A 1 357 ? 13.094 -10.099 -11.300 1.00 97.00 357 SER A N 1
ATOM 2680 C CA . SER A 1 357 ? 13.528 -11.410 -11.803 1.00 97.00 357 SER A CA 1
ATOM 2681 C C . SER A 1 357 ? 14.320 -12.203 -10.757 1.00 97.00 357 SER A C 1
ATOM 2683 O O . SER A 1 357 ? 14.188 -13.422 -10.685 1.00 97.00 357 SER A O 1
ATOM 2685 N N . ALA A 1 358 ? 15.084 -11.524 -9.899 1.00 96.69 358 ALA A N 1
ATOM 2686 C CA . ALA A 1 358 ? 15.868 -12.164 -8.849 1.00 96.69 358 ALA A CA 1
ATOM 2687 C C . ALA A 1 358 ? 15.055 -12.538 -7.595 1.00 96.69 358 ALA A C 1
ATOM 2689 O O . ALA A 1 358 ? 15.380 -13.527 -6.936 1.00 96.69 358 ALA A O 1
ATOM 2690 N N . LYS A 1 359 ? 14.045 -11.739 -7.221 1.00 97.25 359 LYS A N 1
ATOM 2691 C CA . LYS A 1 359 ? 13.414 -11.802 -5.885 1.00 97.25 359 LYS A CA 1
ATOM 2692 C C . LYS A 1 359 ? 11.909 -12.055 -5.880 1.00 97.25 359 LYS A C 1
ATOM 2694 O O . LYS A 1 359 ? 11.362 -12.316 -4.811 1.00 97.25 359 LYS A O 1
ATOM 2699 N N . ALA A 1 360 ? 11.225 -11.982 -7.021 1.00 97.00 360 ALA A N 1
ATOM 2700 C CA . ALA A 1 360 ? 9.792 -12.260 -7.066 1.00 97.00 360 ALA A CA 1
ATOM 2701 C C . ALA A 1 360 ? 9.496 -13.722 -6.684 1.00 97.00 360 ALA A C 1
ATOM 2703 O O . ALA A 1 360 ? 10.265 -14.621 -7.047 1.00 97.00 360 ALA A O 1
ATOM 2704 N N . PRO A 1 361 ? 8.374 -13.977 -5.987 1.00 96.38 361 PRO A N 1
ATOM 2705 C CA . PRO A 1 361 ? 7.985 -15.328 -5.611 1.00 96.38 361 PRO A CA 1
ATOM 2706 C C . PRO A 1 361 ? 7.673 -16.170 -6.851 1.00 96.38 361 PRO A C 1
ATOM 2708 O O . PRO A 1 361 ? 7.125 -15.667 -7.833 1.00 96.38 361 PRO A O 1
ATOM 2711 N N . ASP A 1 362 ? 7.991 -17.465 -6.792 1.00 93.88 362 ASP A N 1
ATOM 2712 C CA . ASP A 1 362 ? 7.956 -18.361 -7.956 1.00 93.88 362 ASP A CA 1
ATOM 2713 C C . ASP A 1 362 ? 6.598 -18.373 -8.681 1.00 93.88 362 ASP A C 1
ATOM 2715 O O . ASP A 1 362 ? 6.575 -18.356 -9.913 1.00 93.88 362 ASP A O 1
ATOM 2719 N N . PHE A 1 363 ? 5.481 -18.329 -7.937 1.00 93.50 363 PHE A N 1
ATOM 2720 C CA . PHE A 1 363 ? 4.126 -18.349 -8.510 1.00 93.50 363 PHE A CA 1
ATOM 2721 C C . PHE A 1 363 ? 3.841 -17.143 -9.425 1.00 93.50 363 PHE A C 1
ATOM 2723 O O . PHE A 1 363 ? 3.131 -17.272 -10.421 1.00 93.50 363 PHE A O 1
ATOM 2730 N N . ALA A 1 364 ? 4.419 -15.977 -9.114 1.00 95.44 364 ALA A N 1
ATOM 2731 C CA . ALA A 1 364 ? 4.251 -14.750 -9.890 1.00 95.44 364 ALA A CA 1
ATOM 2732 C C . ALA A 1 364 ? 5.385 -14.551 -10.904 1.00 95.44 364 ALA A C 1
ATOM 2734 O O . ALA A 1 364 ? 5.147 -14.057 -12.004 1.00 95.44 364 ALA A O 1
ATOM 2735 N N . ARG A 1 365 ? 6.618 -14.951 -10.559 1.00 95.50 365 ARG A N 1
ATOM 2736 C CA . ARG A 1 365 ? 7.831 -14.630 -11.322 1.00 95.50 365 ARG A CA 1
ATOM 2737 C C . ARG A 1 365 ? 7.731 -15.061 -12.782 1.00 95.50 365 ARG A C 1
ATOM 2739 O O . ARG A 1 365 ? 7.829 -14.220 -13.665 1.00 95.50 365 ARG A O 1
ATOM 2746 N N . ALA A 1 366 ? 7.525 -16.350 -13.058 1.00 93.00 366 ALA A N 1
ATOM 2747 C CA . ALA A 1 366 ? 7.541 -16.844 -14.440 1.00 93.00 366 ALA A CA 1
ATOM 2748 C C . ALA A 1 366 ? 6.460 -16.171 -15.302 1.00 93.00 366 ALA A C 1
ATOM 2750 O O . ALA A 1 366 ? 6.713 -15.794 -16.442 1.00 93.00 366 ALA A O 1
ATOM 2751 N N . ARG A 1 367 ? 5.269 -15.979 -14.735 1.00 92.69 367 ARG A N 1
ATOM 2752 C CA . ARG A 1 367 ? 4.128 -15.322 -15.379 1.00 92.69 367 ARG A CA 1
ATOM 2753 C C . ARG A 1 367 ? 4.458 -13.880 -15.756 1.00 92.69 367 ARG A C 1
ATOM 2755 O O . ARG A 1 367 ? 4.476 -13.556 -16.937 1.00 92.69 367 ARG A O 1
ATOM 2762 N N . VAL A 1 368 ? 4.845 -13.080 -14.765 1.00 95.25 368 VAL A N 1
ATOM 2763 C CA . VAL A 1 368 ? 5.192 -11.666 -14.935 1.00 95.25 368 VAL A CA 1
ATOM 2764 C C . VAL A 1 368 ? 6.335 -11.476 -15.932 1.00 95.25 368 VAL A C 1
ATOM 2766 O O . VAL A 1 368 ? 6.249 -10.603 -16.791 1.00 95.25 368 VAL A O 1
ATOM 2769 N N . LEU A 1 369 ? 7.389 -12.298 -15.874 1.00 95.88 369 LEU A N 1
ATOM 2770 C CA . LEU A 1 369 ? 8.506 -12.187 -16.818 1.00 95.88 369 LEU A CA 1
ATOM 2771 C C . LEU A 1 369 ? 8.070 -12.492 -18.260 1.00 95.88 369 LEU A C 1
ATOM 2773 O O . LEU A 1 369 ? 8.453 -11.759 -19.170 1.00 95.88 369 LEU A O 1
ATOM 2777 N N . ASN A 1 370 ? 7.230 -13.512 -18.474 1.00 94.31 370 ASN A N 1
ATOM 2778 C CA . ASN A 1 370 ? 6.661 -13.785 -19.799 1.00 94.31 370 ASN A CA 1
ATOM 2779 C C . ASN A 1 370 ? 5.783 -12.630 -20.291 1.00 94.31 370 ASN A C 1
ATOM 2781 O O . ASN A 1 370 ? 5.850 -12.262 -21.464 1.00 94.31 370 ASN A O 1
ATOM 2785 N N . ASP A 1 371 ? 4.973 -12.049 -19.409 1.00 93.94 371 ASP A N 1
ATOM 2786 C CA . ASP A 1 371 ? 4.076 -10.952 -19.767 1.00 93.94 371 ASP A CA 1
ATOM 2787 C C . ASP A 1 371 ? 4.876 -9.695 -20.127 1.00 93.94 371 ASP A C 1
ATOM 2789 O O . ASP A 1 371 ? 4.586 -9.052 -21.133 1.00 93.94 371 ASP A O 1
ATOM 2793 N N . VAL A 1 372 ? 5.958 -9.395 -19.403 1.00 95.44 372 VAL A N 1
ATOM 2794 C CA . VAL A 1 372 ? 6.885 -8.306 -19.752 1.00 95.44 372 VAL A CA 1
ATOM 2795 C C . VAL A 1 372 ? 7.562 -8.558 -21.102 1.00 95.44 372 VAL A C 1
ATOM 2797 O O . VAL A 1 372 ? 7.619 -7.653 -21.932 1.00 95.44 372 VAL A O 1
ATOM 2800 N N . MET A 1 373 ? 8.040 -9.782 -21.352 1.00 95.12 373 MET A N 1
ATOM 2801 C CA . MET A 1 373 ? 8.713 -10.132 -22.609 1.00 95.12 373 MET A CA 1
ATOM 2802 C C . MET A 1 373 ? 7.782 -10.109 -23.825 1.00 95.12 373 MET A C 1
ATOM 2804 O O . MET A 1 373 ? 8.224 -9.781 -24.923 1.00 95.12 373 MET A O 1
ATOM 2808 N N . SER A 1 374 ? 6.510 -10.466 -23.644 1.00 92.38 374 SER A N 1
ATOM 2809 C CA . SER A 1 374 ? 5.535 -10.580 -24.735 1.00 92.38 374 SER A CA 1
ATOM 2810 C C . SER A 1 374 ? 4.757 -9.292 -24.996 1.00 92.38 374 SER A C 1
ATOM 2812 O O . SER A 1 374 ? 4.507 -8.965 -26.154 1.00 92.38 374 SER A O 1
ATOM 2814 N N . SER A 1 375 ? 4.377 -8.559 -23.946 1.00 89.62 375 SER A N 1
ATOM 2815 C CA . SER A 1 375 ? 3.546 -7.353 -24.066 1.00 89.62 375 SER A CA 1
ATOM 2816 C C . SER A 1 375 ? 4.339 -6.048 -24.066 1.00 89.62 375 SER A C 1
ATOM 2818 O O . SER A 1 375 ? 3.787 -5.027 -24.469 1.00 89.62 375 SER A O 1
ATOM 2820 N N . LEU A 1 376 ? 5.615 -6.074 -23.652 1.00 92.00 376 LEU A N 1
ATOM 2821 C CA . LEU A 1 376 ? 6.490 -4.899 -23.564 1.00 92.00 376 LEU A CA 1
ATOM 2822 C C . LEU A 1 376 ? 5.793 -3.687 -22.913 1.00 92.00 376 LEU A C 1
ATOM 2824 O O . LEU A 1 376 ? 5.720 -2.619 -23.526 1.00 92.00 376 LEU A O 1
ATOM 2828 N N . PRO A 1 377 ? 5.274 -3.816 -21.676 1.00 91.75 377 PRO A N 1
ATOM 2829 C CA . PRO A 1 377 ? 4.535 -2.731 -21.046 1.00 91.75 377 PRO A CA 1
ATOM 2830 C C . PRO A 1 377 ? 5.445 -1.514 -20.885 1.00 91.75 377 PRO A C 1
ATOM 2832 O O . PRO A 1 377 ? 6.586 -1.662 -20.451 1.00 91.75 377 PRO A O 1
ATOM 2835 N N . GLN A 1 378 ? 4.965 -0.314 -21.203 1.00 93.94 378 GLN A N 1
ATOM 2836 C CA . GLN A 1 378 ? 5.712 0.923 -20.998 1.00 93.94 378 GLN A CA 1
ATOM 2837 C C . GLN A 1 378 ? 5.822 1.202 -19.496 1.00 93.94 378 GLN A C 1
ATOM 2839 O O . GLN A 1 378 ? 4.823 1.458 -18.832 1.00 93.94 378 GLN A O 1
ATOM 2844 N N . ILE A 1 379 ? 7.036 1.171 -18.951 1.00 94.56 379 ILE A N 1
ATOM 2845 C CA . ILE A 1 379 ? 7.282 1.446 -17.532 1.00 94.56 379 ILE A CA 1
ATOM 2846 C C . ILE A 1 379 ? 7.917 2.826 -17.421 1.00 94.56 379 ILE A C 1
ATOM 2848 O O . ILE A 1 379 ? 9.014 3.052 -17.937 1.00 94.56 379 ILE A O 1
ATOM 2852 N N . SER A 1 380 ? 7.227 3.743 -16.753 1.00 92.88 380 SER A N 1
ATOM 2853 C CA . SER A 1 380 ? 7.694 5.112 -16.540 1.00 92.88 380 SER A CA 1
ATOM 2854 C C . SER A 1 380 ? 7.531 5.516 -15.087 1.00 92.88 380 SER A C 1
ATOM 2856 O O . SER A 1 380 ? 6.554 5.147 -14.439 1.00 92.88 380 SER A O 1
ATOM 2858 N N . VAL A 1 381 ? 8.454 6.328 -14.601 1.00 88.25 381 VAL A N 1
ATOM 2859 C CA . VAL A 1 381 ? 8.376 6.955 -13.290 1.00 88.25 381 VAL A CA 1
ATOM 2860 C C . VAL A 1 381 ? 7.869 8.384 -13.523 1.00 88.25 381 VAL A C 1
ATOM 2862 O O . VAL A 1 381 ? 8.557 9.191 -14.134 1.00 88.25 381 VAL A O 1
ATOM 2865 N N . ASP A 1 382 ? 6.607 8.648 -13.176 1.00 84.94 382 ASP A N 1
ATOM 2866 C CA . ASP A 1 382 ? 5.944 9.946 -13.383 1.00 84.94 382 ASP A CA 1
ATOM 2867 C C . ASP A 1 382 ? 4.894 10.171 -12.289 1.00 84.94 382 ASP A C 1
ATOM 2869 O O . ASP A 1 382 ? 3.718 9.804 -12.394 1.00 84.94 382 ASP A O 1
ATOM 2873 N N . SER A 1 383 ? 5.346 10.822 -11.224 1.00 80.44 383 SER A N 1
ATOM 2874 C CA . SER A 1 383 ? 4.561 11.205 -10.053 1.00 80.44 383 SER A CA 1
ATOM 2875 C C . SER A 1 383 ? 3.293 12.000 -10.430 1.00 80.44 383 SER A C 1
ATOM 2877 O O . SER A 1 383 ? 2.229 11.812 -9.831 1.00 80.44 383 SER A O 1
ATOM 2879 N N . GLY A 1 384 ? 3.354 12.845 -11.467 1.00 77.19 384 GLY A N 1
ATOM 2880 C CA . GLY A 1 384 ? 2.230 13.676 -11.909 1.00 77.19 384 GLY A CA 1
ATOM 2881 C C . GLY A 1 384 ? 1.050 12.862 -12.447 1.00 77.19 384 GLY A C 1
ATOM 2882 O O . GLY A 1 384 ? -0.108 13.184 -12.172 1.00 77.19 384 GLY A O 1
ATOM 2883 N N . ARG A 1 385 ? 1.323 11.761 -13.154 1.00 78.75 385 ARG A N 1
ATOM 2884 C CA . ARG A 1 385 ? 0.291 10.911 -13.783 1.00 78.75 385 ARG A CA 1
ATOM 2885 C C . ARG A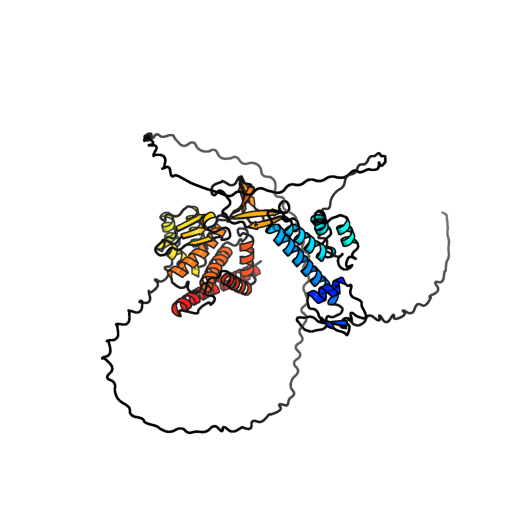 1 385 ? -0.365 9.893 -12.840 1.00 78.75 385 ARG A C 1
ATOM 2887 O O . ARG A 1 385 ? -1.443 9.366 -13.145 1.00 78.75 385 ARG A O 1
ATOM 2894 N N . VAL A 1 386 ? 0.241 9.616 -11.684 1.00 74.44 386 VAL A N 1
ATOM 2895 C CA . VAL A 1 386 ? -0.221 8.583 -10.733 1.00 74.44 386 VAL A CA 1
ATOM 2896 C C . VAL A 1 386 ? -1.371 9.064 -9.820 1.00 74.44 386 VAL A C 1
ATOM 2898 O O . VAL A 1 386 ? -1.944 8.283 -9.063 1.00 74.44 386 VAL A O 1
ATOM 2901 N N . ASN A 1 387 ? -1.827 10.317 -9.949 1.00 68.25 387 ASN A N 1
ATOM 2902 C CA . ASN A 1 387 ? -2.867 10.924 -9.101 1.00 68.25 387 ASN A CA 1
ATOM 2903 C C . ASN A 1 387 ? -2.483 10.982 -7.606 1.00 68.25 387 ASN A C 1
ATOM 2905 O O . ASN A 1 387 ? -3.275 10.597 -6.743 1.00 68.25 387 ASN A O 1
ATOM 2909 N N . GLY A 1 388 ? -1.293 11.502 -7.280 1.00 62.25 388 GLY A N 1
ATOM 2910 C CA . GLY A 1 388 ? -0.944 12.047 -5.956 1.00 62.25 388 GLY A CA 1
ATOM 2911 C C . GLY A 1 388 ? -0.711 11.050 -4.817 1.00 62.25 388 GLY A C 1
ATOM 2912 O O . GLY A 1 388 ? 0.317 11.100 -4.155 1.00 62.25 388 GLY A O 1
ATOM 2913 N N . ARG A 1 389 ? -1.690 10.180 -4.554 1.00 67.75 389 ARG A N 1
ATOM 2914 C CA . ARG A 1 389 ? -1.740 9.287 -3.385 1.00 67.75 389 ARG A CA 1
ATOM 2915 C C . ARG A 1 389 ? -1.425 7.832 -3.698 1.00 67.75 389 ARG A C 1
ATOM 2917 O O . ARG A 1 389 ? -1.281 7.033 -2.782 1.00 67.75 389 ARG A O 1
ATOM 2924 N N . ARG A 1 390 ? -1.392 7.453 -4.974 1.00 79.50 390 ARG A N 1
ATOM 2925 C CA . ARG A 1 390 ? -1.056 6.082 -5.364 1.00 79.50 390 ARG A CA 1
ATOM 2926 C C . ARG A 1 390 ? 0.454 5.960 -5.533 1.00 79.50 390 ARG A C 1
ATOM 2928 O O . ARG A 1 390 ? 1.122 6.914 -5.920 1.00 79.50 390 ARG A O 1
ATOM 2935 N N . HIS A 1 391 ? 0.969 4.780 -5.233 1.00 86.75 391 HIS A N 1
ATOM 2936 C CA . HIS A 1 391 ? 2.373 4.439 -5.443 1.00 86.75 391 HIS A CA 1
ATOM 2937 C C . HIS A 1 391 ? 2.638 4.047 -6.898 1.00 86.75 391 HIS A C 1
ATOM 2939 O O . HIS A 1 391 ? 3.719 4.277 -7.428 1.00 86.75 391 HIS A O 1
ATOM 2945 N N . SER A 1 392 ? 1.625 3.497 -7.562 1.00 91.12 392 SER A N 1
ATOM 2946 C CA . SER A 1 392 ? 1.682 3.124 -8.963 1.00 91.12 392 SER A CA 1
ATOM 2947 C C . SER A 1 392 ? 0.290 3.137 -9.592 1.00 91.12 392 SER A C 1
ATOM 2949 O O . SER A 1 392 ? -0.740 3.216 -8.904 1.00 91.12 392 SER A O 1
ATOM 2951 N N . ARG A 1 393 ? 0.254 3.115 -10.920 1.00 90.62 393 ARG A N 1
ATOM 2952 C CA . ARG A 1 393 ? -0.963 3.051 -11.717 1.00 90.62 393 ARG A CA 1
ATOM 2953 C C . ARG A 1 393 ? -0.701 2.267 -12.996 1.00 90.62 393 ARG A C 1
ATOM 2955 O O . ARG A 1 393 ? 0.018 2.735 -13.875 1.00 90.62 393 ARG A O 1
ATOM 2962 N N . LEU A 1 394 ? -1.396 1.144 -13.138 1.00 90.56 394 LEU A N 1
ATOM 2963 C CA . LEU A 1 394 ? -1.570 0.478 -14.421 1.00 90.56 394 LEU A CA 1
ATOM 2964 C C . LEU A 1 394 ? -2.593 1.248 -15.272 1.00 90.56 394 LEU A C 1
ATOM 2966 O O . LEU A 1 394 ? -3.738 1.465 -14.864 1.00 90.56 394 LEU A O 1
ATOM 2970 N N . ILE A 1 395 ? -2.171 1.666 -16.459 1.00 89.81 395 ILE A N 1
ATOM 2971 C CA . ILE A 1 395 ? -3.011 2.221 -17.515 1.00 89.81 395 ILE A CA 1
ATOM 2972 C C . ILE A 1 395 ? -3.058 1.196 -18.639 1.00 89.81 395 ILE A C 1
ATOM 2974 O O . ILE A 1 395 ? -2.038 0.682 -19.087 1.00 89.81 395 ILE A O 1
ATOM 2978 N N . TRP A 1 396 ? -4.269 0.900 -19.085 1.00 85.62 396 TRP A N 1
ATOM 2979 C CA . TRP A 1 396 ? -4.504 0.015 -20.209 1.00 85.62 396 TRP A CA 1
ATOM 2980 C C . TRP A 1 396 ? -5.536 0.672 -21.112 1.00 85.62 396 TRP A C 1
ATOM 2982 O O . TRP A 1 396 ? -6.699 0.826 -20.725 1.00 85.62 396 TRP A O 1
ATOM 2992 N N . GLU A 1 397 ? -5.102 1.061 -22.302 1.00 84.50 397 GLU A N 1
ATOM 2993 C CA . GLU A 1 397 ? -5.964 1.616 -23.338 1.00 84.50 397 GLU A CA 1
ATOM 2994 C C . GLU A 1 397 ? -6.405 0.494 -24.282 1.00 84.50 397 GLU A C 1
ATOM 2996 O O . GLU A 1 397 ? -5.635 -0.411 -24.603 1.00 84.50 397 GLU A O 1
ATOM 3001 N N . ALA A 1 398 ? -7.670 0.502 -24.708 1.00 78.75 398 ALA A N 1
ATOM 3002 C CA . ALA A 1 398 ? -8.176 -0.518 -25.621 1.00 78.75 398 ALA A CA 1
ATOM 3003 C C . ALA A 1 398 ? -7.421 -0.442 -26.961 1.00 78.75 398 ALA A C 1
ATOM 3005 O O . ALA A 1 398 ? -7.554 0.534 -27.691 1.00 78.75 398 ALA A O 1
ATOM 3006 N N . GLY A 1 399 ? -6.617 -1.466 -27.264 1.00 76.50 399 GLY A N 1
ATOM 3007 C CA . GLY A 1 399 ? -5.770 -1.510 -28.462 1.00 76.50 399 GLY A CA 1
ATOM 3008 C C . GLY A 1 399 ? -4.427 -0.778 -28.336 1.00 76.50 399 GLY A C 1
ATOM 3009 O O . GLY A 1 399 ? -3.650 -0.805 -29.287 1.00 76.50 399 GLY A O 1
ATOM 3010 N N . GLY A 1 400 ? -4.140 -0.157 -27.188 1.00 83.62 400 GLY A N 1
ATOM 3011 C CA . GLY A 1 400 ? -2.850 0.465 -26.886 1.00 83.62 400 GLY A CA 1
ATOM 3012 C C . GLY A 1 400 ? -1.919 -0.457 -26.087 1.00 83.62 400 GLY A C 1
ATOM 3013 O O . GLY A 1 400 ? -2.369 -1.470 -25.543 1.00 83.62 400 GLY A O 1
ATOM 3014 N N . PRO A 1 401 ? -0.619 -0.121 -25.995 1.00 86.94 401 PRO A N 1
ATOM 3015 C CA . PRO A 1 401 ? 0.293 -0.813 -25.094 1.00 86.94 401 PRO A CA 1
ATOM 3016 C C . PRO A 1 401 ? -0.133 -0.598 -23.636 1.00 86.94 401 PRO A C 1
ATOM 3018 O O . PRO A 1 401 ? -0.665 0.450 -23.266 1.00 86.94 401 PRO A O 1
ATOM 3021 N N . ALA A 1 402 ? 0.119 -1.597 -22.795 1.00 92.31 402 ALA A N 1
ATOM 3022 C CA . ALA A 1 402 ? -0.015 -1.435 -21.355 1.00 92.31 402 ALA A CA 1
ATOM 3023 C C . ALA A 1 402 ? 1.051 -0.464 -20.847 1.00 92.31 402 ALA A C 1
ATOM 3025 O O . ALA A 1 402 ? 2.208 -0.572 -21.246 1.00 92.31 402 ALA A O 1
ATOM 3026 N N . SER A 1 403 ? 0.693 0.416 -19.917 1.00 93.25 403 SER A N 1
ATOM 3027 C CA . SER A 1 403 ? 1.644 1.330 -19.290 1.00 93.25 403 SER A CA 1
ATOM 3028 C C . SER A 1 403 ? 1.556 1.224 -17.776 1.00 93.25 403 SER A C 1
ATOM 3030 O O . SER A 1 403 ? 0.480 1.369 -17.200 1.00 93.25 403 SER A O 1
ATOM 3032 N N . VAL A 1 404 ? 2.684 0.995 -17.111 1.00 94.50 404 VAL A N 1
ATOM 3033 C CA . VAL A 1 404 ? 2.797 1.058 -15.653 1.00 94.50 404 VAL A CA 1
ATOM 3034 C C . VAL A 1 404 ? 3.498 2.354 -15.294 1.00 94.50 404 VAL A C 1
ATOM 3036 O O . VAL A 1 404 ? 4.661 2.568 -15.640 1.00 94.50 404 VAL A O 1
ATOM 3039 N N . ILE A 1 405 ? 2.778 3.223 -14.595 1.00 92.44 405 ILE A N 1
ATOM 3040 C CA . ILE A 1 405 ? 3.315 4.489 -14.121 1.00 92.44 405 ILE A CA 1
ATOM 3041 C C . ILE A 1 405 ? 3.588 4.375 -12.631 1.00 92.44 405 ILE A C 1
ATOM 3043 O O . ILE A 1 405 ? 2.681 4.092 -11.850 1.00 92.44 405 ILE A O 1
ATOM 3047 N N . LEU A 1 406 ? 4.834 4.600 -12.242 1.00 92.19 406 LEU A N 1
ATOM 3048 C CA . LEU A 1 406 ? 5.290 4.565 -10.861 1.00 92.19 406 LEU A CA 1
ATOM 3049 C C . LEU A 1 406 ? 5.407 5.987 -10.325 1.00 92.19 406 LEU A C 1
ATOM 3051 O O . LEU A 1 406 ? 5.771 6.913 -11.049 1.00 92.19 406 LEU A O 1
ATOM 3055 N N . ASN A 1 407 ? 5.078 6.158 -9.053 1.00 88.56 407 ASN A N 1
ATOM 3056 C CA . ASN A 1 407 ? 5.279 7.408 -8.344 1.00 88.56 407 ASN A CA 1
ATOM 3057 C C . ASN A 1 407 ? 6.723 7.448 -7.818 1.00 88.56 407 ASN A C 1
ATOM 3059 O O . ASN A 1 407 ? 7.224 6.444 -7.312 1.00 88.56 407 ASN A O 1
ATOM 3063 N N . GLU A 1 408 ? 7.401 8.589 -7.920 1.00 85.06 408 GLU A N 1
ATOM 3064 C CA . GLU A 1 408 ? 8.725 8.779 -7.304 1.00 85.06 408 GLU A CA 1
ATOM 3065 C C . GLU A 1 408 ? 8.612 8.935 -5.797 1.00 85.06 408 GLU A C 1
ATOM 3067 O O . GLU A 1 408 ? 9.561 8.652 -5.064 1.00 85.06 408 GLU A O 1
ATOM 3072 N N . GLY A 1 409 ? 7.460 9.423 -5.334 1.00 83.69 409 GLY A N 1
ATOM 3073 C CA . GLY A 1 409 ? 7.348 9.843 -3.962 1.00 83.69 409 GLY A CA 1
ATOM 3074 C C . GLY A 1 409 ? 6.075 10.575 -3.581 1.00 83.69 409 GLY A C 1
ATOM 3075 O O . GLY A 1 409 ? 5.420 11.231 -4.391 1.00 83.69 409 GLY A O 1
ATOM 3076 N N . LEU A 1 410 ? 5.744 10.515 -2.295 1.00 82.56 410 LEU A N 1
ATOM 3077 C CA . LEU A 1 410 ? 4.609 11.248 -1.744 1.00 82.56 410 LEU A CA 1
ATOM 3078 C C . LEU A 1 410 ? 5.037 12.642 -1.309 1.00 82.56 410 LEU A C 1
ATOM 3080 O O . LEU A 1 410 ? 6.052 12.812 -0.637 1.00 82.56 410 LEU A O 1
ATOM 3084 N N . ILE A 1 411 ? 4.230 13.649 -1.634 1.00 81.44 411 ILE A N 1
ATOM 3085 C CA . ILE A 1 411 ? 4.456 15.007 -1.142 1.00 81.44 411 ILE A CA 1
ATOM 3086 C C . ILE A 1 411 ? 4.030 15.077 0.320 1.00 81.44 411 ILE A C 1
ATOM 3088 O O . ILE A 1 411 ? 2.855 14.909 0.651 1.00 81.44 411 ILE A O 1
ATOM 3092 N N . LEU A 1 412 ? 4.999 15.386 1.174 1.00 81.88 412 LEU A N 1
ATOM 3093 C CA . LEU A 1 412 ? 4.821 15.603 2.596 1.00 81.88 412 LEU A CA 1
ATOM 3094 C C . LEU A 1 412 ? 4.608 17.098 2.832 1.00 81.88 412 LEU A C 1
ATOM 3096 O O . LEU A 1 412 ? 5.523 17.908 2.664 1.00 81.88 412 LEU A O 1
ATOM 3100 N N . GLN A 1 413 ? 3.399 17.480 3.236 1.00 78.00 413 GLN A N 1
ATOM 3101 C CA . GLN A 1 413 ? 3.137 18.823 3.733 1.00 78.00 413 GLN A CA 1
ATOM 3102 C C . GLN A 1 413 ? 2.996 18.778 5.249 1.00 78.00 413 GLN A C 1
ATOM 3104 O O . GLN A 1 413 ? 2.012 18.267 5.775 1.00 78.00 413 GLN A O 1
ATOM 3109 N N . GLU A 1 414 ? 3.950 19.357 5.972 1.00 71.50 414 GLU A N 1
ATOM 3110 C CA . GLU A 1 414 ? 3.753 19.624 7.394 1.00 71.50 414 GLU A CA 1
ATOM 3111 C C . GLU A 1 414 ? 2.702 20.724 7.548 1.00 71.50 414 GLU A C 1
ATOM 3113 O O . GLU A 1 414 ? 2.962 21.907 7.321 1.00 71.50 414 GLU A O 1
ATOM 3118 N N . ARG A 1 415 ? 1.493 20.339 7.949 1.00 66.88 415 ARG A N 1
ATOM 3119 C CA . ARG A 1 415 ? 0.530 21.284 8.494 1.00 66.88 415 ARG A CA 1
ATOM 3120 C C . ARG A 1 415 ? 0.805 21.411 9.981 1.00 66.88 415 ARG A C 1
ATOM 3122 O O . ARG A 1 415 ? 0.612 20.468 10.743 1.00 66.88 415 ARG A O 1
ATOM 3129 N N . ARG A 1 416 ? 1.225 22.600 10.415 1.00 63.16 416 ARG A N 1
ATOM 3130 C CA . ARG A 1 416 ? 1.170 22.954 11.836 1.00 63.16 416 ARG A CA 1
ATOM 3131 C C . ARG A 1 416 ? -0.297 22.974 12.250 1.00 63.16 416 ARG A C 1
ATOM 3133 O O . ARG A 1 416 ? -1.014 23.923 11.946 1.00 63.16 416 ARG A O 1
ATOM 3140 N N . GLY A 1 417 ? -0.745 21.892 12.880 1.00 54.50 417 GLY A N 1
ATOM 3141 C CA . GLY A 1 417 ? -2.030 21.868 13.549 1.00 54.50 417 GLY A CA 1
ATOM 3142 C C . GLY A 1 417 ? -1.945 22.794 14.751 1.00 54.50 417 GLY A C 1
ATOM 3143 O O . GLY A 1 417 ? -0.985 22.732 15.513 1.00 54.50 417 GLY A O 1
ATOM 3144 N N . LEU A 1 418 ? -2.949 23.648 14.925 1.00 54.81 418 LEU A N 1
ATOM 3145 C CA . LEU A 1 418 ? -3.004 24.583 16.051 1.00 54.81 418 LEU A CA 1
ATOM 3146 C C . LEU A 1 418 ? -3.072 23.861 17.410 1.00 54.81 418 LEU A C 1
ATOM 3148 O O . LEU A 1 418 ? -2.677 24.437 18.411 1.00 54.81 418 LEU A O 1
ATOM 3152 N N . PHE A 1 419 ? -3.507 22.590 17.431 1.00 52.25 419 PHE A N 1
ATOM 3153 C CA . PHE A 1 419 ? -3.826 21.850 18.663 1.00 52.25 419 PHE A CA 1
ATOM 3154 C C . PHE A 1 419 ? -3.175 20.464 18.805 1.00 52.25 419 PHE A C 1
ATOM 3156 O O . PHE A 1 419 ? -3.250 19.880 19.880 1.00 52.25 419 PHE A O 1
ATOM 3163 N N . LEU A 1 420 ? -2.590 19.897 17.742 1.00 54.16 420 LEU A N 1
ATOM 3164 C CA . LEU A 1 420 ? -2.193 18.473 17.682 1.00 54.16 420 LEU A CA 1
ATOM 3165 C C . LEU A 1 420 ? -0.732 18.259 17.242 1.00 54.16 420 LEU A C 1
ATOM 3167 O O . LEU A 1 420 ? -0.372 17.188 16.765 1.00 54.16 420 LEU A O 1
ATOM 3171 N N . GLY A 1 421 ? 0.119 19.276 17.391 1.00 58.38 421 GLY A N 1
ATOM 3172 C CA . GLY A 1 421 ? 1.464 19.258 16.815 1.00 58.38 421 GLY A CA 1
ATOM 3173 C C . GLY A 1 421 ? 1.442 19.392 15.286 1.00 58.38 421 GLY A C 1
ATOM 3174 O O . GLY A 1 421 ? 0.398 19.597 14.658 1.00 58.38 421 GLY A O 1
ATOM 3175 N N . SER A 1 422 ? 2.617 19.344 14.658 1.00 60.84 422 SER A N 1
ATOM 3176 C CA . SER A 1 422 ? 2.718 19.314 13.197 1.00 60.84 422 SER A CA 1
ATOM 3177 C C . SER A 1 422 ? 2.233 17.962 12.674 1.00 60.84 422 SER A C 1
ATOM 3179 O O . SER A 1 422 ? 2.894 16.948 12.880 1.00 60.84 422 SER A O 1
ATOM 3181 N N . ALA A 1 423 ? 1.100 17.950 11.976 1.00 62.44 423 ALA A N 1
ATOM 3182 C CA . ALA A 1 423 ? 0.617 16.779 11.261 1.00 62.44 423 ALA A CA 1
ATOM 3183 C C . ALA A 1 423 ? 1.164 16.812 9.830 1.00 62.44 423 ALA A C 1
ATOM 3185 O O . ALA A 1 423 ? 0.996 17.798 9.109 1.00 62.44 423 ALA A O 1
ATOM 3186 N N . THR A 1 424 ? 1.822 15.736 9.406 1.00 67.38 424 THR A N 1
ATOM 3187 C CA . THR A 1 424 ? 2.234 15.590 8.006 1.00 67.38 424 THR A CA 1
ATOM 3188 C C . THR A 1 424 ? 1.026 15.128 7.199 1.00 67.38 424 THR A C 1
ATOM 3190 O O . THR A 1 424 ? 0.514 14.035 7.420 1.00 67.38 424 THR A O 1
ATOM 3193 N N . GLN A 1 425 ? 0.541 15.970 6.292 1.00 71.12 425 GLN A N 1
ATOM 3194 C CA . GLN A 1 425 ? -0.537 15.648 5.367 1.00 71.12 425 GLN A CA 1
ATOM 3195 C C . GLN A 1 425 ? 0.038 15.306 3.990 1.00 71.12 425 GLN A C 1
ATOM 3197 O O . GLN A 1 425 ? 0.896 16.020 3.469 1.00 71.12 425 GLN A O 1
ATOM 3202 N N . LEU A 1 426 ? -0.480 14.238 3.383 1.00 70.25 426 LEU A N 1
ATOM 3203 C CA . LEU A 1 426 ? -0.160 13.854 2.010 1.00 70.25 426 LEU A CA 1
ATOM 3204 C C . LEU A 1 426 ? -0.973 14.698 1.020 1.00 70.25 426 LEU A C 1
ATOM 3206 O O . LEU A 1 426 ? -2.210 14.612 0.980 1.00 70.25 426 LEU A O 1
ATOM 3210 N N . LEU A 1 427 ? -0.286 15.516 0.220 1.00 65.25 427 LEU A N 1
ATOM 3211 C CA . LEU A 1 427 ? -0.909 16.349 -0.812 1.00 65.25 427 LEU A CA 1
ATOM 3212 C C . LEU A 1 427 ? -0.857 15.701 -2.208 1.00 65.25 427 LEU A C 1
ATOM 3214 O O . LEU A 1 427 ? 0.098 14.994 -2.525 1.00 65.25 427 LEU A O 1
ATOM 3218 N N . PRO A 1 428 ? -1.847 15.979 -3.080 1.00 59.22 428 PRO A N 1
ATOM 3219 C CA . PRO A 1 428 ? -1.761 15.640 -4.497 1.00 59.22 428 PRO A CA 1
ATOM 3220 C C . PRO A 1 428 ? -0.678 16.459 -5.225 1.00 59.22 428 PRO A C 1
ATOM 3222 O O . PRO A 1 428 ? -0.396 17.604 -4.876 1.00 59.22 428 PRO A O 1
ATOM 3225 N N . ILE A 1 429 ? -0.099 15.863 -6.272 1.00 57.69 429 ILE A N 1
ATOM 3226 C CA . ILE A 1 429 ? 1.128 16.326 -6.953 1.00 57.69 429 ILE A CA 1
ATOM 3227 C C . ILE A 1 429 ? 0.918 17.522 -7.892 1.00 57.69 429 ILE A C 1
ATOM 3229 O O . ILE A 1 429 ? 1.881 18.160 -8.303 1.00 57.69 429 ILE A O 1
ATOM 3233 N N . SER A 1 430 ? -0.331 17.919 -8.149 1.00 54.75 430 SER A N 1
ATOM 3234 C CA . SER A 1 430 ? -0.685 18.994 -9.091 1.00 54.75 430 SER A CA 1
ATOM 3235 C C . SER A 1 430 ? -0.117 20.383 -8.759 1.00 54.75 430 SER A C 1
ATOM 3237 O O . SER A 1 430 ? -0.283 21.302 -9.552 1.00 54.75 430 SER A O 1
ATOM 3239 N N . SER A 1 431 ? 0.518 20.560 -7.599 1.00 54.03 431 SER A N 1
ATOM 3240 C CA . SER A 1 431 ? 1.001 21.856 -7.112 1.00 54.03 431 SER A CA 1
ATOM 3241 C C . SER A 1 431 ? 2.516 22.050 -7.224 1.00 54.03 431 SER A C 1
ATOM 3243 O O . SER A 1 431 ? 3.020 23.038 -6.693 1.00 54.03 431 SER A O 1
ATOM 3245 N N . VAL A 1 432 ? 3.267 21.117 -7.826 1.00 57.41 432 VAL A N 1
ATOM 3246 C CA . VAL A 1 432 ? 4.737 21.164 -7.772 1.00 57.41 432 VAL A CA 1
ATOM 3247 C C . VAL A 1 432 ? 5.384 21.031 -9.144 1.00 57.41 432 VAL A C 1
ATOM 3249 O O . VAL A 1 432 ? 5.022 20.154 -9.920 1.00 57.41 432 VAL A O 1
ATOM 3252 N N . GLU A 1 433 ? 6.373 21.891 -9.412 1.00 62.94 433 GLU A N 1
ATOM 3253 C CA . GLU A 1 433 ? 7.223 21.811 -10.602 1.00 62.94 433 GLU A CA 1
ATOM 3254 C C . GLU A 1 433 ? 7.879 20.418 -10.707 1.00 62.94 433 GLU A C 1
ATOM 3256 O O . GLU A 1 433 ? 8.513 19.970 -9.740 1.00 62.94 433 GLU A O 1
ATOM 3261 N N . PRO A 1 434 ? 7.710 19.718 -11.843 1.00 59.53 434 PRO A N 1
ATOM 3262 C CA . PRO A 1 434 ? 8.141 18.331 -12.003 1.00 59.53 434 PRO A CA 1
ATOM 3263 C C . PRO A 1 434 ? 9.668 18.147 -12.043 1.00 59.53 434 PRO A C 1
ATOM 3265 O O . PRO A 1 434 ? 10.135 17.106 -11.601 1.00 59.53 434 PRO A O 1
ATOM 3268 N N . ASP A 1 435 ? 10.450 19.166 -12.422 1.00 66.56 435 ASP A N 1
ATOM 3269 C CA . ASP A 1 435 ? 11.865 18.974 -12.804 1.00 66.56 435 ASP A CA 1
ATOM 3270 C C . ASP A 1 435 ? 12.902 19.667 -11.899 1.00 66.56 435 ASP A C 1
ATOM 3272 O O . ASP A 1 435 ? 14.080 19.779 -12.243 1.00 66.56 435 ASP A O 1
ATOM 3276 N N . SER A 1 436 ? 12.503 20.163 -10.726 1.00 74.31 436 SER A N 1
ATOM 3277 C CA . SER A 1 436 ? 13.468 20.781 -9.808 1.00 74.31 436 SER A CA 1
ATOM 3278 C C . SER A 1 436 ? 14.312 19.711 -9.098 1.00 74.31 436 SER A C 1
ATOM 3280 O O . SER A 1 436 ? 13.735 18.901 -8.372 1.00 74.31 436 SER A O 1
ATOM 3282 N N . PRO A 1 437 ? 15.657 19.709 -9.201 1.00 82.94 437 PRO A N 1
ATOM 3283 C CA . PRO A 1 437 ? 16.483 18.786 -8.428 1.00 82.94 437 PRO A CA 1
ATOM 3284 C C . PRO A 1 437 ? 16.347 19.066 -6.920 1.00 82.94 437 PRO A C 1
ATOM 3286 O O . PRO A 1 437 ? 16.189 20.229 -6.517 1.00 82.94 437 PRO A O 1
ATOM 3289 N N . PRO A 1 438 ? 16.414 18.030 -6.064 1.00 87.25 438 PRO A N 1
ATOM 3290 C CA . PRO A 1 438 ? 16.325 18.217 -4.622 1.00 87.25 438 PRO A CA 1
ATOM 3291 C C . PRO A 1 438 ? 17.536 19.004 -4.102 1.00 87.25 438 PRO A C 1
ATOM 3293 O O . PRO A 1 438 ? 18.670 18.743 -4.493 1.00 87.25 438 PRO A O 1
ATOM 3296 N N . ILE A 1 439 ? 17.306 19.959 -3.194 1.00 91.81 439 ILE A N 1
ATOM 3297 C CA . ILE A 1 439 ? 18.376 20.687 -2.491 1.00 91.81 439 ILE A CA 1
ATOM 3298 C C . ILE A 1 439 ? 19.090 19.757 -1.510 1.00 91.81 439 ILE A C 1
ATOM 3300 O O . ILE A 1 439 ? 20.305 19.822 -1.346 1.00 91.81 439 ILE A O 1
ATOM 3304 N N . LYS A 1 440 ? 18.312 18.935 -0.801 1.00 93.00 440 LYS A N 1
ATOM 3305 C CA . LYS A 1 440 ? 18.790 18.080 0.284 1.00 93.00 440 LYS A CA 1
ATOM 3306 C C . LYS A 1 440 ? 17.971 16.800 0.327 1.00 93.00 440 LYS A C 1
ATOM 3308 O O . LYS A 1 440 ? 16.782 16.824 0.018 1.00 93.00 440 LYS A O 1
ATOM 3313 N N . GLN A 1 441 ? 18.596 15.707 0.741 1.00 92.00 441 GLN A N 1
ATOM 3314 C CA . GLN A 1 441 ? 17.909 14.475 1.111 1.00 92.00 441 GLN A CA 1
ATOM 3315 C C . GLN A 1 441 ? 18.273 14.118 2.552 1.00 92.00 441 GLN A C 1
ATOM 3317 O O . GLN A 1 441 ? 19.441 14.188 2.932 1.00 92.00 441 GLN A O 1
ATOM 3322 N N . GLU A 1 442 ? 17.281 13.751 3.356 1.00 91.62 442 GLU A N 1
ATOM 3323 C CA . GLU A 1 442 ? 17.472 13.290 4.733 1.00 91.62 442 GLU A CA 1
ATOM 3324 C C . GLU A 1 442 ? 16.684 12.006 4.968 1.00 91.62 442 GLU A C 1
ATOM 3326 O O . GLU A 1 442 ? 15.613 11.813 4.395 1.00 91.62 442 GLU A O 1
ATOM 3331 N N . ARG A 1 443 ? 17.193 11.122 5.828 1.00 86.75 443 ARG A N 1
ATOM 3332 C CA . ARG A 1 443 ? 16.440 9.951 6.283 1.00 86.75 443 ARG A CA 1
ATOM 3333 C C . ARG A 1 443 ? 15.550 10.383 7.448 1.00 86.75 443 ARG A C 1
ATOM 3335 O O . ARG A 1 443 ? 16.053 10.702 8.519 1.00 86.75 443 ARG A O 1
ATOM 3342 N N . GLY A 1 444 ? 14.246 10.437 7.209 1.00 83.44 444 GLY A N 1
ATOM 3343 C CA . GLY A 1 444 ? 13.224 10.799 8.186 1.00 83.44 444 GLY A CA 1
ATOM 3344 C C . GLY A 1 444 ? 12.301 9.624 8.528 1.00 83.44 444 GLY A C 1
ATOM 3345 O O . GLY A 1 444 ? 12.546 8.493 8.102 1.00 83.44 444 GLY A O 1
ATOM 3346 N N . PRO A 1 445 ? 11.200 9.878 9.260 1.00 79.62 445 PRO A N 1
ATOM 3347 C CA . PRO A 1 445 ? 10.221 8.842 9.585 1.00 79.62 445 PRO A CA 1
ATOM 3348 C C . PRO A 1 445 ? 9.574 8.239 8.331 1.00 79.62 445 PRO A C 1
ATOM 3350 O O . PRO A 1 445 ? 9.206 7.076 8.350 1.00 79.62 445 PRO A O 1
ATOM 3353 N N . TRP A 1 446 ? 9.511 8.989 7.225 1.00 78.00 446 TRP A N 1
ATOM 3354 C CA . TRP A 1 446 ? 8.974 8.547 5.931 1.00 78.00 446 TRP A CA 1
ATOM 3355 C C . TRP A 1 446 ? 10.006 7.866 5.012 1.00 78.00 446 TRP A C 1
ATOM 3357 O O . TRP A 1 446 ? 9.798 7.789 3.805 1.00 78.00 446 TRP A O 1
ATOM 3367 N N . GLY A 1 447 ? 11.137 7.407 5.555 1.00 82.06 447 GLY A N 1
ATOM 3368 C CA . GLY A 1 447 ? 12.261 6.917 4.754 1.00 82.06 447 GLY A CA 1
ATOM 3369 C C . GLY A 1 447 ? 13.119 8.072 4.232 1.00 82.06 447 GLY A C 1
ATOM 3370 O O . GLY A 1 447 ? 13.333 9.061 4.937 1.00 82.06 447 GLY A O 1
ATOM 3371 N N . GLN A 1 448 ? 13.646 7.971 3.012 1.00 87.19 448 GLN A N 1
ATOM 3372 C CA . GLN A 1 448 ? 14.348 9.105 2.405 1.00 87.19 448 GLN A CA 1
ATOM 3373 C C . GLN A 1 448 ? 13.352 10.217 2.081 1.00 87.19 448 GLN A C 1
ATOM 3375 O O . GLN A 1 448 ? 12.335 9.984 1.448 1.00 87.19 448 GLN A O 1
ATOM 3380 N N . THR A 1 449 ? 13.637 11.440 2.511 1.00 89.00 449 THR A N 1
ATOM 3381 C CA . THR A 1 449 ? 12.840 12.628 2.215 1.00 89.00 449 THR A CA 1
ATOM 3382 C C . THR A 1 449 ? 13.701 13.636 1.469 1.00 89.00 449 THR A C 1
ATOM 3384 O O . THR A 1 449 ? 14.727 14.085 1.977 1.00 89.00 449 THR A O 1
ATOM 3387 N N . ALA A 1 450 ? 13.280 13.998 0.263 1.00 88.50 450 ALA A N 1
ATOM 3388 C CA . ALA A 1 450 ? 13.875 15.034 -0.561 1.00 88.50 450 ALA A CA 1
ATOM 3389 C C . ALA A 1 450 ? 13.231 16.400 -0.281 1.00 88.50 450 ALA A C 1
ATOM 3391 O O . ALA A 1 450 ? 12.009 16.524 -0.210 1.00 88.50 450 ALA A O 1
ATOM 3392 N N . PHE A 1 451 ? 14.057 17.434 -0.154 1.00 88.19 451 PHE A N 1
ATOM 3393 C CA . PHE A 1 451 ? 13.657 18.819 0.081 1.00 88.19 451 PHE A CA 1
ATOM 3394 C C . PHE A 1 451 ? 13.915 19.645 -1.175 1.00 88.19 451 PHE A C 1
ATOM 3396 O O . PHE A 1 451 ? 15.010 19.593 -1.734 1.00 88.19 451 PHE A O 1
ATOM 3403 N N . TYR A 1 452 ? 12.936 20.441 -1.596 1.00 86.38 452 TYR A N 1
ATOM 3404 C CA . TYR A 1 452 ? 12.989 21.218 -2.837 1.00 86.38 452 TYR A CA 1
ATOM 3405 C C . TYR A 1 452 ? 13.011 22.726 -2.565 1.00 86.38 452 TYR A C 1
ATOM 3407 O O . TYR A 1 452 ? 12.617 23.187 -1.493 1.00 86.38 452 TYR A O 1
ATOM 3415 N N . LYS A 1 453 ? 13.465 23.518 -3.552 1.00 84.81 453 LYS A N 1
ATOM 3416 C CA . LYS A 1 453 ? 13.628 24.987 -3.436 1.00 84.81 453 LYS A CA 1
ATOM 3417 C C . LYS A 1 453 ? 12.354 25.730 -3.057 1.00 84.81 453 LYS A C 1
ATOM 3419 O O . LYS A 1 453 ? 12.413 26.726 -2.349 1.00 84.81 453 LYS A O 1
ATOM 3424 N N . ASN A 1 454 ? 11.208 25.217 -3.480 1.00 79.88 454 ASN A N 1
ATOM 3425 C CA . ASN A 1 454 ? 9.894 25.757 -3.138 1.00 79.88 454 ASN A CA 1
ATOM 3426 C C . ASN A 1 454 ? 9.418 25.396 -1.714 1.00 79.88 454 ASN A C 1
ATOM 3428 O O . ASN A 1 454 ? 8.261 25.636 -1.382 1.00 79.88 454 ASN A O 1
ATOM 3432 N N . GLY A 1 455 ? 10.271 24.782 -0.886 1.00 82.06 455 GLY A N 1
ATOM 3433 C CA . GLY A 1 455 ? 9.944 24.361 0.476 1.00 82.06 455 GLY A CA 1
ATOM 3434 C C . GLY A 1 455 ? 9.125 23.071 0.565 1.00 82.06 455 GLY A C 1
ATOM 3435 O O . GLY A 1 455 ? 8.818 22.631 1.673 1.00 82.06 455 GLY A O 1
ATOM 3436 N N . SER A 1 456 ? 8.777 22.442 -0.566 1.00 79.75 456 SER A N 1
ATOM 3437 C CA . SER A 1 456 ? 8.109 21.140 -0.552 1.00 79.75 456 SER A CA 1
ATOM 3438 C C . SER A 1 456 ? 9.066 20.035 -0.103 1.00 79.75 456 SER A C 1
ATOM 3440 O O . SER A 1 456 ? 10.271 20.069 -0.374 1.00 79.75 456 SER A O 1
ATOM 3442 N N . ARG A 1 457 ? 8.511 19.049 0.604 1.00 86.56 457 ARG A N 1
ATOM 3443 C CA . ARG A 1 457 ? 9.203 17.827 1.012 1.00 86.56 457 ARG A CA 1
ATOM 3444 C C . ARG A 1 457 ? 8.540 16.651 0.313 1.00 86.56 457 ARG A C 1
ATOM 3446 O O . ARG A 1 457 ? 7.316 16.623 0.203 1.00 86.56 457 ARG A O 1
ATOM 3453 N N . ARG A 1 458 ? 9.320 15.689 -0.168 1.00 85.81 458 ARG A N 1
ATOM 3454 C CA . ARG A 1 458 ? 8.796 14.471 -0.793 1.00 85.81 458 ARG A CA 1
ATOM 3455 C C . ARG A 1 458 ? 9.454 13.248 -0.182 1.00 85.81 458 ARG A C 1
ATOM 3457 O O . ARG A 1 458 ? 10.677 13.187 -0.155 1.00 85.81 458 ARG A O 1
ATOM 3464 N N . ALA A 1 459 ? 8.664 12.296 0.296 1.00 86.88 459 ALA A N 1
ATOM 3465 C CA . ALA A 1 459 ? 9.167 10.961 0.594 1.00 86.88 459 ALA A CA 1
ATOM 3466 C C . ALA A 1 459 ? 9.606 10.337 -0.730 1.00 86.88 459 ALA A C 1
ATOM 3468 O O . ALA A 1 459 ? 8.797 10.286 -1.641 1.00 86.88 459 ALA A O 1
ATOM 3469 N N . VAL A 1 460 ? 10.859 9.924 -0.859 1.00 88.44 460 VAL A N 1
ATOM 3470 C CA . VAL A 1 460 ? 11.408 9.272 -2.048 1.00 88.44 460 VAL A CA 1
ATOM 3471 C C . VAL A 1 460 ? 11.292 7.774 -1.845 1.00 88.44 460 VAL A C 1
ATOM 3473 O O . VAL A 1 460 ? 11.802 7.235 -0.859 1.00 88.44 460 VAL A O 1
ATOM 3476 N N . PHE A 1 461 ? 10.629 7.098 -2.776 1.00 89.94 461 PHE A N 1
ATOM 3477 C CA . PHE A 1 461 ? 10.568 5.647 -2.748 1.00 89.94 461 PHE A CA 1
ATOM 3478 C C . PHE A 1 461 ? 11.887 5.053 -3.221 1.00 89.94 461 PHE A C 1
ATOM 3480 O O . PHE A 1 461 ? 12.445 5.462 -4.238 1.00 89.94 461 PHE A O 1
ATOM 3487 N N . THR A 1 462 ? 12.383 4.066 -2.479 1.00 91.88 462 THR A N 1
ATOM 3488 C CA . THR A 1 462 ? 13.577 3.330 -2.892 1.00 91.88 462 THR A CA 1
ATOM 3489 C C . THR A 1 462 ? 13.280 2.456 -4.111 1.00 91.88 462 THR A C 1
ATOM 3491 O O . THR A 1 462 ? 12.122 2.123 -4.387 1.00 91.88 462 THR A O 1
ATOM 3494 N N . LEU A 1 463 ? 14.333 2.034 -4.816 1.00 94.38 463 LEU A N 1
ATOM 3495 C CA . LEU A 1 463 ? 14.220 1.124 -5.959 1.00 94.38 463 LEU A CA 1
ATOM 3496 C C . LEU A 1 463 ? 13.476 -0.167 -5.576 1.00 94.38 463 LEU A C 1
ATOM 3498 O O . LEU A 1 463 ? 12.659 -0.664 -6.343 1.00 94.38 463 LEU A O 1
ATOM 3502 N N . GLU A 1 464 ? 13.734 -0.697 -4.380 1.00 95.56 464 GLU A N 1
ATOM 3503 C CA . GLU A 1 464 ? 13.093 -1.894 -3.835 1.00 95.56 464 GLU A CA 1
ATOM 3504 C C . GLU A 1 464 ? 11.592 -1.681 -3.632 1.00 95.56 464 GLU A C 1
ATOM 3506 O O . GLU A 1 464 ? 10.786 -2.514 -4.047 1.00 95.56 464 GLU A O 1
ATOM 3511 N N . THR A 1 465 ? 11.211 -0.540 -3.050 1.00 94.00 465 THR A N 1
ATOM 3512 C CA . THR A 1 465 ? 9.804 -0.163 -2.873 1.00 94.00 465 THR A CA 1
ATOM 3513 C C . THR A 1 465 ? 9.106 -0.067 -4.226 1.00 94.00 465 THR A C 1
ATOM 3515 O O . THR A 1 465 ? 8.062 -0.682 -4.443 1.00 94.00 465 THR A O 1
ATOM 3518 N N . GLN A 1 466 ? 9.702 0.659 -5.174 1.00 94.94 466 GLN A N 1
ATOM 3519 C CA . GLN A 1 466 ? 9.138 0.817 -6.513 1.00 94.94 466 GLN A CA 1
ATOM 3520 C C . GLN A 1 466 ? 9.044 -0.517 -7.263 1.00 94.94 466 GLN A C 1
ATOM 3522 O O . GLN A 1 466 ? 8.034 -0.772 -7.916 1.00 94.94 466 GLN A O 1
ATOM 3527 N N . ALA A 1 467 ? 10.033 -1.404 -7.122 1.00 97.12 467 ALA A N 1
ATOM 3528 C CA . ALA A 1 467 ? 10.011 -2.738 -7.717 1.00 97.12 467 ALA A CA 1
ATOM 3529 C C . ALA A 1 467 ? 8.873 -3.607 -7.159 1.00 97.12 467 ALA A C 1
ATOM 3531 O O . ALA A 1 467 ? 8.226 -4.323 -7.922 1.00 97.12 467 ALA A O 1
ATOM 3532 N N . GLY A 1 468 ? 8.571 -3.520 -5.859 1.00 96.94 468 GLY A N 1
ATOM 3533 C CA . GLY A 1 468 ? 7.425 -4.223 -5.276 1.00 96.94 468 GLY A CA 1
ATOM 3534 C C . GLY A 1 468 ? 6.081 -3.701 -5.791 1.00 96.94 468 GLY A C 1
ATOM 3535 O O . GLY A 1 468 ? 5.181 -4.490 -6.085 1.00 96.94 468 GLY A O 1
ATOM 3536 N N . TYR A 1 469 ? 5.949 -2.383 -5.963 1.00 96.25 469 TYR A N 1
ATOM 3537 C CA . TYR A 1 469 ? 4.763 -1.780 -6.580 1.00 96.25 469 TYR A CA 1
ATOM 3538 C C . TYR A 1 469 ? 4.616 -2.142 -8.060 1.00 96.25 469 TYR A C 1
ATOM 3540 O O . TYR A 1 469 ? 3.524 -2.509 -8.498 1.00 96.25 469 TYR A O 1
ATOM 3548 N N . LEU A 1 470 ? 5.721 -2.115 -8.807 1.00 97.31 470 LEU A N 1
ATOM 3549 C CA . LEU A 1 470 ? 5.776 -2.569 -10.191 1.00 97.31 470 LEU A CA 1
ATOM 3550 C C . LEU A 1 470 ? 5.364 -4.040 -10.300 1.00 97.31 470 LEU A C 1
ATOM 3552 O O . LEU A 1 470 ? 4.537 -4.371 -11.141 1.00 97.31 470 LEU A O 1
ATOM 3556 N N . LEU A 1 471 ? 5.872 -4.916 -9.427 1.00 98.00 471 LEU A N 1
ATOM 3557 C CA . LEU A 1 471 ? 5.487 -6.327 -9.395 1.00 98.00 471 LEU A CA 1
ATOM 3558 C C . LEU A 1 471 ? 3.977 -6.498 -9.191 1.00 98.00 471 LEU A C 1
ATOM 3560 O O . LEU A 1 471 ? 3.352 -7.269 -9.915 1.00 98.00 471 LEU A O 1
ATOM 3564 N N . ALA A 1 472 ? 3.381 -5.761 -8.251 1.00 97.12 472 ALA A N 1
ATOM 3565 C CA . ALA A 1 472 ? 1.940 -5.811 -8.026 1.00 97.12 472 ALA A CA 1
ATOM 3566 C C . ALA A 1 472 ? 1.153 -5.416 -9.291 1.00 97.12 472 ALA A C 1
ATOM 3568 O O . ALA A 1 472 ? 0.206 -6.104 -9.668 1.00 97.12 472 ALA A O 1
ATOM 3569 N N . ASP A 1 473 ? 1.560 -4.348 -9.985 1.00 96.81 473 ASP A N 1
ATOM 3570 C CA . ASP A 1 473 ? 0.912 -3.921 -11.233 1.00 96.81 473 ASP A CA 1
ATOM 3571 C C . ASP A 1 473 ? 1.139 -4.888 -12.396 1.00 96.81 473 ASP A C 1
ATOM 3573 O O . ASP A 1 473 ? 0.239 -5.069 -13.215 1.00 96.81 473 ASP A O 1
ATOM 3577 N N . LEU A 1 474 ? 2.286 -5.563 -12.453 1.00 96.94 474 LEU A N 1
ATOM 3578 C CA . LEU A 1 474 ? 2.535 -6.604 -13.447 1.00 96.94 474 LEU A CA 1
ATOM 3579 C C . LEU A 1 474 ? 1.686 -7.860 -13.196 1.00 96.94 474 LEU A C 1
ATOM 3581 O O . LEU A 1 474 ? 1.259 -8.499 -14.152 1.00 96.94 474 LEU A O 1
ATOM 3585 N N . VAL A 1 475 ? 1.366 -8.190 -11.941 1.00 96.81 475 VAL A N 1
ATOM 3586 C CA . VAL A 1 475 ? 0.393 -9.253 -11.623 1.00 96.81 475 VAL A CA 1
ATOM 3587 C C . VAL A 1 475 ? -1.032 -8.839 -12.015 1.00 96.81 475 VAL A C 1
ATOM 3589 O O . VAL A 1 475 ? -1.799 -9.660 -12.514 1.00 96.81 475 VAL A O 1
ATOM 3592 N N . ARG A 1 476 ? -1.399 -7.560 -11.858 1.00 95.50 476 ARG A N 1
ATOM 3593 C CA . ARG A 1 476 ? -2.684 -7.035 -12.369 1.00 95.50 476 ARG A CA 1
ATOM 3594 C C . ARG A 1 476 ? -2.749 -7.080 -13.897 1.00 95.50 476 ARG A C 1
ATOM 3596 O O . ARG A 1 476 ? -3.794 -7.392 -14.463 1.00 95.50 476 ARG A O 1
ATOM 3603 N N . LEU A 1 477 ? -1.636 -6.766 -14.556 1.00 94.50 477 LEU A N 1
ATOM 3604 C CA . LEU A 1 477 ? -1.492 -6.856 -16.005 1.00 94.50 477 LEU A CA 1
ATOM 3605 C C . LEU A 1 477 ? -1.665 -8.300 -16.482 1.00 94.50 477 LEU A C 1
ATOM 3607 O O . LEU A 1 477 ? -2.449 -8.537 -17.397 1.00 94.50 477 LEU A O 1
ATOM 3611 N N . ASP A 1 478 ? -0.996 -9.249 -15.825 1.00 94.81 478 ASP A N 1
ATOM 3612 C CA . ASP A 1 478 ? -1.178 -10.681 -16.061 1.00 94.81 478 ASP A CA 1
ATOM 3613 C C . ASP A 1 478 ? -2.663 -11.075 -15.972 1.00 94.81 478 ASP A C 1
ATOM 3615 O O . ASP A 1 478 ? -3.227 -11.640 -16.914 1.00 94.81 478 ASP A O 1
ATOM 3619 N N . ALA A 1 479 ? -3.329 -10.695 -14.876 1.00 92.88 479 ALA A N 1
ATOM 3620 C CA . ALA A 1 479 ? -4.746 -10.985 -14.677 1.00 92.88 479 ALA A CA 1
ATOM 3621 C C . ALA A 1 479 ? -5.626 -10.578 -15.848 1.00 92.88 479 ALA A C 1
ATOM 3623 O O . ALA A 1 479 ? -6.492 -11.341 -16.281 1.00 92.88 479 ALA A O 1
ATOM 3624 N N . ARG A 1 480 ? -5.347 -9.398 -16.394 1.00 91.62 480 ARG A N 1
ATOM 3625 C CA . ARG A 1 480 ? -6.064 -8.845 -17.532 1.00 91.62 480 ARG A CA 1
ATOM 3626 C C . ARG A 1 480 ? -5.715 -9.535 -18.846 1.00 91.62 480 ARG A C 1
ATOM 3628 O O . ARG A 1 480 ? -6.607 -9.808 -19.643 1.00 91.62 480 ARG A O 1
ATOM 3635 N N . LEU A 1 481 ? -4.440 -9.852 -19.079 1.00 90.31 481 LEU A N 1
ATOM 3636 C CA . LEU A 1 481 ? -3.996 -10.575 -20.278 1.00 90.31 481 LEU A CA 1
ATOM 3637 C C . LEU A 1 481 ? -4.593 -11.989 -20.355 1.00 90.31 481 LEU A C 1
ATOM 3639 O O . LEU A 1 481 ? -4.874 -12.484 -21.448 1.00 90.31 481 LEU A O 1
ATOM 3643 N N . ARG A 1 482 ? -4.808 -12.620 -19.198 1.00 88.81 482 ARG A N 1
ATOM 3644 C CA . ARG A 1 482 ? -5.325 -13.991 -19.049 1.00 88.81 482 ARG A CA 1
ATOM 3645 C C . ARG A 1 482 ? -6.826 -14.060 -18.723 1.00 88.81 482 ARG A C 1
ATOM 3647 O O . ARG A 1 482 ? -7.400 -15.145 -18.593 1.00 88.81 482 ARG A O 1
ATOM 3654 N N . GLY A 1 483 ? -7.486 -12.904 -18.628 1.00 87.00 483 GLY A N 1
ATOM 3655 C CA . GLY A 1 483 ? -8.931 -12.795 -18.416 1.00 87.00 483 GLY A CA 1
ATOM 3656 C C . GLY A 1 483 ? -9.407 -13.426 -17.107 1.00 87.00 483 GLY A C 1
ATOM 3657 O O . GLY A 1 483 ? -10.466 -14.043 -17.068 1.00 87.00 483 GLY A O 1
ATOM 3658 N N . TRP A 1 484 ? -8.602 -13.343 -16.046 1.00 87.00 484 TRP A N 1
ATOM 3659 C CA . TRP A 1 484 ? -9.032 -13.685 -14.685 1.00 87.00 484 TRP A CA 1
ATOM 3660 C C . TRP A 1 484 ? -9.198 -12.438 -13.802 1.00 87.00 484 TRP A C 1
ATOM 3662 O O . TRP A 1 484 ? -9.424 -12.548 -12.597 1.00 87.00 484 TRP A O 1
ATOM 3672 N N . ASP A 1 485 ? -9.168 -11.251 -14.416 1.00 88.12 485 ASP A N 1
ATOM 3673 C CA . ASP A 1 485 ? -9.417 -9.952 -13.790 1.00 88.12 485 ASP A CA 1
ATOM 3674 C C . ASP A 1 485 ? -10.890 -9.671 -13.455 1.00 88.12 485 ASP A C 1
ATOM 3676 O O . ASP A 1 485 ? -11.202 -8.653 -12.838 1.00 88.12 485 ASP A O 1
ATOM 3680 N N . GLU A 1 486 ? -11.791 -10.607 -13.763 1.00 82.81 486 GLU A N 1
ATOM 3681 C CA . GLU A 1 486 ? -13.197 -10.556 -13.346 1.00 82.81 486 GLU A CA 1
ATOM 3682 C C . GLU A 1 486 ? -13.366 -10.483 -11.821 1.00 82.81 486 GLU A C 1
ATOM 3684 O O . GLU A 1 486 ? -14.306 -9.859 -11.320 1.00 82.81 486 GLU A O 1
ATOM 3689 N N . SER A 1 487 ? -12.457 -11.113 -11.068 1.00 84.81 487 SER A N 1
ATOM 3690 C CA . SER A 1 487 ? -12.440 -11.050 -9.607 1.00 84.81 487 SER A CA 1
ATOM 3691 C C . SER A 1 487 ? -11.414 -10.027 -9.135 1.00 84.81 487 SER A C 1
ATOM 3693 O O . SER A 1 487 ? -10.263 -10.364 -8.858 1.00 84.81 487 SER A O 1
ATOM 3695 N N . ALA A 1 488 ? -11.846 -8.772 -8.982 1.00 85.25 488 ALA A N 1
ATOM 3696 C CA . ALA A 1 488 ? -11.003 -7.695 -8.452 1.00 85.25 488 ALA A CA 1
ATOM 3697 C C . ALA A 1 488 ? -10.361 -8.066 -7.103 1.00 85.25 488 ALA A C 1
ATOM 3699 O O . ALA A 1 488 ? -9.204 -7.738 -6.854 1.00 85.25 488 ALA A O 1
ATOM 3700 N N . TYR A 1 489 ? -11.093 -8.806 -6.261 1.00 86.31 489 TYR A N 1
ATOM 3701 C CA . TYR A 1 489 ? -10.561 -9.350 -5.015 1.00 86.31 489 TYR A CA 1
ATOM 3702 C C . TYR A 1 489 ? -9.403 -10.319 -5.265 1.00 86.31 489 TYR A C 1
ATOM 3704 O O . TYR A 1 489 ? -8.329 -10.121 -4.709 1.00 86.31 489 TYR A O 1
ATOM 3712 N N . ALA A 1 490 ? -9.582 -11.325 -6.128 1.00 88.19 490 ALA A N 1
ATOM 3713 C CA . ALA A 1 490 ? -8.532 -12.305 -6.390 1.00 88.19 490 ALA A CA 1
ATOM 3714 C C . ALA A 1 490 ? -7.266 -11.664 -6.971 1.00 88.19 490 ALA A C 1
ATOM 3716 O O . ALA A 1 490 ? -6.157 -11.996 -6.551 1.00 88.19 490 ALA A O 1
ATOM 3717 N N . VAL A 1 491 ? -7.438 -10.721 -7.901 1.00 91.31 491 VAL A N 1
ATOM 3718 C CA . VAL A 1 491 ? -6.333 -9.955 -8.484 1.00 91.31 491 VAL A CA 1
ATOM 3719 C C . VAL A 1 491 ? -5.587 -9.173 -7.418 1.00 91.31 491 VAL A C 1
ATOM 3721 O O . VAL A 1 491 ? -4.366 -9.285 -7.329 1.00 91.31 491 VAL A O 1
ATOM 3724 N N . GLU A 1 492 ? -6.295 -8.401 -6.593 1.00 92.19 492 GLU A N 1
ATOM 3725 C CA . GLU A 1 492 ? -5.652 -7.595 -5.559 1.00 92.19 492 GLU A CA 1
ATOM 3726 C C . GLU A 1 492 ? -4.985 -8.456 -4.491 1.00 92.19 492 GLU A C 1
ATOM 3728 O O . GLU A 1 492 ? -3.843 -8.189 -4.128 1.00 92.19 492 GLU A O 1
ATOM 3733 N N . THR A 1 493 ? -5.638 -9.519 -4.021 1.00 91.75 493 THR A N 1
ATOM 3734 C CA . THR A 1 493 ? -5.044 -10.441 -3.050 1.00 91.75 493 THR A CA 1
ATOM 3735 C C . THR A 1 493 ? -3.764 -11.061 -3.598 1.00 91.75 493 THR A C 1
ATOM 3737 O O . THR A 1 493 ? -2.752 -11.065 -2.902 1.00 91.75 493 THR A O 1
ATOM 3740 N N . ALA A 1 494 ? -3.758 -11.526 -4.849 1.00 93.62 494 ALA A N 1
ATOM 3741 C CA . ALA A 1 494 ? -2.570 -12.138 -5.427 1.00 93.62 494 ALA A CA 1
ATOM 3742 C C . ALA A 1 494 ? -1.460 -11.118 -5.743 1.00 93.62 494 ALA A C 1
ATOM 3744 O O . ALA A 1 494 ? -0.285 -11.396 -5.503 1.00 93.62 494 ALA A O 1
ATOM 3745 N N . ALA A 1 495 ? -1.815 -9.919 -6.216 1.00 95.81 495 ALA A N 1
ATOM 3746 C CA . ALA A 1 495 ? -0.868 -8.826 -6.432 1.00 95.81 495 ALA A CA 1
ATOM 3747 C C . ALA A 1 495 ? -0.213 -8.377 -5.115 1.00 95.81 495 ALA A C 1
ATOM 3749 O O . ALA A 1 495 ? 0.999 -8.163 -5.066 1.00 95.81 495 ALA A O 1
ATOM 3750 N N . ARG A 1 496 ? -0.992 -8.286 -4.028 1.00 95.31 496 ARG A N 1
ATOM 3751 C CA . ARG A 1 496 ? -0.485 -7.971 -2.686 1.00 95.31 496 ARG A CA 1
ATOM 3752 C C . ARG A 1 496 ? 0.360 -9.096 -2.112 1.00 95.31 496 ARG A C 1
ATOM 3754 O O . ARG A 1 496 ? 1.450 -8.816 -1.633 1.00 95.31 496 ARG A O 1
ATOM 3761 N N . ALA A 1 497 ? -0.066 -10.351 -2.233 1.00 95.69 497 ALA A N 1
ATOM 3762 C CA . ALA A 1 497 ? 0.744 -11.498 -1.829 1.00 95.69 497 ALA A CA 1
ATOM 3763 C C . ALA A 1 497 ? 2.104 -11.501 -2.547 1.00 95.69 497 ALA A C 1
ATOM 3765 O O . ALA A 1 497 ? 3.142 -11.664 -1.908 1.00 95.69 497 ALA A O 1
ATOM 3766 N N . ALA A 1 498 ? 2.120 -11.247 -3.863 1.00 97.44 498 ALA A N 1
ATOM 3767 C CA . ALA A 1 498 ? 3.355 -11.158 -4.638 1.00 97.44 498 ALA A CA 1
ATOM 3768 C C . ALA A 1 498 ? 4.267 -10.024 -4.143 1.00 97.44 498 ALA A C 1
ATOM 3770 O O . ALA A 1 498 ? 5.462 -10.242 -3.943 1.00 97.44 498 ALA A O 1
ATOM 3771 N N . GLN A 1 499 ? 3.695 -8.843 -3.895 1.00 97.06 499 GLN A N 1
ATOM 3772 C CA . GLN A 1 499 ? 4.402 -7.686 -3.346 1.00 97.06 499 GLN A CA 1
ATOM 3773 C C . GLN A 1 499 ? 5.001 -7.970 -1.960 1.00 97.06 499 GLN A C 1
ATOM 3775 O O . GLN A 1 499 ? 6.178 -7.699 -1.727 1.00 97.06 499 GLN A O 1
ATOM 3780 N N . TRP A 1 500 ? 4.216 -8.528 -1.037 1.00 96.69 500 TRP A N 1
ATOM 3781 C CA . TRP A 1 500 ? 4.656 -8.772 0.337 1.00 96.69 500 TRP A CA 1
ATOM 3782 C C . TRP A 1 500 ? 5.696 -9.882 0.428 1.00 96.69 500 TRP A C 1
ATOM 3784 O O . TRP A 1 500 ? 6.688 -9.732 1.138 1.00 96.69 500 TRP A O 1
ATOM 3794 N N . LEU A 1 501 ? 5.535 -10.959 -0.343 1.00 96.62 501 LEU A N 1
ATOM 3795 C CA . LEU A 1 501 ? 6.542 -12.016 -0.436 1.00 96.62 501 LEU A CA 1
ATOM 3796 C C . LEU A 1 501 ? 7.847 -11.511 -1.058 1.00 96.62 501 LEU A C 1
ATOM 3798 O O . LEU A 1 501 ? 8.927 -11.901 -0.616 1.00 96.62 501 LEU A O 1
ATOM 3802 N N . PHE A 1 502 ? 7.761 -10.605 -2.034 1.00 97.19 502 PHE A N 1
ATOM 3803 C CA . PHE A 1 502 ? 8.931 -9.932 -2.590 1.00 97.19 502 PHE A CA 1
ATOM 3804 C C . PHE A 1 502 ? 9.668 -9.098 -1.529 1.00 97.19 502 PHE A C 1
ATOM 3806 O O . PHE A 1 502 ? 10.883 -9.235 -1.394 1.00 97.19 502 PHE A O 1
ATOM 3813 N N . TYR A 1 503 ? 8.962 -8.304 -0.713 1.00 95.81 503 TYR A N 1
ATOM 3814 C CA . TYR A 1 503 ? 9.595 -7.578 0.399 1.00 95.81 503 TYR A CA 1
ATOM 3815 C C . TYR A 1 503 ? 10.178 -8.525 1.456 1.00 95.81 503 TYR A C 1
ATOM 3817 O O . TYR A 1 503 ? 11.297 -8.311 1.922 1.00 95.81 503 TYR A O 1
ATOM 3825 N N . GLY A 1 504 ? 9.496 -9.632 1.757 1.00 94.94 504 GLY A N 1
ATOM 3826 C CA . GLY A 1 504 ? 10.024 -10.690 2.621 1.00 94.94 504 GLY A CA 1
ATOM 3827 C C . GLY A 1 504 ? 11.350 -11.277 2.122 1.00 94.94 504 GLY A C 1
ATOM 3828 O O . GLY A 1 504 ? 12.267 -11.499 2.913 1.00 94.94 504 GLY A O 1
ATOM 3829 N N . ALA A 1 505 ? 11.502 -11.454 0.806 1.00 95.44 505 ALA A N 1
ATOM 3830 C CA . ALA A 1 505 ? 12.725 -11.968 0.185 1.00 95.44 505 ALA A CA 1
ATOM 3831 C C . ALA A 1 505 ? 13.918 -10.988 0.227 1.00 95.44 505 ALA A C 1
ATOM 3833 O O . ALA A 1 505 ? 15.068 -11.403 0.021 1.00 95.44 505 ALA A O 1
ATOM 3834 N N . LEU A 1 506 ? 13.667 -9.702 0.494 1.00 93.31 506 LEU A N 1
ATOM 3835 C CA . LEU A 1 506 ? 14.699 -8.675 0.667 1.00 93.31 506 LEU A CA 1
ATOM 3836 C C . LEU A 1 506 ? 15.256 -8.621 2.101 1.00 93.31 506 LEU A C 1
ATOM 3838 O O . LEU A 1 506 ? 16.326 -8.053 2.302 1.00 93.31 506 LEU A O 1
ATOM 3842 N N . ARG A 1 507 ? 14.596 -9.273 3.074 1.00 82.94 507 ARG A N 1
ATOM 3843 C CA . ARG A 1 507 ? 15.034 -9.430 4.481 1.00 82.94 507 ARG A CA 1
ATOM 3844 C C . ARG A 1 507 ? 15.300 -8.124 5.254 1.00 82.94 507 ARG A C 1
ATOM 3846 O O . ARG A 1 507 ? 15.917 -8.164 6.313 1.00 82.94 507 ARG A O 1
ATOM 3853 N N . GLN A 1 508 ? 14.829 -6.986 4.753 1.00 83.94 508 GLN A N 1
ATOM 3854 C CA . GLN A 1 508 ? 14.868 -5.677 5.414 1.00 83.94 508 GLN A CA 1
ATOM 3855 C C . GLN A 1 508 ? 13.554 -4.954 5.096 1.00 83.94 508 GLN A C 1
ATOM 3857 O O . GLN A 1 508 ? 13.061 -5.079 3.984 1.00 83.94 508 GLN A O 1
ATOM 3862 N N . ASP A 1 509 ? 12.963 -4.224 6.038 1.00 84.94 509 ASP A N 1
ATOM 3863 C CA . ASP A 1 509 ? 11.733 -3.428 5.848 1.00 84.94 509 ASP A CA 1
ATOM 3864 C C . ASP A 1 509 ? 11.960 -1.919 6.071 1.00 84.94 509 ASP A C 1
ATOM 3866 O O . ASP A 1 509 ? 11.065 -1.090 5.872 1.00 84.94 509 ASP A O 1
ATOM 3870 N N . ASP A 1 510 ? 13.198 -1.554 6.402 1.00 84.50 510 ASP A N 1
ATOM 3871 C CA . ASP A 1 510 ? 13.713 -0.194 6.571 1.00 84.50 510 ASP A CA 1
ATOM 3872 C C . ASP A 1 510 ? 13.507 0.712 5.351 1.00 84.50 510 ASP A C 1
ATOM 3874 O O . ASP A 1 510 ? 13.472 1.939 5.488 1.00 84.50 510 ASP A O 1
ATOM 3878 N N . PHE A 1 511 ? 13.409 0.114 4.162 1.00 85.94 511 PHE A N 1
ATOM 3879 C CA . PHE A 1 511 ? 13.237 0.822 2.898 1.00 85.94 511 PHE A CA 1
ATOM 3880 C C . PHE A 1 511 ? 11.772 1.176 2.601 1.00 85.94 511 PHE A C 1
ATOM 3882 O O . PHE A 1 511 ? 11.523 2.041 1.764 1.00 85.94 511 PHE A O 1
ATOM 3889 N N . LEU A 1 512 ? 10.816 0.529 3.279 1.00 89.38 512 LEU A N 1
ATOM 3890 C CA . LEU A 1 512 ? 9.389 0.799 3.114 1.00 89.38 512 LEU A CA 1
ATOM 3891 C C . LEU A 1 512 ? 9.016 2.109 3.805 1.00 89.38 512 LEU A C 1
ATOM 3893 O O . LEU A 1 512 ? 9.482 2.387 4.914 1.00 89.38 512 LEU A O 1
ATOM 3897 N N . ASP A 1 513 ? 8.130 2.885 3.185 1.00 87.75 513 ASP A N 1
ATOM 3898 C CA . ASP A 1 513 ? 7.484 4.008 3.858 1.00 87.75 513 ASP A CA 1
ATOM 3899 C C . ASP A 1 513 ? 6.585 3.507 5.014 1.00 87.75 513 ASP A C 1
ATOM 3901 O O . ASP A 1 513 ? 6.183 2.339 5.025 1.00 87.75 513 ASP A O 1
ATOM 3905 N N . PRO A 1 514 ? 6.256 4.360 6.000 1.00 86.06 514 PRO A N 1
ATOM 3906 C CA . PRO A 1 514 ? 5.482 3.977 7.180 1.00 86.06 514 PRO A CA 1
ATOM 3907 C C . PRO A 1 514 ? 4.147 3.299 6.887 1.00 86.06 514 PRO A C 1
ATOM 3909 O O . PRO A 1 514 ? 3.792 2.348 7.582 1.00 86.06 514 PRO A O 1
ATOM 3912 N N . GLU A 1 515 ? 3.407 3.763 5.879 1.00 86.94 515 GLU A N 1
ATOM 3913 C CA . GLU A 1 515 ? 2.088 3.213 5.554 1.00 86.94 515 GLU A CA 1
ATOM 3914 C C . GLU A 1 515 ? 2.227 1.814 4.948 1.00 86.94 515 GLU A C 1
ATOM 3916 O O . GLU A 1 515 ? 1.522 0.875 5.340 1.00 86.94 515 GLU A O 1
ATOM 3921 N N . THR A 1 516 ? 3.183 1.648 4.032 1.00 90.31 516 THR A N 1
ATOM 3922 C CA . THR A 1 516 ? 3.500 0.353 3.427 1.00 90.31 516 THR A CA 1
ATOM 3923 C C . THR A 1 516 ? 4.069 -0.619 4.452 1.00 90.31 516 THR A C 1
ATOM 3925 O O . THR A 1 516 ? 3.678 -1.786 4.462 1.00 90.31 516 THR A O 1
ATOM 3928 N N . ARG A 1 517 ? 4.943 -0.151 5.350 1.00 92.31 517 ARG A N 1
ATOM 3929 C CA . ARG A 1 517 ? 5.514 -0.965 6.429 1.00 92.31 517 ARG A CA 1
ATOM 3930 C C . ARG A 1 517 ? 4.432 -1.448 7.386 1.00 92.31 517 ARG A C 1
ATOM 3932 O O . ARG A 1 517 ? 4.392 -2.636 7.684 1.00 92.31 517 ARG A O 1
ATOM 3939 N N . LEU A 1 518 ? 3.525 -0.567 7.807 1.00 91.25 518 LEU A N 1
ATOM 3940 C CA . LEU A 1 518 ? 2.401 -0.932 8.670 1.00 91.25 518 LEU A CA 1
ATOM 3941 C C . LEU A 1 518 ? 1.472 -1.940 7.983 1.00 91.25 518 LEU A C 1
ATOM 3943 O O . LEU A 1 518 ? 1.079 -2.930 8.593 1.00 91.25 518 LEU A O 1
ATOM 3947 N N . SER A 1 519 ? 1.173 -1.736 6.698 1.00 91.69 519 SER A N 1
ATOM 3948 C CA . SER A 1 519 ? 0.366 -2.680 5.911 1.00 91.69 519 SER A CA 1
ATOM 3949 C C . SER A 1 519 ? 1.040 -4.051 5.790 1.00 91.69 519 SER A C 1
ATOM 3951 O O . SER A 1 519 ? 0.381 -5.083 5.906 1.00 91.69 519 SER A O 1
ATOM 3953 N N . TYR A 1 520 ? 2.358 -4.066 5.577 1.00 94.31 520 TYR A N 1
ATOM 3954 C CA . TYR A 1 520 ? 3.157 -5.285 5.511 1.00 94.31 520 TYR A CA 1
ATOM 3955 C C . TYR A 1 520 ? 3.193 -6.014 6.862 1.00 94.31 520 TYR A C 1
ATOM 3957 O O . TYR A 1 520 ? 2.969 -7.221 6.906 1.00 94.31 520 TYR A O 1
ATOM 3965 N N . GLN A 1 521 ? 3.387 -5.289 7.968 1.00 93.56 521 GLN A N 1
ATOM 3966 C CA . GLN A 1 521 ? 3.321 -5.838 9.328 1.00 93.56 521 GLN A CA 1
ATOM 3967 C C . GLN A 1 521 ? 1.934 -6.412 9.635 1.00 93.56 521 GLN A C 1
ATOM 3969 O O . GLN A 1 521 ? 1.829 -7.541 10.100 1.00 93.56 521 GLN A O 1
ATOM 3974 N N . GLN A 1 522 ? 0.857 -5.713 9.271 1.00 93.38 522 GLN A N 1
ATOM 3975 C CA . GLN A 1 522 ? -0.499 -6.232 9.443 1.00 93.38 522 GLN A CA 1
ATOM 3976 C C . GLN A 1 522 ? -0.731 -7.528 8.646 1.00 93.38 522 GLN A C 1
ATOM 3978 O O . GLN A 1 522 ? -1.355 -8.456 9.157 1.00 93.38 522 GLN A O 1
ATOM 3983 N N . TRP A 1 523 ? -0.217 -7.627 7.414 1.00 94.19 523 TRP A N 1
ATOM 3984 C CA . TRP A 1 523 ? -0.292 -8.859 6.617 1.00 94.19 523 TRP A CA 1
ATOM 3985 C C . TRP A 1 523 ? 0.508 -10.019 7.235 1.00 94.19 523 TRP A C 1
ATOM 3987 O O . TRP A 1 523 ? 0.091 -11.178 7.144 1.00 94.19 523 TRP A O 1
ATOM 3997 N N . LEU A 1 524 ? 1.641 -9.719 7.874 1.00 91.12 524 LEU A N 1
ATOM 3998 C CA . LEU A 1 524 ? 2.463 -10.702 8.578 1.00 91.12 524 LEU A CA 1
ATOM 3999 C C . LEU A 1 524 ? 1.785 -11.215 9.850 1.00 91.12 524 LEU A C 1
ATOM 4001 O O . LEU A 1 524 ? 1.671 -12.428 10.032 1.00 91.12 524 LEU A O 1
ATOM 4005 N N . ASP A 1 525 ? 1.335 -10.292 10.697 1.00 91.44 525 ASP A N 1
ATOM 4006 C CA . ASP A 1 525 ? 0.892 -10.585 12.059 1.00 91.44 525 ASP A CA 1
ATOM 4007 C C . ASP A 1 525 ? -0.578 -11.017 12.100 1.00 91.44 525 ASP A C 1
ATOM 4009 O O . ASP A 1 525 ? -0.972 -11.862 12.905 1.00 91.44 525 ASP A O 1
ATOM 4013 N N . GLN A 1 526 ? -1.413 -10.433 11.236 1.00 92.00 526 GLN A N 1
ATOM 4014 C CA . GLN A 1 526 ? -2.871 -10.565 11.273 1.00 92.00 526 GLN A CA 1
ATOM 4015 C C . GLN A 1 526 ? -3.458 -10.732 9.859 1.00 92.00 526 GLN A C 1
ATOM 4017 O O . GLN A 1 526 ? -4.269 -9.915 9.411 1.00 92.00 526 GLN A O 1
ATOM 4022 N N . PRO A 1 527 ? -3.116 -11.818 9.140 1.00 88.38 527 PRO A N 1
ATOM 4023 C CA . PRO A 1 527 ? -3.483 -11.989 7.733 1.00 88.38 527 PRO A CA 1
ATOM 4024 C C . PRO A 1 527 ? -4.996 -12.007 7.481 1.00 88.38 527 PRO A C 1
ATOM 4026 O O . PRO A 1 527 ? -5.448 -11.518 6.449 1.00 88.38 527 PRO A O 1
ATOM 4029 N N . ALA A 1 528 ? -5.787 -12.522 8.429 1.00 85.94 528 ALA A N 1
ATOM 4030 C CA . ALA A 1 528 ? -7.247 -12.487 8.340 1.00 85.94 528 ALA A CA 1
ATOM 4031 C C . ALA A 1 528 ? -7.783 -11.044 8.384 1.00 85.94 528 ALA A C 1
ATOM 4033 O O . ALA A 1 528 ? -8.559 -10.650 7.520 1.00 85.94 528 ALA A O 1
ATOM 4034 N N . GLN A 1 529 ? -7.294 -10.225 9.321 1.00 88.44 529 GLN A N 1
ATOM 4035 C CA . GLN A 1 529 ? -7.704 -8.821 9.430 1.00 88.44 529 GLN A CA 1
ATOM 4036 C C . GLN A 1 529 ? -7.218 -7.992 8.239 1.00 88.44 529 GLN A C 1
ATOM 4038 O O . GLN A 1 529 ? -7.920 -7.099 7.770 1.00 88.44 529 GLN A O 1
ATOM 4043 N N . TYR A 1 530 ? -6.027 -8.303 7.720 1.00 88.94 530 TYR A N 1
ATOM 4044 C CA . TYR A 1 530 ? -5.528 -7.692 6.494 1.00 88.94 530 TYR A CA 1
ATOM 4045 C C . TYR A 1 530 ? -6.425 -8.021 5.290 1.00 88.94 530 TYR A C 1
ATOM 4047 O O . TYR A 1 530 ? -6.731 -7.134 4.492 1.00 88.94 530 TYR A O 1
ATOM 4055 N N . ALA A 1 531 ? -6.881 -9.272 5.166 1.00 85.69 531 ALA A N 1
ATOM 4056 C CA . ALA A 1 531 ? -7.811 -9.673 4.114 1.00 85.69 531 ALA A CA 1
ATOM 4057 C C . ALA A 1 531 ? -9.147 -8.918 4.217 1.00 85.69 531 ALA A C 1
ATOM 4059 O O . ALA A 1 531 ? -9.627 -8.405 3.205 1.00 85.69 531 ALA A O 1
ATOM 4060 N N . ASP A 1 532 ? -9.699 -8.770 5.424 1.00 83.50 532 ASP A N 1
ATOM 4061 C CA . ASP A 1 532 ? -10.915 -7.982 5.665 1.00 83.50 532 ASP A CA 1
ATOM 4062 C C . ASP A 1 532 ? -10.712 -6.505 5.302 1.00 83.50 532 ASP A C 1
ATOM 4064 O O . ASP A 1 532 ? -11.533 -5.905 4.603 1.00 83.50 532 ASP A O 1
ATOM 4068 N N . HIS A 1 533 ? -9.580 -5.920 5.704 1.00 85.88 533 HIS A N 1
ATOM 4069 C CA . HIS A 1 533 ? -9.210 -4.555 5.337 1.00 85.88 533 HIS A CA 1
ATOM 4070 C C . HIS A 1 533 ? -9.108 -4.383 3.814 1.00 85.88 533 HIS A C 1
ATOM 4072 O O . HIS A 1 533 ? -9.599 -3.395 3.264 1.00 85.88 533 HIS A O 1
ATOM 4078 N N . LEU A 1 534 ? -8.526 -5.356 3.108 1.00 85.56 534 LEU A N 1
ATOM 4079 C CA . LEU A 1 534 ? -8.440 -5.347 1.651 1.00 85.56 534 LEU A CA 1
ATOM 4080 C C . LEU A 1 534 ? -9.836 -5.377 1.010 1.00 85.56 534 LEU A C 1
ATOM 4082 O O . LEU A 1 534 ? -10.102 -4.562 0.124 1.00 85.56 534 LEU A O 1
ATOM 4086 N N . ILE A 1 535 ? -10.749 -6.226 1.496 1.00 82.50 535 ILE A N 1
ATOM 4087 C CA . ILE A 1 535 ? -12.147 -6.281 1.030 1.00 82.50 535 ILE A CA 1
ATOM 4088 C C . ILE A 1 535 ? -12.841 -4.932 1.241 1.00 82.50 535 ILE A C 1
ATOM 4090 O O . ILE A 1 535 ? -13.460 -4.406 0.315 1.00 82.50 535 ILE A O 1
ATOM 4094 N N . LEU A 1 536 ? -12.705 -4.340 2.430 1.00 81.81 536 LEU A N 1
ATOM 4095 C CA . LEU A 1 536 ? -13.282 -3.031 2.743 1.00 81.81 536 LEU A CA 1
ATOM 4096 C C . LEU A 1 536 ? -12.701 -1.923 1.853 1.00 81.81 536 LEU A C 1
ATOM 4098 O O . LEU A 1 536 ? -13.445 -1.068 1.370 1.00 81.81 536 LEU A O 1
ATOM 4102 N N . SER A 1 537 ? -11.392 -1.954 1.585 1.00 82.38 537 SER A N 1
ATOM 4103 C CA . SER A 1 537 ? -10.728 -0.982 0.709 1.00 82.38 537 SER A CA 1
ATOM 4104 C C . SER A 1 537 ? -11.224 -1.078 -0.740 1.00 82.38 537 SER A C 1
ATOM 4106 O O . SER A 1 537 ? -11.490 -0.056 -1.381 1.00 82.38 537 SER A O 1
ATOM 4108 N N . LEU A 1 538 ? -11.442 -2.301 -1.234 1.00 81.50 538 LEU A N 1
ATOM 4109 C CA . LEU A 1 538 ? -12.032 -2.557 -2.543 1.00 81.50 538 LEU A CA 1
ATOM 4110 C C . LEU A 1 538 ? -13.483 -2.078 -2.589 1.00 81.50 538 LEU A C 1
ATOM 4112 O O . LEU A 1 538 ? -13.850 -1.351 -3.513 1.00 81.50 538 LEU A O 1
ATOM 4116 N N . ALA A 1 539 ? -14.277 -2.385 -1.563 1.00 75.62 539 ALA A N 1
ATOM 4117 C CA . ALA A 1 539 ? -15.667 -1.951 -1.462 1.00 75.62 539 ALA A CA 1
ATOM 4118 C C . ALA A 1 539 ? -15.809 -0.422 -1.480 1.00 75.62 539 ALA A C 1
ATOM 4120 O O . ALA A 1 539 ? -16.665 0.129 -2.176 1.00 75.62 539 ALA A O 1
ATOM 4121 N N . ALA A 1 540 ? -14.927 0.276 -0.763 1.00 76.06 540 ALA A N 1
ATOM 4122 C CA . ALA A 1 540 ? -14.902 1.733 -0.712 1.00 76.06 540 ALA A CA 1
ATOM 4123 C C . ALA A 1 540 ? -14.535 2.375 -2.063 1.00 76.06 540 ALA A C 1
ATOM 4125 O O . ALA A 1 540 ? -14.968 3.491 -2.355 1.00 76.06 540 ALA A O 1
ATOM 4126 N N . SER A 1 541 ? -13.779 1.674 -2.916 1.00 65.56 541 SER A N 1
ATOM 4127 C CA . SER A 1 541 ? -13.293 2.199 -4.200 1.00 65.56 541 SER A CA 1
ATOM 4128 C C . SER A 1 541 ? -14.366 2.341 -5.297 1.00 65.56 541 SER A C 1
ATOM 4130 O O . SER A 1 541 ? -14.039 2.779 -6.400 1.00 65.56 541 SER A O 1
ATOM 4132 N N . ARG A 1 542 ? -15.643 2.018 -5.016 1.00 56.56 542 ARG A N 1
ATOM 4133 C CA . ARG A 1 542 ? -16.760 1.996 -5.990 1.00 56.56 542 ARG A CA 1
ATOM 4134 C C . ARG A 1 542 ? -16.449 1.190 -7.264 1.00 56.56 542 ARG A C 1
ATOM 4136 O O . ARG A 1 542 ? -17.035 1.448 -8.315 1.00 56.56 542 ARG A O 1
ATOM 4143 N N . SER A 1 543 ? -15.553 0.205 -7.190 1.00 55.03 543 SER A N 1
ATOM 4144 C CA . SER A 1 543 ? -15.425 -0.808 -8.237 1.00 55.03 543 SER A CA 1
ATOM 4145 C C . SER A 1 543 ? -16.708 -1.649 -8.211 1.00 55.03 543 SER A C 1
ATOM 4147 O O . SER A 1 543 ? -17.00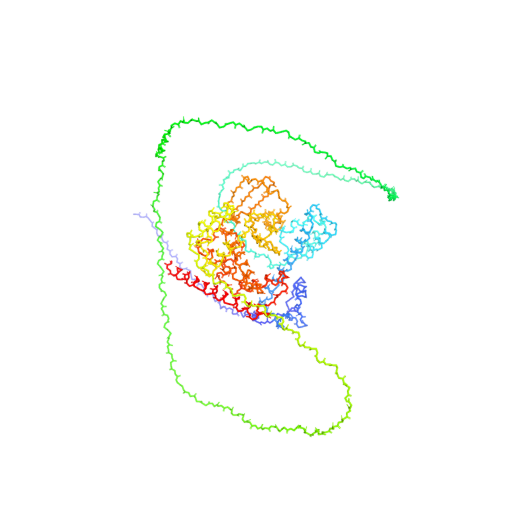7 -2.326 -7.233 1.00 55.03 543 SER A O 1
ATOM 4149 N N . GLY A 1 544 ? -17.543 -1.501 -9.242 1.00 48.44 544 GLY A N 1
ATOM 4150 C CA . GLY A 1 544 ? -18.948 -1.932 -9.294 1.00 48.44 544 GLY A CA 1
ATOM 4151 C C . GLY A 1 544 ? -19.229 -3.441 -9.274 1.00 48.44 544 GLY A C 1
ATOM 4152 O O . GLY A 1 544 ? -20.260 -3.865 -9.786 1.00 48.44 544 GLY A O 1
ATOM 4153 N N . THR A 1 545 ? -18.365 -4.259 -8.684 1.00 51.12 545 THR A N 1
ATOM 4154 C CA . THR A 1 545 ? -18.535 -5.713 -8.579 1.00 51.12 545 THR A CA 1
ATOM 4155 C C . THR A 1 545 ? -17.939 -6.217 -7.270 1.00 51.12 545 THR A C 1
ATOM 4157 O O . THR A 1 545 ? -16.886 -6.843 -7.225 1.00 51.12 545 THR A O 1
ATOM 4160 N N . LEU A 1 546 ? -18.647 -5.951 -6.174 1.00 48.69 546 LEU A N 1
ATOM 4161 C CA . LEU A 1 546 ? -18.438 -6.644 -4.906 1.00 48.69 546 LEU A CA 1
ATOM 4162 C C . LEU A 1 546 ? -19.093 -8.033 -4.970 1.00 48.69 546 LEU A C 1
ATOM 4164 O O . LEU A 1 546 ? -20.214 -8.188 -4.501 1.00 48.69 546 LEU A O 1
ATOM 4168 N N . ASP A 1 547 ? -18.435 -9.015 -5.599 1.00 52.28 547 ASP A N 1
ATOM 4169 C CA . ASP A 1 547 ? -18.424 -10.402 -5.090 1.00 52.28 547 ASP A CA 1
ATOM 4170 C C . ASP A 1 547 ? -17.397 -11.299 -5.824 1.00 52.28 547 ASP A C 1
ATOM 4172 O O . ASP A 1 547 ? -17.264 -11.214 -7.049 1.00 52.28 547 ASP A O 1
ATOM 4176 N N . PRO A 1 548 ? -16.706 -12.212 -5.111 1.00 51.97 548 PRO A N 1
ATOM 4177 C CA . PRO A 1 548 ? -15.362 -12.675 -5.429 1.00 51.97 548 PRO A CA 1
ATOM 4178 C C . PRO A 1 548 ? -15.263 -13.797 -6.473 1.00 51.97 548 PRO A C 1
ATOM 4180 O O . PRO A 1 548 ? -14.141 -14.137 -6.833 1.00 51.97 548 PRO A O 1
ATOM 4183 N N . LEU A 1 549 ? -16.354 -14.394 -6.976 1.00 51.62 549 LEU A N 1
ATOM 4184 C CA . LEU A 1 549 ? -16.298 -15.574 -7.873 1.00 51.62 549 LEU A CA 1
ATOM 4185 C C . LEU A 1 549 ? -17.525 -15.733 -8.809 1.00 51.62 549 LEU A C 1
ATOM 4187 O O . LEU A 1 549 ? -17.807 -16.840 -9.265 1.00 51.62 549 LEU A O 1
ATOM 4191 N N . ARG A 1 550 ? -18.335 -14.688 -9.023 1.00 48.91 550 ARG A N 1
ATOM 4192 C CA . ARG A 1 550 ? -19.785 -14.884 -9.235 1.00 48.91 550 ARG A CA 1
ATOM 4193 C C . ARG A 1 550 ? -20.330 -14.827 -10.671 1.00 48.91 550 ARG A C 1
ATOM 4195 O O . ARG A 1 550 ? -21.550 -14.864 -10.799 1.00 48.91 550 ARG A O 1
ATOM 4202 N N . LYS A 1 551 ? -19.529 -14.737 -11.740 1.00 53.44 551 LYS A N 1
ATOM 4203 C CA . LYS A 1 551 ? -20.116 -14.590 -13.095 1.00 53.44 551 LYS A CA 1
ATOM 4204 C C . LYS A 1 551 ? -19.654 -15.588 -14.155 1.00 53.44 551 LYS A C 1
ATOM 4206 O O . LYS A 1 551 ? -20.534 -16.088 -14.847 1.00 53.44 551 LYS A O 1
ATOM 4211 N N . GLU A 1 552 ? -18.387 -16.003 -14.202 1.00 56.94 552 GLU A N 1
ATOM 4212 C CA . GLU A 1 552 ? -17.977 -17.102 -15.089 1.00 56.94 552 GLU A CA 1
ATOM 4213 C C . GLU A 1 552 ? -17.210 -18.218 -14.359 1.00 56.94 552 GLU A C 1
ATOM 4215 O O . GLU A 1 552 ? -16.220 -17.949 -13.673 1.00 56.94 552 GLU A O 1
ATOM 4220 N N . PRO A 1 553 ? -17.614 -19.499 -14.503 1.00 64.44 553 PRO A N 1
ATOM 4221 C CA . PRO A 1 553 ? -16.939 -20.617 -13.843 1.00 64.44 553 PRO A CA 1
ATOM 4222 C C . PRO A 1 553 ? -15.486 -20.794 -14.314 1.00 64.44 553 PRO A C 1
ATOM 4224 O O . PRO A 1 553 ? -14.649 -21.265 -13.547 1.00 64.44 553 PRO A O 1
ATOM 4227 N N . SER A 1 554 ? -15.171 -20.387 -15.547 1.00 68.31 554 SER A N 1
ATOM 4228 C CA . SER A 1 554 ? -13.837 -20.458 -16.154 1.00 68.31 554 SER A CA 1
ATOM 4229 C C . SER A 1 554 ? -12.865 -19.448 -15.527 1.00 68.31 554 SER A C 1
ATOM 4231 O O . SER A 1 554 ? -11.829 -19.848 -14.989 1.00 68.31 554 SER A O 1
ATOM 4233 N N . ALA A 1 555 ? -13.206 -18.156 -15.529 1.00 68.06 555 ALA A N 1
ATOM 4234 C CA . ALA A 1 555 ? -12.401 -17.090 -14.932 1.00 68.06 555 ALA A CA 1
ATOM 4235 C C . ALA A 1 555 ? -12.288 -17.256 -13.410 1.00 68.06 555 ALA A C 1
ATOM 4237 O O . ALA A 1 555 ? -11.197 -17.153 -12.845 1.00 68.06 555 ALA A O 1
ATOM 4238 N N . ALA A 1 556 ? -13.387 -17.641 -12.751 1.00 75.12 556 ALA A N 1
ATOM 4239 C CA . ALA A 1 556 ? -13.394 -17.975 -11.331 1.00 75.12 556 ALA A CA 1
ATOM 4240 C C . ALA A 1 556 ? -12.460 -19.154 -11.006 1.00 75.12 556 ALA A C 1
ATOM 4242 O O . ALA A 1 556 ? -11.773 -19.126 -9.986 1.00 75.12 556 ALA A O 1
ATOM 4243 N N . SER A 1 557 ? -12.393 -20.182 -11.859 1.00 82.56 557 SER A N 1
ATOM 4244 C CA . SER A 1 557 ? -11.479 -21.315 -11.663 1.00 82.56 557 SER A CA 1
ATOM 4245 C C . SER A 1 557 ? -10.012 -20.900 -11.789 1.00 82.56 557 SER A C 1
ATOM 4247 O O . SER A 1 557 ? -9.198 -21.297 -10.954 1.00 82.56 557 SER A O 1
ATOM 4249 N N . LYS A 1 558 ? -9.666 -20.078 -12.790 1.00 82.75 558 LYS A N 1
ATOM 4250 C CA . LYS A 1 558 ? -8.298 -19.558 -12.967 1.00 82.75 558 LYS A CA 1
ATOM 4251 C C . LYS A 1 558 ? -7.864 -18.697 -11.781 1.00 82.75 558 LYS A C 1
ATOM 4253 O O . LYS A 1 558 ? -6.794 -18.921 -11.219 1.00 82.75 558 LYS A O 1
ATOM 4258 N N . ALA A 1 559 ? -8.731 -17.778 -11.357 1.00 84.06 559 ALA A N 1
ATOM 4259 C CA . ALA A 1 559 ? -8.495 -16.930 -10.195 1.00 84.06 559 ALA A CA 1
ATOM 4260 C C . ALA A 1 559 ? -8.299 -17.761 -8.914 1.00 84.06 559 ALA A C 1
ATOM 4262 O O . ALA A 1 559 ? -7.367 -17.511 -8.153 1.00 84.06 559 ALA A O 1
ATOM 4263 N N . ARG A 1 560 ? -9.119 -18.802 -8.691 1.00 86.06 560 ARG A N 1
ATOM 4264 C CA . ARG A 1 560 ? -8.965 -19.722 -7.546 1.00 86.06 560 ARG A CA 1
ATOM 4265 C C . ARG A 1 560 ? -7.647 -20.485 -7.577 1.00 86.06 560 ARG A C 1
ATOM 4267 O O . ARG A 1 560 ? -7.012 -20.605 -6.535 1.00 86.06 560 ARG A O 1
ATOM 4274 N N . ALA A 1 561 ? -7.245 -21.001 -8.739 1.00 87.50 561 ALA A N 1
ATOM 4275 C CA . ALA A 1 561 ? -5.979 -21.716 -8.878 1.00 87.50 561 ALA A CA 1
ATOM 4276 C C . ALA A 1 561 ? -4.795 -20.803 -8.529 1.00 87.50 561 ALA A C 1
ATOM 4278 O O . ALA A 1 561 ? -3.938 -21.179 -7.733 1.00 87.50 561 ALA A O 1
ATOM 4279 N N . PHE A 1 562 ? -4.802 -19.568 -9.036 1.00 85.44 562 PHE A N 1
ATOM 4280 C CA . PHE A 1 562 ? -3.749 -18.599 -8.744 1.00 85.44 562 PHE A CA 1
ATOM 4281 C C . PHE A 1 562 ? -3.729 -18.167 -7.272 1.00 85.44 562 PHE A C 1
ATOM 4283 O O . PHE A 1 562 ? -2.668 -18.098 -6.655 1.00 85.44 562 PHE A O 1
ATOM 4290 N N . LEU A 1 563 ? -4.900 -17.951 -6.668 1.00 87.00 563 LEU A N 1
ATOM 4291 C CA . LEU A 1 563 ? -5.007 -17.678 -5.235 1.00 87.00 563 LEU A CA 1
ATOM 4292 C C . LEU A 1 563 ? -4.511 -18.842 -4.375 1.00 87.00 563 LEU A C 1
ATOM 4294 O O . LEU A 1 563 ? -3.908 -18.606 -3.332 1.00 87.00 563 LEU A O 1
ATOM 4298 N N . ALA A 1 564 ? -4.741 -20.087 -4.796 1.00 90.19 564 ALA A N 1
ATOM 4299 C CA . ALA A 1 564 ? -4.236 -21.257 -4.090 1.00 90.19 564 ALA A CA 1
ATOM 4300 C C . ALA A 1 564 ? -2.700 -21.329 -4.141 1.00 90.19 564 ALA A C 1
ATOM 4302 O O . ALA A 1 564 ? -2.075 -21.602 -3.116 1.00 90.19 564 ALA A O 1
ATOM 4303 N N . GLU A 1 565 ? -2.088 -21.029 -5.293 1.00 90.25 565 GLU A N 1
ATOM 4304 C CA . GLU A 1 565 ? -0.627 -20.919 -5.434 1.00 90.25 565 GLU A CA 1
ATOM 4305 C C . GLU A 1 565 ? -0.058 -19.805 -4.541 1.00 90.25 565 GLU A C 1
ATOM 4307 O O . GLU A 1 565 ? 0.901 -20.036 -3.800 1.00 90.25 565 GLU A O 1
ATOM 4312 N N . ALA A 1 566 ? -0.684 -18.622 -4.555 1.00 89.69 566 ALA A N 1
ATOM 4313 C CA . ALA A 1 566 ? -0.293 -17.501 -3.706 1.00 89.69 566 ALA A CA 1
ATOM 4314 C C . ALA A 1 566 ? -0.395 -17.871 -2.217 1.00 89.69 566 ALA A C 1
ATOM 4316 O O . ALA A 1 566 ? 0.583 -17.743 -1.486 1.00 89.69 566 ALA A O 1
ATOM 4317 N N . ALA A 1 567 ? -1.529 -18.422 -1.775 1.00 90.38 567 ALA A N 1
ATOM 4318 C CA . ALA A 1 567 ? -1.745 -18.840 -0.389 1.00 90.38 567 ALA A CA 1
ATOM 4319 C C . ALA A 1 567 ? -0.763 -19.937 0.062 1.00 90.38 567 ALA A C 1
ATOM 4321 O O . ALA A 1 567 ? -0.300 -19.925 1.205 1.00 90.38 567 ALA A O 1
ATOM 4322 N N . ALA A 1 568 ? -0.410 -20.873 -0.825 1.00 94.06 568 ALA A N 1
ATOM 4323 C CA . ALA A 1 568 ? 0.610 -21.881 -0.548 1.00 94.06 568 ALA A CA 1
ATOM 4324 C C . ALA A 1 568 ? 1.998 -21.247 -0.361 1.00 94.06 568 ALA A C 1
ATOM 4326 O O . ALA A 1 568 ? 2.711 -21.606 0.580 1.00 94.06 568 ALA A O 1
ATOM 4327 N N . ALA A 1 569 ? 2.360 -20.274 -1.204 1.00 93.19 569 ALA A N 1
ATOM 4328 C CA . ALA A 1 569 ? 3.603 -19.520 -1.072 1.00 93.19 569 ALA A CA 1
ATOM 4329 C C . ALA A 1 569 ? 3.638 -18.691 0.224 1.00 93.19 569 ALA A C 1
ATOM 4331 O O . ALA A 1 569 ? 4.643 -18.721 0.934 1.00 93.19 569 ALA A O 1
ATOM 4332 N N . GLU A 1 570 ? 2.533 -18.029 0.590 1.00 91.56 570 GLU A N 1
ATOM 4333 C CA . GLU A 1 570 ? 2.418 -17.309 1.865 1.00 91.56 570 GLU A CA 1
ATOM 4334 C C . GLU A 1 570 ? 2.608 -18.240 3.064 1.00 91.56 570 GLU A C 1
ATOM 4336 O O . GLU A 1 570 ? 3.369 -17.938 3.985 1.00 91.56 570 GLU A O 1
ATOM 4341 N N . LYS A 1 571 ? 1.932 -19.395 3.052 1.00 94.12 571 LYS A N 1
ATOM 4342 C CA . LYS A 1 571 ? 2.032 -20.386 4.125 1.00 94.12 571 LYS A CA 1
ATOM 4343 C C . LYS A 1 571 ? 3.468 -20.881 4.281 1.00 94.12 571 LYS A C 1
ATOM 4345 O O . LYS A 1 571 ? 3.961 -20.934 5.406 1.00 94.12 571 LYS A O 1
ATOM 4350 N N . LYS A 1 572 ? 4.137 -21.205 3.170 1.00 95.31 572 LYS A N 1
ATOM 4351 C CA . LYS A 1 572 ? 5.540 -21.635 3.163 1.00 95.31 572 LYS A CA 1
ATOM 4352 C C . LYS A 1 572 ? 6.456 -20.552 3.739 1.00 95.31 572 LYS A C 1
ATOM 4354 O O . LYS A 1 572 ? 7.228 -20.839 4.646 1.00 95.31 572 LYS A O 1
ATOM 4359 N N . PHE A 1 573 ? 6.315 -19.309 3.284 1.00 94.25 573 PHE A N 1
ATOM 4360 C CA . PHE A 1 573 ? 7.105 -18.182 3.783 1.00 94.25 573 PHE A CA 1
ATOM 4361 C C . PHE A 1 573 ? 6.939 -17.970 5.295 1.00 94.25 573 PHE A C 1
ATOM 4363 O O . PHE A 1 573 ? 7.921 -17.777 6.011 1.00 94.25 573 PHE A O 1
ATOM 4370 N N . ARG A 1 574 ? 5.708 -18.060 5.817 1.00 90.81 574 ARG A N 1
ATOM 4371 C CA . ARG A 1 574 ? 5.462 -17.948 7.265 1.00 90.81 574 ARG A CA 1
ATOM 4372 C C . ARG A 1 574 ? 6.099 -19.096 8.048 1.00 90.81 574 ARG A C 1
ATOM 4374 O O . ARG A 1 574 ? 6.652 -18.848 9.114 1.00 90.81 574 ARG A O 1
ATOM 4381 N N . GLN A 1 575 ? 6.055 -20.321 7.525 1.00 93.75 575 GLN A N 1
ATOM 4382 C CA . GLN A 1 575 ? 6.716 -21.473 8.148 1.00 93.75 575 GLN A CA 1
ATOM 4383 C C . GLN A 1 575 ? 8.239 -21.300 8.194 1.00 93.75 575 GLN A C 1
ATOM 4385 O O . GLN A 1 575 ? 8.844 -21.558 9.230 1.00 93.75 575 GLN A O 1
ATOM 4390 N N . GLU A 1 576 ? 8.849 -20.823 7.106 1.00 93.38 576 GLU A N 1
ATOM 4391 C CA . GLU A 1 576 ? 10.288 -20.535 7.047 1.00 93.38 576 GLU A CA 1
ATOM 4392 C C . GLU A 1 576 ? 10.678 -19.446 8.050 1.00 93.38 576 GLU A C 1
ATOM 4394 O O . GLU A 1 576 ? 11.609 -19.628 8.830 1.00 93.38 576 GLU A O 1
ATOM 4399 N N . ARG A 1 577 ? 9.910 -18.352 8.111 1.00 89.81 577 ARG A N 1
ATOM 4400 C CA . ARG A 1 577 ? 10.169 -17.267 9.063 1.00 89.81 577 ARG A CA 1
ATOM 4401 C C . ARG A 1 577 ? 10.005 -17.709 10.516 1.00 89.81 577 ARG A C 1
ATOM 4403 O O . ARG A 1 577 ? 10.808 -17.322 11.356 1.00 89.81 577 ARG A O 1
ATOM 4410 N N . GLN A 1 578 ? 8.985 -18.514 10.816 1.00 91.06 578 GLN A N 1
ATOM 4411 C CA . GLN A 1 578 ? 8.828 -19.104 12.145 1.00 91.06 578 GLN A CA 1
ATOM 4412 C C . GLN A 1 578 ? 10.045 -19.962 12.487 1.00 91.06 578 GLN A C 1
ATOM 4414 O O . GLN A 1 578 ? 10.618 -19.778 13.551 1.00 91.06 578 GLN A O 1
ATOM 4419 N N . ALA A 1 579 ? 10.479 -20.842 11.581 1.00 93.31 579 ALA A N 1
ATOM 4420 C CA . ALA A 1 579 ? 11.642 -21.699 11.797 1.00 93.31 579 ALA A CA 1
ATOM 4421 C C . ALA A 1 579 ? 12.942 -20.913 12.034 1.00 93.31 579 ALA A C 1
ATOM 4423 O O . ALA A 1 579 ? 13.782 -21.366 12.808 1.00 93.31 579 ALA A O 1
ATOM 4424 N N . ASP A 1 580 ? 13.113 -19.755 11.395 1.00 90.00 580 ASP A N 1
ATOM 4425 C CA . ASP A 1 580 ? 14.268 -18.886 11.627 1.00 90.00 580 ASP A CA 1
ATOM 4426 C C . ASP A 1 580 ? 14.170 -18.130 12.961 1.00 90.00 580 ASP A C 1
ATOM 4428 O O . ASP A 1 580 ? 15.169 -18.046 13.667 1.00 90.00 580 ASP A O 1
ATOM 4432 N N . ALA A 1 581 ? 12.972 -17.703 13.377 1.00 88.25 581 ALA A N 1
ATOM 4433 C CA . ALA A 1 581 ? 12.752 -17.082 14.688 1.00 88.25 581 ALA A CA 1
ATOM 4434 C C . ALA A 1 581 ? 13.015 -18.029 15.877 1.00 88.25 581 ALA A C 1
ATOM 4436 O O . ALA A 1 581 ? 13.245 -17.559 16.981 1.00 88.25 581 ALA A O 1
ATOM 4437 N N . TRP A 1 582 ? 12.982 -19.352 15.672 1.00 82.12 582 TRP A N 1
ATOM 4438 C CA . TRP A 1 582 ? 13.361 -20.343 16.694 1.00 82.12 582 TRP A CA 1
ATOM 4439 C C . TRP A 1 582 ? 14.876 -20.570 16.808 1.00 82.12 582 TRP A C 1
ATOM 4441 O O . TRP A 1 582 ? 15.315 -21.245 17.739 1.00 82.12 582 TRP A O 1
ATOM 4451 N N . LYS A 1 583 ? 15.667 -20.107 15.832 1.00 88.06 583 LYS A N 1
ATOM 4452 C CA . LYS A 1 583 ? 17.131 -20.271 15.830 1.00 88.06 583 LYS A CA 1
ATOM 4453 C C . LYS A 1 583 ? 17.861 -19.096 16.477 1.00 88.06 583 LYS A C 1
ATOM 4455 O O . LYS A 1 583 ? 19.030 -19.259 16.824 1.00 88.06 583 LYS A O 1
ATOM 4460 N N . GLU A 1 584 ? 17.201 -17.945 16.564 1.00 72.75 584 GLU A N 1
ATOM 4461 C CA . GLU A 1 584 ? 17.640 -16.770 17.327 1.00 72.75 584 GLU A CA 1
ATOM 4462 C C . GLU A 1 584 ? 17.251 -16.923 18.800 1.00 72.75 584 GLU A C 1
ATOM 4464 O O . GLU A 1 584 ? 18.089 -16.551 19.654 1.00 72.75 584 GLU A O 1
#